Protein AF-D1CFA3-F1 (afdb_monomer)

Radius of gyration: 28.05 Å; Cα contacts (8 Å, |Δi|>4): 969; chains: 1; bounding box: 78×59×92 Å

Foldseek 3Di:
DPDDPPPFDWAWEAEPDVRDIDTFGAQAFCCPTPCVVVSQFDDPVSLPLQPLRRKKFWPPPQAQEDPSNPVNDDPVRVVRRIYRSSPGGGHYYTYMYGPHFQDWAADPNDTARHDQDFQKDKDKDFQAPVVPDDDDDDLDPPVVSVVANTIKIFIGGHSGTDDIDHHDDPQFAKEKFWEDDPQKIWIWMARSVPNDTPDIDMDHRNDPPDAPLNVVQVVQVVSVHGPVSHREYEYAAQPPDDHDPPDDHYHYAADDDDDDDDDDYDHDGSVLLLPLQVVLRCVVPQAWEWEWEDDQWTWIWIDDPRDTAIEIGGHDDDDDDDQADALLRLLVVQLVCVVQVCAAQLRDGDQDGPDQDDPAKGFDHWDDDPPWIWTWIDGPPGTHIHTSVSSQVNLLLQLVQLVVVVVVCVVVVHDLARHAEYEYTEQNRLPHDPLSCVLQNSDSHDPNYHYHGHHVSSSSLSSSVSSHVPSVVSSVVVSVRYDHDPHPPSDPSSVVSSTRGSDPPPPPVPPPPPPPD

Organism: Thermobaculum terrenum (strain ATCC BAA-798 / CCMEE 7001 / YNP1) (NCBI:txid525904)

Structure (mmCIF, N/CA/C/O backbone):
data_AF-D1CFA3-F1
#
_entry.id   AF-D1CFA3-F1
#
loop_
_atom_site.group_PDB
_atom_site.id
_atom_site.type_symbol
_atom_site.label_atom_id
_atom_site.label_alt_id
_atom_site.label_comp_id
_atom_site.label_asym_id
_atom_site.label_entity_id
_atom_site.label_seq_id
_atom_site.pdbx_PDB_ins_code
_atom_site.Cartn_x
_atom_site.Cartn_y
_atom_site.Cartn_z
_atom_site.occupancy
_atom_site.B_iso_or_equiv
_atom_site.auth_seq_id
_atom_site.auth_comp_id
_atom_site.auth_asym_id
_atom_site.auth_atom_id
_atom_site.pdbx_PDB_model_num
ATOM 1 N N . MET A 1 1 ? 4.632 -34.992 -53.139 1.00 36.62 1 MET A N 1
ATOM 2 C CA . MET A 1 1 ? 4.429 -33.531 -53.200 1.00 36.62 1 MET A CA 1
ATOM 3 C C . MET A 1 1 ? 5.164 -32.927 -52.018 1.00 36.62 1 MET A C 1
ATOM 5 O O . MET A 1 1 ? 4.615 -32.868 -50.928 1.00 36.62 1 MET A O 1
ATOM 9 N N . SER A 1 2 ? 6.449 -32.622 -52.198 1.00 39.56 2 SER A N 1
ATOM 10 C CA . SER A 1 2 ? 7.257 -31.912 -51.206 1.00 39.56 2 SER A CA 1
ATOM 11 C C . SER A 1 2 ? 6.774 -30.466 -51.164 1.00 39.56 2 SER A C 1
ATOM 13 O O . SER A 1 2 ? 6.894 -29.757 -52.161 1.00 39.56 2 SER A O 1
ATOM 15 N N . GLY A 1 3 ? 6.152 -30.067 -50.055 1.00 42.03 3 GLY A N 1
ATOM 16 C CA . GLY A 1 3 ? 5.772 -28.680 -49.824 1.00 42.03 3 GLY A CA 1
ATOM 17 C C . GLY A 1 3 ? 7.035 -27.837 -49.722 1.00 42.03 3 GLY A C 1
ATOM 18 O O . GLY A 1 3 ? 7.817 -28.017 -48.794 1.00 42.03 3 GLY A O 1
ATOM 19 N N . GLU A 1 4 ? 7.254 -26.962 -50.697 1.00 44.19 4 GLU A N 1
ATOM 20 C CA . GLU A 1 4 ? 8.269 -25.921 -50.601 1.00 44.19 4 GLU A CA 1
ATOM 21 C C . GLU A 1 4 ? 7.910 -25.023 -49.410 1.00 44.19 4 GLU A C 1
ATOM 23 O O . GLU A 1 4 ? 6.908 -24.303 -49.432 1.00 44.19 4 GLU A O 1
ATOM 28 N N . GLU A 1 5 ? 8.706 -25.095 -48.341 1.00 46.31 5 GLU A N 1
ATOM 29 C CA . GLU A 1 5 ? 8.660 -24.132 -47.245 1.00 46.31 5 GLU A CA 1
ATOM 30 C C . GLU A 1 5 ? 8.962 -22.746 -47.816 1.00 46.31 5 GLU A C 1
ATOM 32 O O . GLU A 1 5 ? 10.101 -22.389 -48.119 1.00 46.31 5 GLU A O 1
ATOM 37 N N . ARG A 1 6 ? 7.904 -21.957 -48.001 1.00 54.38 6 ARG A N 1
ATOM 38 C CA . ARG A 1 6 ? 7.993 -20.569 -48.439 1.00 54.38 6 ARG A CA 1
ATOM 39 C C . ARG A 1 6 ? 8.742 -19.791 -47.353 1.00 54.38 6 ARG A C 1
ATOM 41 O O . ARG A 1 6 ? 8.164 -19.468 -46.318 1.00 54.38 6 ARG A O 1
ATOM 48 N N . GLN A 1 7 ? 10.032 -19.530 -47.568 1.00 58.25 7 GLN A N 1
ATOM 49 C CA . GLN A 1 7 ? 10.861 -18.739 -46.658 1.00 58.25 7 GLN A CA 1
ATOM 50 C C . GLN A 1 7 ? 10.197 -17.373 -46.433 1.00 58.25 7 GLN A C 1
ATOM 52 O O . GLN A 1 7 ? 10.113 -16.547 -47.342 1.00 58.25 7 GLN A O 1
ATOM 57 N N . LEU A 1 8 ? 9.669 -17.156 -45.227 1.00 68.38 8 LEU A N 1
ATOM 58 C CA . LEU A 1 8 ? 9.016 -15.903 -44.863 1.00 68.38 8 LEU A CA 1
ATOM 59 C C . LEU A 1 8 ? 10.064 -14.785 -44.814 1.00 68.38 8 LEU A C 1
ATOM 61 O O . LEU A 1 8 ? 11.110 -14.927 -44.177 1.00 68.38 8 LEU A O 1
ATOM 65 N N . LYS A 1 9 ? 9.765 -13.660 -45.473 1.00 87.25 9 LYS A N 1
ATOM 66 C CA . LYS A 1 9 ? 10.572 -12.435 -45.415 1.00 87.25 9 LYS A CA 1
ATOM 67 C C . LYS A 1 9 ? 10.791 -12.051 -43.947 1.00 87.25 9 LYS A C 1
ATOM 69 O O . LYS A 1 9 ? 9.847 -12.056 -43.162 1.00 87.25 9 LYS A O 1
ATOM 74 N N . LYS A 1 10 ? 12.026 -11.719 -43.570 1.00 89.25 10 LYS A N 1
ATOM 75 C CA . LYS A 1 10 ? 12.347 -11.238 -42.220 1.00 89.25 10 LYS A CA 1
ATOM 76 C C . LYS A 1 10 ? 12.226 -9.718 -42.150 1.00 89.25 10 LYS A C 1
ATOM 78 O O . LYS A 1 10 ? 12.607 -9.030 -43.094 1.00 89.25 10 LYS A O 1
ATOM 83 N N . ILE A 1 11 ? 11.719 -9.219 -41.030 1.00 90.31 11 ILE A N 1
ATOM 84 C CA . ILE A 1 11 ? 11.600 -7.790 -40.715 1.00 90.31 11 ILE A CA 1
ATOM 85 C C . ILE A 1 11 ? 12.188 -7.515 -39.334 1.00 90.31 11 ILE A C 1
ATOM 87 O O . ILE A 1 11 ? 12.175 -8.379 -38.454 1.00 90.31 11 ILE A O 1
ATOM 91 N N . ARG A 1 12 ? 12.719 -6.313 -39.136 1.00 89.19 12 ARG A N 1
ATOM 92 C CA . ARG A 1 12 ? 13.303 -5.871 -37.872 1.00 89.19 12 ARG A CA 1
ATOM 93 C C . ARG A 1 12 ? 12.327 -4.983 -37.124 1.00 89.19 12 ARG A C 1
ATOM 95 O O . ARG A 1 12 ? 11.827 -4.000 -37.661 1.00 89.19 12 ARG A O 1
ATOM 102 N N . ILE A 1 13 ? 12.117 -5.284 -35.849 1.00 88.00 13 ILE A N 1
ATOM 103 C CA . ILE A 1 13 ? 11.236 -4.484 -34.999 1.00 88.00 13 ILE A CA 1
ATOM 104 C C . ILE A 1 13 ? 11.997 -4.036 -33.763 1.00 88.00 13 ILE A C 1
ATOM 106 O O . ILE A 1 13 ? 12.705 -4.833 -33.147 1.00 88.00 13 ILE A O 1
ATOM 110 N N . THR A 1 14 ? 11.865 -2.758 -33.413 1.00 78.12 14 THR A N 1
ATOM 111 C CA . THR A 1 14 ? 12.435 -2.201 -32.181 1.00 78.12 14 THR A CA 1
ATOM 112 C C . THR A 1 14 ? 11.317 -1.945 -31.183 1.00 78.12 14 THR A C 1
ATOM 114 O O . THR A 1 14 ? 10.411 -1.156 -31.458 1.00 78.12 14 THR A O 1
ATOM 117 N N . LEU A 1 15 ? 11.381 -2.605 -30.029 1.00 73.25 15 LEU A N 1
ATOM 118 C CA . LEU A 1 15 ? 10.431 -2.436 -28.941 1.00 73.25 15 LEU A CA 1
ATOM 119 C C . LEU A 1 15 ? 10.899 -1.376 -27.950 1.00 73.25 15 LEU A C 1
ATOM 121 O O . LEU A 1 15 ? 11.995 -1.448 -27.393 1.00 73.25 15 LEU A O 1
ATOM 125 N N . LEU A 1 16 ? 10.026 -0.408 -27.699 1.00 54.22 16 LEU A N 1
ATOM 126 C CA . LEU A 1 16 ? 10.218 0.651 -26.716 1.00 54.22 16 LEU A CA 1
ATOM 127 C C . LEU A 1 16 ? 9.359 0.390 -25.466 1.00 54.22 16 LEU A C 1
ATOM 129 O O . LEU A 1 16 ? 8.252 -0.140 -25.600 1.00 54.22 16 LEU A O 1
ATOM 133 N N . PRO A 1 17 ? 9.823 0.788 -24.262 1.00 42.97 17 PRO A N 1
ATOM 134 C CA . PRO A 1 17 ? 10.970 1.675 -24.002 1.00 42.97 17 PRO A CA 1
ATOM 135 C C . PRO A 1 17 ? 12.338 0.981 -23.891 1.00 42.97 17 PRO A C 1
ATOM 137 O O . PRO A 1 17 ? 13.349 1.666 -23.941 1.00 42.97 17 PRO A O 1
ATOM 140 N N . ALA A 1 18 ? 12.396 -0.349 -23.784 1.00 50.75 18 ALA A N 1
ATOM 141 C CA . ALA A 1 18 ? 13.634 -1.095 -23.515 1.00 50.75 18 ALA A CA 1
ATOM 142 C C . ALA A 1 18 ? 14.645 -1.151 -24.687 1.00 50.75 18 ALA A C 1
ATOM 144 O O . ALA A 1 18 ? 15.667 -1.822 -24.576 1.00 50.75 18 ALA A O 1
ATOM 145 N N . ALA A 1 19 ? 14.343 -0.503 -25.819 1.00 60.84 19 ALA A N 1
ATOM 146 C CA . ALA A 1 19 ? 15.128 -0.509 -27.059 1.00 60.84 19 ALA A CA 1
ATOM 147 C C . ALA A 1 19 ? 15.542 -1.917 -27.547 1.00 60.84 19 ALA A C 1
ATOM 149 O O . ALA A 1 19 ? 16.566 -2.084 -28.214 1.00 60.84 19 ALA A O 1
ATOM 150 N N . GLN A 1 20 ? 14.739 -2.938 -27.233 1.00 72.81 20 GLN A N 1
ATOM 151 C CA . GLN A 1 20 ? 15.007 -4.324 -27.613 1.00 72.81 20 GLN A CA 1
ATOM 152 C C . GLN A 1 20 ? 14.716 -4.529 -29.098 1.00 72.81 20 GLN A C 1
ATOM 154 O O . GLN A 1 20 ? 13.708 -4.044 -29.610 1.00 72.81 20 GLN A O 1
ATOM 159 N N . ARG A 1 21 ? 15.583 -5.261 -29.800 1.00 78.31 21 ARG A N 1
ATOM 160 C CA . ARG A 1 21 ? 15.441 -5.525 -31.236 1.00 78.31 21 ARG A CA 1
ATOM 161 C C . ARG A 1 21 ? 15.120 -6.992 -31.476 1.00 78.31 21 ARG A C 1
ATOM 163 O O . ARG A 1 21 ? 15.821 -7.859 -30.966 1.00 78.31 21 ARG A O 1
ATOM 170 N N . PHE A 1 22 ? 14.112 -7.242 -32.303 1.00 83.56 22 PHE A N 1
ATOM 171 C CA . PHE A 1 22 ? 13.685 -8.579 -32.707 1.00 83.56 22 PHE A CA 1
ATOM 172 C C . PHE A 1 22 ? 13.717 -8.711 -34.231 1.00 83.56 22 PHE A C 1
ATOM 174 O O . PHE A 1 22 ? 13.470 -7.739 -34.952 1.00 83.56 22 PHE A O 1
ATOM 181 N N . ILE A 1 23 ? 14.020 -9.916 -34.720 1.00 89.06 23 ILE A N 1
ATOM 182 C CA . ILE A 1 23 ? 13.959 -10.266 -36.143 1.00 89.06 23 ILE A CA 1
ATOM 183 C C . ILE A 1 23 ? 12.781 -11.216 -36.334 1.00 89.06 23 ILE A C 1
ATOM 185 O O . ILE A 1 23 ? 12.851 -12.390 -35.982 1.00 89.06 23 ILE A O 1
ATOM 189 N N . LEU A 1 24 ? 11.699 -10.698 -36.900 1.00 90.31 24 LEU A N 1
ATOM 190 C CA . LEU A 1 24 ? 10.408 -11.372 -36.964 1.00 90.31 24 LEU A CA 1
ATOM 191 C C . LEU A 1 24 ? 10.074 -11.809 -38.388 1.00 90.31 24 LEU A C 1
ATOM 193 O O . LEU A 1 24 ? 10.681 -11.353 -39.357 1.00 90.31 24 LEU A O 1
ATOM 197 N N . ASN A 1 25 ? 9.111 -12.717 -38.517 1.00 91.12 25 ASN A N 1
ATOM 198 C CA . ASN A 1 25 ? 8.587 -13.105 -39.822 1.00 91.12 25 ASN A CA 1
ATOM 199 C C . ASN A 1 25 ? 7.537 -12.084 -40.274 1.00 91.12 25 ASN A C 1
ATOM 201 O O . ASN A 1 25 ? 6.611 -11.783 -39.517 1.00 91.12 25 ASN A O 1
ATOM 205 N N . ALA A 1 26 ? 7.667 -11.590 -41.503 1.00 89.50 26 ALA A N 1
ATOM 206 C CA . ALA A 1 26 ? 6.670 -10.749 -42.150 1.00 89.50 26 ALA A CA 1
ATOM 207 C C . ALA A 1 26 ? 5.333 -11.491 -42.318 1.00 89.50 26 ALA A C 1
ATOM 209 O O . ALA A 1 26 ? 5.269 -12.721 -42.259 1.00 89.50 26 ALA A O 1
ATOM 210 N N . ASP A 1 27 ? 4.266 -10.720 -42.513 1.00 88.12 27 ASP A N 1
ATOM 211 C CA . ASP A 1 27 ? 2.867 -11.133 -42.683 1.00 88.12 27 ASP A CA 1
ATOM 212 C C . ASP A 1 27 ? 2.236 -11.879 -41.497 1.00 88.12 27 ASP A C 1
ATOM 214 O O . ASP A 1 27 ? 1.050 -12.228 -41.538 1.00 88.12 27 ASP A O 1
ATOM 218 N N . LYS A 1 28 ? 2.992 -12.053 -40.410 1.00 91.56 28 LYS A N 1
ATOM 219 C CA . LYS A 1 28 ? 2.509 -12.499 -39.104 1.00 91.56 28 LYS A CA 1
ATOM 220 C C . LYS A 1 28 ? 2.253 -11.306 -38.184 1.00 91.56 28 LYS A C 1
ATOM 222 O O . LYS A 1 28 ? 2.872 -10.246 -38.301 1.00 91.56 28 LYS A O 1
ATOM 227 N N . THR A 1 29 ? 1.335 -11.489 -37.248 1.00 92.75 29 THR A N 1
ATOM 228 C CA . THR A 1 29 ? 1.079 -10.544 -36.156 1.00 92.75 29 THR A CA 1
ATOM 229 C C . THR A 1 29 ? 2.148 -10.659 -35.073 1.00 92.75 29 THR A C 1
ATOM 231 O O . THR A 1 29 ? 2.892 -11.637 -35.033 1.00 92.75 29 THR A O 1
ATOM 234 N N . LEU A 1 30 ? 2.233 -9.683 -34.164 1.00 88.06 30 LEU A N 1
ATOM 235 C CA . LEU A 1 30 ? 3.216 -9.709 -33.071 1.00 88.06 30 LEU A CA 1
ATOM 236 C C . LEU A 1 30 ? 3.003 -10.888 -32.106 1.00 88.06 30 LEU A C 1
ATOM 238 O O . LEU A 1 30 ? 3.963 -11.370 -31.513 1.00 88.06 30 LEU A O 1
ATOM 242 N N . THR A 1 31 ? 1.763 -11.363 -31.954 1.00 86.62 31 THR A N 1
ATOM 243 C CA . THR A 1 31 ? 1.436 -12.492 -31.065 1.00 86.62 31 THR A CA 1
ATOM 244 C C . THR A 1 31 ? 1.635 -13.860 -31.713 1.00 86.62 31 THR A C 1
ATOM 246 O O . THR A 1 31 ? 1.730 -14.848 -31.001 1.00 86.62 31 THR A O 1
ATOM 249 N N . GLU A 1 32 ? 1.718 -13.932 -33.044 1.00 89.25 32 GLU A N 1
ATOM 250 C CA . GLU A 1 32 ? 2.013 -15.169 -33.791 1.00 89.25 32 GLU A CA 1
ATOM 251 C C . GLU A 1 32 ? 3.520 -15.431 -33.946 1.00 89.25 32 GLU A C 1
ATOM 253 O O . GLU A 1 32 ? 3.928 -16.443 -34.522 1.00 89.25 32 GLU A O 1
ATOM 258 N N . GLN A 1 33 ? 4.359 -14.503 -33.483 1.00 88.75 33 GLN A N 1
ATOM 259 C CA . GLN A 1 33 ? 5.805 -14.686 -33.460 1.00 88.75 33 GLN A CA 1
ATOM 260 C C . GLN A 1 33 ? 6.206 -15.589 -32.294 1.00 88.75 33 GLN A C 1
ATOM 262 O O . GLN A 1 33 ? 5.626 -15.518 -31.207 1.00 88.75 33 GLN A O 1
ATOM 267 N N . GLU A 1 34 ? 7.260 -16.372 -32.497 1.00 82.31 34 GLU A N 1
ATOM 268 C CA . GLU A 1 34 ? 7.859 -17.208 -31.449 1.00 82.31 34 GLU A CA 1
ATOM 269 C C . GLU A 1 34 ? 8.342 -16.353 -30.266 1.00 82.31 34 GLU A C 1
ATOM 271 O O . GLU A 1 34 ? 8.130 -16.705 -29.108 1.00 82.31 34 GLU A O 1
ATOM 276 N N . ASP A 1 35 ? 8.869 -15.159 -30.548 1.00 78.81 35 ASP A N 1
ATOM 277 C CA . ASP A 1 35 ? 9.343 -14.214 -29.535 1.00 78.81 35 ASP A CA 1
ATOM 278 C C . ASP A 1 35 ? 8.220 -13.440 -28.815 1.00 78.81 35 ASP A C 1
ATOM 280 O O . ASP A 1 35 ? 8.512 -12.570 -27.996 1.00 78.81 35 ASP A O 1
ATOM 284 N N . SER A 1 36 ? 6.932 -13.698 -29.089 1.00 73.31 36 SER A N 1
ATOM 285 C CA . SER A 1 36 ? 5.801 -12.932 -28.515 1.00 73.31 36 SER A CA 1
ATOM 286 C C . SER A 1 36 ? 5.832 -12.861 -26.982 1.00 73.31 36 SER A C 1
ATOM 288 O O . SER A 1 36 ? 5.566 -11.810 -26.384 1.00 73.31 36 SER A O 1
ATOM 290 N N . ALA A 1 37 ? 6.251 -13.951 -26.334 1.00 65.69 37 ALA A N 1
ATOM 291 C CA . ALA A 1 37 ? 6.458 -14.007 -24.894 1.00 65.69 37 ALA A CA 1
ATOM 292 C C . ALA A 1 37 ? 7.597 -13.076 -24.432 1.00 65.69 37 ALA A C 1
ATOM 294 O O . ALA A 1 37 ? 7.414 -12.334 -23.460 1.00 65.69 37 ALA A O 1
ATOM 295 N N . ALA A 1 38 ? 8.728 -13.058 -25.140 1.00 67.88 38 ALA A N 1
ATOM 296 C CA . ALA A 1 38 ? 9.870 -12.188 -24.851 1.00 67.88 38 ALA A CA 1
ATOM 297 C C . ALA A 1 38 ? 9.565 -10.707 -25.139 1.00 67.88 38 ALA A C 1
ATOM 299 O O . ALA A 1 38 ? 10.008 -9.829 -24.406 1.00 67.88 38 ALA A O 1
ATOM 300 N N . MET A 1 39 ? 8.727 -10.435 -26.140 1.00 74.44 39 MET A N 1
ATOM 301 C CA . MET A 1 39 ? 8.295 -9.094 -26.545 1.00 74.44 39 MET A CA 1
ATOM 302 C C . MET A 1 39 ? 7.334 -8.409 -25.569 1.00 74.44 39 MET A C 1
ATOM 304 O O . MET A 1 39 ? 6.982 -7.244 -25.751 1.00 74.44 39 MET A O 1
ATOM 308 N N . GLY A 1 40 ? 6.874 -9.107 -24.533 1.00 68.31 40 GLY A N 1
ATOM 309 C CA . GLY A 1 40 ? 6.010 -8.473 -23.549 1.00 68.31 40 GLY A CA 1
ATOM 310 C C . GLY A 1 40 ? 4.558 -8.281 -24.015 1.00 68.31 40 GLY A C 1
ATOM 311 O O . GLY A 1 40 ? 3.848 -7.448 -23.466 1.00 68.31 40 GLY A O 1
ATOM 312 N N . ILE A 1 41 ? 4.080 -9.057 -24.989 1.00 73.44 41 ILE A N 1
ATOM 313 C CA . ILE A 1 41 ? 2.724 -8.901 -25.533 1.00 73.44 41 ILE A CA 1
ATOM 314 C C . ILE A 1 41 ? 1.847 -10.056 -25.046 1.00 73.44 41 ILE A C 1
ATOM 316 O O . ILE A 1 41 ? 2.180 -11.220 -25.251 1.00 73.44 41 ILE A O 1
ATOM 320 N N . GLU A 1 42 ? 0.732 -9.745 -24.382 1.00 65.62 42 GLU A N 1
ATOM 321 C CA . GLU A 1 42 ? -0.241 -10.744 -23.925 1.00 65.62 42 GLU A CA 1
ATOM 322 C C . GLU A 1 42 ? -1.441 -10.830 -24.870 1.00 65.62 42 GLU A C 1
ATOM 324 O O . GLU A 1 42 ? -1.968 -9.820 -25.343 1.00 65.62 42 GLU A O 1
ATOM 329 N N . SER A 1 43 ? -1.899 -12.058 -25.113 1.00 69.12 43 SER A N 1
ATOM 330 C CA . SER A 1 43 ? -3.071 -12.350 -25.938 1.00 69.12 43 SER A CA 1
ATOM 331 C C . SER A 1 43 ? -3.999 -13.321 -25.205 1.00 69.12 43 SER A C 1
ATOM 333 O O . SER A 1 43 ? -4.113 -14.475 -25.591 1.00 69.12 43 SER A O 1
ATOM 335 N N . PRO A 1 44 ? -4.682 -12.885 -24.131 1.00 61.16 44 PRO A N 1
ATOM 336 C CA . PRO A 1 44 ? -5.494 -13.777 -23.293 1.00 61.16 44 PRO A CA 1
ATOM 337 C C . PRO A 1 44 ? -6.737 -14.339 -24.001 1.00 61.16 44 PRO A C 1
ATOM 339 O O . PRO A 1 44 ? -7.436 -15.172 -23.442 1.00 61.16 44 PRO A O 1
ATOM 342 N N . CYS A 1 45 ? -7.045 -13.844 -25.203 1.00 68.38 45 CYS A N 1
ATOM 343 C CA . CYS A 1 45 ? -8.105 -14.367 -26.065 1.00 68.38 45 CYS A CA 1
ATOM 344 C C . CYS A 1 45 ? -7.549 -15.156 -27.263 1.00 68.38 45 CYS A C 1
ATOM 346 O O . CYS A 1 45 ? -8.237 -15.265 -28.275 1.00 68.38 45 CYS A O 1
ATOM 348 N N . ASP A 1 46 ? -6.285 -15.587 -27.198 1.00 76.44 46 ASP A N 1
ATOM 349 C CA . ASP A 1 46 ? -5.579 -16.323 -28.255 1.00 76.44 46 ASP A CA 1
ATOM 350 C C . ASP A 1 46 ? -5.702 -15.672 -29.642 1.00 76.44 46 ASP A C 1
ATOM 352 O O . ASP A 1 46 ? -5.873 -16.312 -30.674 1.00 76.44 46 ASP A O 1
ATOM 356 N N . GLY A 1 47 ? -5.642 -14.340 -29.668 1.00 80.44 47 GLY A N 1
ATOM 357 C CA . GLY A 1 47 ? -5.685 -13.556 -30.896 1.00 80.44 47 GLY A CA 1
ATOM 358 C C . GLY A 1 47 ? -7.074 -13.388 -31.507 1.00 80.44 47 GLY A C 1
ATOM 359 O O . GLY A 1 47 ? -7.182 -12.871 -32.619 1.00 80.44 47 GLY A O 1
ATOM 360 N N . ALA A 1 48 ? -8.153 -13.731 -30.796 1.00 75.81 48 ALA A N 1
ATOM 361 C CA . ALA A 1 48 ? -9.524 -13.515 -31.263 1.00 75.81 48 ALA A CA 1
ATOM 362 C C . ALA A 1 48 ? -9.850 -12.025 -31.493 1.00 75.81 48 ALA A C 1
ATOM 364 O O . ALA A 1 48 ? -10.533 -11.693 -32.462 1.00 75.81 48 ALA A O 1
ATOM 365 N N . GLY A 1 49 ? -9.278 -11.122 -30.688 1.00 72.25 49 GLY A N 1
ATOM 366 C CA . GLY A 1 49 ? -9.335 -9.664 -30.874 1.00 72.25 49 GLY A CA 1
ATOM 367 C C . GLY A 1 49 ? -10.437 -8.941 -30.100 1.00 72.25 49 GLY A C 1
ATOM 368 O O . GLY A 1 49 ? -10.361 -7.725 -29.985 1.00 72.25 49 GLY A O 1
ATOM 369 N N . PHE A 1 50 ? -11.398 -9.661 -29.511 1.00 70.50 50 PHE A N 1
ATOM 370 C CA . PHE A 1 50 ? -12.542 -9.066 -28.802 1.00 70.50 50 PHE A CA 1
ATOM 371 C C . PHE A 1 50 ? -12.211 -8.472 -27.425 1.00 70.50 50 PHE A C 1
ATOM 373 O O . PHE A 1 50 ? -13.019 -7.743 -26.860 1.00 70.50 50 PHE A O 1
ATOM 380 N N . CYS A 1 51 ? -11.062 -8.821 -26.836 1.00 67.94 51 CYS A N 1
ATOM 381 C CA . CYS A 1 51 ? -10.739 -8.420 -25.465 1.00 67.94 51 CYS A CA 1
ATOM 382 C C . CYS A 1 51 ? -10.006 -7.073 -25.365 1.00 67.94 51 CYS A C 1
ATOM 384 O O . CYS A 1 51 ? -9.898 -6.530 -24.270 1.00 67.94 51 CYS A O 1
ATOM 386 N N . GLY A 1 52 ? -9.434 -6.565 -26.463 1.00 67.88 52 GLY A N 1
ATOM 387 C CA . GLY A 1 52 ? -8.699 -5.293 -26.491 1.00 67.88 52 GLY A CA 1
ATOM 388 C C . GLY A 1 52 ? -7.359 -5.247 -25.730 1.00 67.88 52 GLY A C 1
ATOM 389 O O . GLY A 1 52 ? -6.704 -4.207 -25.709 1.00 67.88 52 GLY A O 1
ATOM 390 N N . ARG A 1 53 ? -6.919 -6.348 -25.098 1.00 67.69 53 ARG A N 1
ATOM 391 C CA . ARG A 1 53 ? -5.778 -6.344 -24.153 1.00 67.69 53 ARG A CA 1
ATOM 392 C C . ARG A 1 53 ? -4.394 -6.363 -24.808 1.00 67.69 53 ARG A C 1
ATOM 394 O O . ARG A 1 53 ? -3.439 -5.894 -24.202 1.00 67.69 53 ARG A O 1
ATOM 401 N N . CYS A 1 54 ? -4.283 -6.829 -26.053 1.00 79.75 54 CYS A N 1
ATOM 402 C CA . CYS A 1 54 ? -3.023 -6.901 -26.808 1.00 79.75 54 CYS A CA 1
ATOM 403 C C . CYS A 1 54 ? -2.604 -5.524 -27.391 1.00 79.75 54 CYS A C 1
ATOM 405 O O . CYS A 1 54 ? -2.068 -5.440 -28.491 1.00 79.75 54 CYS A O 1
ATOM 407 N N . ARG A 1 55 ? -2.909 -4.413 -26.711 1.00 84.69 55 ARG A N 1
ATOM 408 C CA . ARG A 1 55 ? -2.712 -3.039 -27.210 1.00 84.69 55 ARG A CA 1
ATOM 409 C C . ARG A 1 55 ? -1.229 -2.741 -27.433 1.00 84.69 55 ARG A C 1
ATOM 411 O O . ARG A 1 55 ? -0.429 -3.027 -26.560 1.00 84.69 55 ARG A O 1
ATOM 418 N N . VAL A 1 56 ? -0.872 -2.101 -28.544 1.00 85.19 56 VAL A N 1
ATOM 419 C CA . VAL A 1 56 ? 0.474 -1.575 -28.851 1.00 85.19 56 VAL A CA 1
ATOM 420 C C . VAL A 1 56 ? 0.365 -0.255 -29.613 1.00 85.19 56 VAL A C 1
ATOM 422 O O . VAL A 1 56 ? -0.705 0.079 -30.124 1.00 85.19 56 VAL A O 1
ATOM 425 N N . ARG A 1 57 ? 1.455 0.513 -29.700 1.00 85.62 57 ARG A N 1
ATOM 426 C CA . ARG A 1 57 ? 1.515 1.738 -30.509 1.00 85.62 57 ARG A CA 1
ATOM 427 C C . ARG A 1 57 ? 2.700 1.714 -31.460 1.00 85.62 57 ARG A C 1
ATOM 429 O O . ARG A 1 57 ? 3.839 1.671 -31.015 1.00 85.62 57 ARG A O 1
ATOM 436 N N . PHE A 1 58 ? 2.433 1.802 -32.751 1.00 84.69 58 PHE A N 1
ATOM 437 C CA . PHE A 1 58 ? 3.457 1.931 -33.781 1.00 84.69 58 PHE A CA 1
ATOM 438 C C . PHE A 1 58 ? 3.869 3.400 -33.920 1.00 84.69 58 PHE A C 1
ATOM 440 O O . PHE A 1 58 ? 3.009 4.281 -33.937 1.00 84.69 58 PHE A O 1
ATOM 447 N N . LEU A 1 59 ? 5.174 3.667 -33.983 1.00 66.69 59 LEU A N 1
ATOM 448 C CA . LEU A 1 59 ? 5.723 5.010 -34.222 1.00 66.69 59 LEU A CA 1
ATOM 449 C C . LEU A 1 59 ? 6.061 5.238 -35.690 1.00 66.69 59 LEU A C 1
ATOM 451 O O . LEU A 1 59 ? 5.969 6.358 -36.178 1.00 66.69 59 LEU A O 1
ATOM 455 N N . GLU A 1 60 ? 6.449 4.166 -36.369 1.00 82.44 60 GLU A N 1
ATOM 456 C CA . GLU A 1 60 ? 6.879 4.147 -37.762 1.00 82.44 60 GLU A CA 1
ATOM 457 C C . GLU A 1 60 ? 6.216 2.960 -38.457 1.00 82.44 60 GLU A C 1
ATOM 459 O O . GLU A 1 60 ? 5.903 1.967 -37.793 1.00 82.44 60 GLU A O 1
ATOM 464 N N . ASN A 1 61 ? 5.985 3.089 -39.769 1.00 89.31 61 ASN A N 1
ATOM 465 C CA . ASN A 1 61 ? 5.402 2.050 -40.627 1.00 89.31 61 ASN A CA 1
ATOM 466 C C . ASN A 1 61 ? 4.146 1.401 -40.014 1.00 89.31 61 ASN A C 1
ATOM 468 O O . ASN A 1 61 ? 4.012 0.187 -39.894 1.00 89.31 61 ASN A O 1
ATOM 472 N N . VAL A 1 62 ? 3.218 2.262 -39.581 1.00 90.12 62 VAL A N 1
ATOM 473 C CA . VAL A 1 62 ? 2.004 1.887 -38.849 1.00 90.12 62 VAL A CA 1
ATOM 474 C C . VAL A 1 62 ? 1.076 1.040 -39.735 1.00 90.12 62 VAL A C 1
ATOM 476 O O . VAL A 1 62 ? 0.567 1.559 -40.732 1.00 90.12 62 VAL A O 1
ATOM 479 N N . PRO A 1 63 ? 0.741 -0.206 -39.346 1.00 92.31 63 PRO A N 1
ATOM 480 C CA . PRO A 1 63 ? -0.220 -1.018 -40.087 1.00 92.31 63 PRO A CA 1
ATOM 481 C C . PRO A 1 63 ? -1.607 -0.357 -40.165 1.00 92.31 63 PRO A C 1
ATOM 483 O O . PRO A 1 63 ? -2.004 0.377 -39.247 1.00 92.31 63 PRO A O 1
ATOM 486 N N . PRO A 1 64 ? -2.408 -0.613 -41.212 1.00 93.56 64 PRO A N 1
ATOM 487 C CA . PRO A 1 64 ? -3.764 -0.080 -41.298 1.00 93.56 64 PRO A CA 1
ATOM 488 C C . PRO A 1 64 ? -4.654 -0.623 -40.160 1.00 93.56 64 PRO A C 1
ATOM 490 O O . PRO A 1 64 ? -4.499 -1.775 -39.753 1.00 93.56 64 PRO A O 1
ATOM 493 N N . PRO A 1 65 ? -5.592 0.180 -39.622 1.00 93.50 65 PRO A N 1
ATOM 494 C CA . PRO A 1 65 ? -6.463 -0.265 -38.540 1.00 93.50 65 PRO A CA 1
ATOM 495 C C . PRO A 1 65 ? -7.511 -1.271 -39.032 1.00 93.50 65 PRO A C 1
ATOM 497 O O . PRO A 1 65 ? -8.189 -1.052 -40.044 1.00 93.50 65 PRO A O 1
ATOM 500 N N . THR A 1 66 ? -7.676 -2.351 -38.276 1.00 92.31 66 THR A N 1
ATOM 501 C CA . THR A 1 66 ? -8.661 -3.418 -38.488 1.00 92.31 66 THR A CA 1
ATOM 502 C C . THR A 1 66 ? -10.040 -3.050 -37.923 1.00 92.31 66 THR A C 1
ATOM 504 O O . THR A 1 66 ? -10.217 -2.019 -37.272 1.00 92.31 66 THR A O 1
ATOM 507 N N . SER A 1 67 ? -11.053 -3.887 -38.174 1.00 90.81 67 SER A N 1
ATOM 508 C CA . SER A 1 67 ? -12.379 -3.736 -37.554 1.00 90.81 67 SER A CA 1
ATOM 509 C C . SER A 1 67 ? -12.327 -3.872 -36.030 1.00 90.81 67 SER A C 1
ATOM 511 O O . SER A 1 67 ? -13.004 -3.118 -35.342 1.00 90.81 67 SER A O 1
ATOM 513 N N . TRP A 1 68 ? -11.483 -4.763 -35.504 1.00 88.69 68 TRP A N 1
ATOM 514 C CA . TRP A 1 68 ? -11.276 -4.927 -34.063 1.00 88.69 68 TRP A CA 1
ATOM 515 C C . TRP A 1 68 ? -10.605 -3.705 -33.433 1.00 88.69 68 TRP A C 1
ATOM 517 O O . TRP A 1 68 ? -11.017 -3.270 -32.364 1.00 88.69 68 TRP A O 1
ATOM 527 N N . ASP A 1 69 ? -9.638 -3.088 -34.117 1.00 84.19 69 ASP A N 1
ATOM 528 C CA . ASP A 1 69 ? -9.014 -1.847 -33.635 1.00 84.19 69 ASP A CA 1
ATOM 529 C C . ASP A 1 69 ? -10.049 -0.727 -33.465 1.00 84.19 69 ASP A C 1
ATOM 531 O O . ASP A 1 69 ? -10.043 -0.018 -32.462 1.00 84.19 69 ASP A O 1
ATOM 535 N N . ARG A 1 70 ? -10.980 -0.607 -34.420 1.00 89.69 70 ARG A N 1
ATOM 536 C CA . ARG A 1 70 ? -12.062 0.390 -34.395 1.00 89.69 70 ARG A CA 1
ATOM 537 C C . ARG A 1 70 ? -13.097 0.168 -33.289 1.00 89.69 70 ARG A C 1
ATOM 539 O O . ARG A 1 70 ? -13.831 1.098 -32.982 1.00 89.69 70 ARG A O 1
ATOM 546 N N . LEU A 1 71 ? -13.164 -1.030 -32.705 1.00 77.75 71 LEU A N 1
ATOM 547 C CA . LEU A 1 71 ? -14.033 -1.318 -31.559 1.00 77.75 71 LEU A CA 1
ATOM 548 C C . LEU A 1 71 ? -13.399 -0.920 -30.219 1.00 77.75 71 LEU A C 1
ATOM 550 O O . LEU A 1 71 ? -14.122 -0.711 -29.251 1.00 77.75 71 LEU A O 1
ATOM 554 N N . HIS A 1 72 ? -12.067 -0.834 -30.153 1.00 73.81 72 HIS A N 1
ATOM 555 C CA . HIS A 1 72 ? -11.332 -0.653 -28.896 1.00 73.81 72 HIS A CA 1
ATOM 556 C C . HIS A 1 72 ? -10.572 0.673 -28.787 1.00 73.81 72 HIS A C 1
ATOM 558 O O . HIS A 1 72 ? -10.169 1.033 -27.682 1.00 73.81 72 HIS A O 1
ATOM 564 N N . PHE A 1 73 ? -10.358 1.382 -29.897 1.00 74.75 73 PHE A N 1
ATOM 565 C CA . PHE A 1 73 ? -9.620 2.642 -29.924 1.00 74.75 73 PHE A CA 1
ATOM 566 C C . PHE A 1 73 ? -10.432 3.758 -30.566 1.00 74.75 73 PHE A C 1
ATOM 568 O O . PHE A 1 73 ? -11.070 3.576 -31.605 1.00 74.75 73 PHE A O 1
ATOM 575 N N . GLU A 1 74 ? -10.332 4.951 -29.988 1.00 77.12 74 GLU A N 1
ATOM 576 C CA . GLU A 1 74 ? -10.913 6.152 -30.575 1.00 77.12 74 GLU A CA 1
ATOM 577 C C . GLU A 1 74 ? -10.149 6.600 -31.832 1.00 77.12 74 GLU A C 1
ATOM 579 O O . GLU A 1 74 ? -8.972 6.291 -32.034 1.00 77.12 74 GLU A O 1
ATOM 584 N N . SER A 1 75 ? -10.781 7.435 -32.663 1.00 84.88 75 SER A N 1
ATOM 585 C CA . SER A 1 75 ? -10.163 7.960 -33.896 1.00 84.88 75 SER A CA 1
ATOM 586 C C . SER A 1 75 ? -8.832 8.692 -33.653 1.00 84.88 75 SER A C 1
ATOM 588 O O . SER A 1 75 ? -7.919 8.616 -34.482 1.00 84.88 75 SER A O 1
ATOM 590 N N . LYS A 1 76 ? -8.688 9.371 -32.505 1.00 66.81 76 LYS A N 1
ATOM 591 C CA . LYS A 1 76 ? -7.431 10.024 -32.101 1.00 66.81 76 LYS A CA 1
ATOM 592 C C . LYS A 1 76 ? -6.336 9.006 -31.783 1.00 66.81 76 LYS A C 1
ATOM 594 O O . LYS A 1 76 ? -5.191 9.196 -32.179 1.00 66.81 76 LYS A O 1
ATOM 599 N N . GLU A 1 77 ? -6.681 7.912 -31.113 1.00 67.06 77 GLU A N 1
ATOM 600 C CA . GLU A 1 77 ? -5.738 6.848 -30.766 1.00 67.06 77 GLU A CA 1
ATOM 601 C C . GLU A 1 77 ? -5.297 6.065 -32.011 1.00 67.06 77 GLU A C 1
ATOM 603 O O . GLU A 1 77 ? -4.108 5.800 -32.195 1.00 67.06 77 GLU A O 1
ATOM 608 N N . LEU A 1 78 ? -6.225 5.764 -32.924 1.00 79.69 78 LEU A N 1
ATOM 609 C CA . LEU A 1 78 ? -5.899 5.123 -34.200 1.00 79.69 78 LEU A CA 1
ATOM 610 C C . LEU A 1 78 ? -4.948 5.981 -35.042 1.00 79.69 78 LEU A C 1
ATOM 612 O O . LEU A 1 78 ? -3.987 5.444 -35.605 1.00 79.69 78 LEU A O 1
ATOM 616 N N . SER A 1 79 ? -5.185 7.296 -35.083 1.00 79.12 79 SER A N 1
ATOM 617 C CA . SER A 1 79 ? -4.305 8.275 -35.735 1.00 79.12 79 SER A CA 1
ATOM 618 C C . SER A 1 79 ? -2.936 8.382 -35.052 1.00 79.12 79 SER A C 1
ATOM 620 O O . SER A 1 79 ? -1.932 8.592 -35.721 1.00 79.12 79 SER A O 1
ATOM 622 N N . ALA A 1 80 ? -2.868 8.172 -33.734 1.00 64.12 80 ALA A N 1
ATOM 623 C CA . ALA A 1 80 ? -1.622 8.148 -32.962 1.00 64.12 80 ALA A CA 1
ATOM 624 C C . ALA A 1 80 ? -0.835 6.821 -33.070 1.00 64.12 80 ALA A C 1
ATOM 626 O O . ALA A 1 80 ? 0.173 6.643 -32.377 1.00 64.12 80 ALA A O 1
ATOM 627 N N . GLY A 1 81 ? -1.297 5.886 -33.908 1.00 81.31 81 GLY A N 1
ATOM 628 C CA . GLY A 1 81 ? -0.618 4.624 -34.207 1.00 81.31 81 GLY A CA 1
ATOM 629 C C . GLY A 1 81 ? -1.002 3.443 -33.313 1.00 81.31 81 GLY A C 1
ATOM 630 O O . GLY A 1 81 ? -0.322 2.417 -33.350 1.00 81.31 81 GLY A O 1
ATOM 631 N N . PHE A 1 82 ? -2.063 3.547 -32.502 1.00 83.75 82 PHE A N 1
ATOM 632 C CA . PHE A 1 82 ? -2.508 2.430 -31.660 1.00 83.75 82 PHE A CA 1
ATOM 633 C C . PHE A 1 82 ? -3.163 1.313 -32.473 1.00 83.75 82 PHE A C 1
ATOM 635 O O . PHE A 1 82 ? -4.026 1.573 -33.313 1.00 83.75 82 PHE A O 1
ATOM 642 N N . ARG A 1 83 ? -2.761 0.068 -32.204 1.00 93.62 83 ARG A N 1
ATOM 643 C CA . ARG A 1 83 ? -3.303 -1.157 -32.805 1.00 93.62 83 ARG A CA 1
ATOM 644 C C . ARG A 1 83 ? -3.340 -2.288 -31.779 1.00 93.62 83 ARG A C 1
ATOM 646 O O . ARG A 1 83 ? -2.632 -2.262 -30.773 1.00 93.62 83 ARG A O 1
ATOM 653 N N . LEU A 1 84 ? -4.132 -3.311 -32.058 1.00 90.56 84 LEU A N 1
ATOM 654 C CA . LEU A 1 84 ? -4.090 -4.607 -31.406 1.00 90.56 84 LEU A CA 1
ATOM 655 C C . LEU A 1 84 ? -2.957 -5.427 -32.022 1.00 90.56 84 LEU A C 1
ATOM 657 O O . LEU A 1 84 ? -3.009 -5.813 -33.189 1.00 90.56 84 LEU A O 1
ATOM 661 N N . ALA A 1 85 ? -1.943 -5.740 -31.222 1.00 91.94 85 ALA A N 1
ATOM 662 C CA . ALA A 1 85 ? -0.774 -6.531 -31.600 1.00 91.94 85 ALA A CA 1
ATOM 663 C C . ALA A 1 85 ? -1.133 -7.889 -32.208 1.00 91.94 85 ALA A C 1
ATOM 665 O O . ALA A 1 85 ? -0.401 -8.406 -33.044 1.00 91.94 85 ALA A O 1
ATOM 666 N N . CYS A 1 86 ? -2.271 -8.438 -31.791 1.00 90.94 86 CYS A N 1
ATOM 667 C CA . CYS A 1 86 ? -2.801 -9.714 -32.231 1.00 90.94 86 CYS A CA 1
ATOM 668 C C . CYS A 1 86 ? -3.604 -9.664 -33.539 1.00 90.94 86 CYS A C 1
ATOM 670 O O . CYS A 1 86 ? -4.014 -10.703 -34.045 1.00 90.94 86 CYS A O 1
ATOM 672 N N . LYS A 1 87 ? -3.842 -8.469 -34.095 1.00 93.62 87 LYS A N 1
ATOM 673 C CA . LYS A 1 87 ? -4.524 -8.269 -35.387 1.00 93.62 87 LYS A CA 1
ATOM 674 C C . LYS A 1 87 ? -3.689 -7.475 -36.393 1.00 93.62 87 LYS A C 1
ATOM 676 O O . LYS A 1 87 ? -3.951 -7.558 -37.591 1.00 93.62 87 LYS A O 1
ATOM 681 N N . ALA A 1 88 ? -2.689 -6.731 -35.928 1.00 92.69 88 ALA A N 1
ATOM 682 C CA . ALA A 1 88 ? -1.784 -5.960 -36.769 1.00 92.69 88 ALA A CA 1
ATOM 683 C C . ALA A 1 88 ? -0.784 -6.879 -37.487 1.00 92.69 88 ALA A C 1
ATOM 685 O O . ALA A 1 88 ? 0.112 -7.432 -36.851 1.00 92.69 88 ALA A O 1
ATOM 686 N N . LYS A 1 89 ? -0.933 -7.032 -38.807 1.00 92.56 89 LYS A N 1
ATOM 687 C CA . LYS A 1 89 ? 0.056 -7.708 -39.659 1.00 92.56 89 LYS A CA 1
ATOM 688 C C . LYS A 1 89 ? 1.201 -6.765 -40.005 1.00 92.56 89 LYS A C 1
ATOM 690 O O . LYS A 1 89 ? 0.975 -5.577 -40.219 1.00 92.56 89 LYS A O 1
ATOM 695 N N . LEU A 1 90 ? 2.407 -7.318 -40.059 1.00 90.12 90 LEU A N 1
ATOM 696 C CA . LEU A 1 90 ? 3.647 -6.568 -40.222 1.00 90.12 90 LEU A CA 1
ATOM 697 C C . LEU A 1 90 ? 4.320 -6.929 -41.547 1.00 90.12 90 LEU A C 1
ATOM 699 O O . LEU A 1 90 ? 4.624 -8.095 -41.771 1.00 90.12 90 LEU A O 1
ATOM 703 N N . ASP A 1 91 ? 4.599 -5.951 -42.401 1.00 90.69 91 ASP A N 1
ATOM 704 C CA . ASP A 1 91 ? 5.216 -6.155 -43.725 1.00 90.69 91 ASP A CA 1
ATOM 705 C C . ASP A 1 91 ? 6.588 -5.464 -43.888 1.00 90.69 91 ASP A C 1
ATOM 707 O O . ASP A 1 91 ? 7.335 -5.714 -44.850 1.00 90.69 91 ASP A O 1
ATOM 711 N N . SER A 1 92 ? 6.932 -4.617 -42.921 1.00 89.81 92 SER A N 1
ATOM 712 C CA . SER A 1 92 ? 8.057 -3.693 -42.939 1.00 89.81 92 SER A CA 1
ATOM 713 C C . SER A 1 92 ? 8.632 -3.489 -41.537 1.00 89.81 92 SER A C 1
ATOM 715 O O . SER A 1 92 ? 7.986 -3.758 -40.520 1.00 89.81 92 SER A O 1
ATOM 717 N N . ASP A 1 93 ? 9.882 -3.031 -41.487 1.00 90.38 93 ASP A N 1
ATOM 718 C CA . ASP A 1 93 ? 10.562 -2.713 -40.234 1.00 90.38 93 ASP A CA 1
ATOM 719 C C . ASP A 1 93 ? 9.793 -1.624 -39.482 1.00 90.38 93 ASP A C 1
ATOM 721 O O . ASP A 1 93 ? 9.279 -0.692 -40.092 1.00 90.38 93 ASP A O 1
ATOM 725 N N . SER A 1 94 ? 9.673 -1.734 -38.163 1.00 87.81 94 SER A N 1
ATOM 726 C CA . SER A 1 94 ? 8.830 -0.819 -37.383 1.00 87.81 94 SER A CA 1
ATOM 727 C C . SER A 1 94 ? 9.395 -0.548 -35.994 1.00 87.81 94 SER A C 1
ATOM 729 O O . SER A 1 94 ? 10.096 -1.375 -35.403 1.00 87.81 94 SER A O 1
ATOM 731 N N . ILE A 1 95 ? 9.029 0.601 -35.429 1.00 78.31 95 ILE A N 1
ATOM 732 C CA . ILE A 1 95 ? 9.260 0.918 -34.018 1.00 78.31 95 ILE A CA 1
ATOM 733 C C . ILE A 1 95 ? 7.929 0.810 -33.285 1.00 78.31 95 ILE A C 1
ATOM 735 O O . ILE A 1 95 ? 6.964 1.499 -33.623 1.00 78.31 95 ILE A O 1
ATOM 739 N N . VAL A 1 96 ? 7.873 -0.056 -32.275 1.00 82.25 96 VAL A N 1
ATOM 740 C CA . VAL A 1 96 ? 6.637 -0.392 -31.567 1.00 82.25 96 VAL A CA 1
ATOM 741 C C . VAL A 1 96 ? 6.808 -0.133 -30.080 1.00 82.25 96 VAL A C 1
ATOM 743 O O . VAL A 1 96 ? 7.709 -0.646 -29.427 1.00 82.25 96 VAL A O 1
ATOM 746 N N . VAL A 1 97 ? 5.908 0.658 -29.514 1.00 71.06 97 VAL A N 1
ATOM 747 C CA . VAL A 1 97 ? 5.756 0.807 -28.071 1.00 71.06 97 VAL A CA 1
ATOM 748 C C . VAL A 1 97 ? 4.795 -0.272 -27.600 1.00 71.06 97 VAL A C 1
ATOM 750 O O . VAL A 1 97 ? 3.599 -0.229 -27.910 1.00 71.06 97 VAL A O 1
ATOM 753 N N . VAL A 1 98 ? 5.310 -1.227 -26.832 1.00 71.94 98 VAL A N 1
ATOM 754 C CA . VAL A 1 98 ? 4.468 -2.194 -26.129 1.00 71.94 98 VAL A CA 1
ATOM 755 C C . VAL A 1 98 ? 4.133 -1.589 -24.767 1.00 71.94 98 VAL A C 1
ATOM 757 O O . VAL A 1 98 ? 5.047 -1.316 -23.987 1.00 71.94 98 VAL A O 1
ATOM 760 N N . PRO A 1 99 ? 2.855 -1.308 -24.453 1.00 59.56 99 PRO A N 1
ATOM 761 C CA . PRO A 1 99 ? 2.471 -0.981 -23.095 1.00 59.56 99 PRO A CA 1
ATOM 762 C C . PRO A 1 99 ? 2.825 -2.184 -22.222 1.00 59.56 99 PRO A C 1
ATOM 764 O O . PRO A 1 99 ? 2.261 -3.259 -22.367 1.00 59.56 99 PRO A O 1
ATOM 767 N N . ASN A 1 100 ? 3.827 -1.970 -21.375 1.00 48.34 100 ASN A N 1
ATOM 768 C CA . ASN A 1 100 ? 4.362 -2.883 -20.373 1.00 48.34 100 ASN A CA 1
ATOM 769 C C . ASN A 1 100 ? 3.377 -3.980 -19.915 1.00 48.34 100 ASN A C 1
ATOM 771 O O . ASN A 1 100 ? 2.322 -3.644 -19.370 1.00 48.34 100 ASN A O 1
ATOM 775 N N . LYS A 1 101 ? 3.765 -5.264 -20.045 1.00 41.97 101 LYS A N 1
ATOM 776 C CA . LYS A 1 101 ? 3.132 -6.389 -19.320 1.00 41.97 101 LYS A CA 1
ATOM 777 C C . LYS A 1 101 ? 2.947 -6.030 -17.849 1.00 41.97 101 LYS A C 1
ATOM 779 O O . LYS A 1 101 ? 3.800 -5.321 -17.314 1.00 41.97 101 LYS A O 1
ATOM 784 N N . PRO A 1 102 ? 1.969 -6.599 -17.129 1.00 44.19 102 PRO A N 1
ATOM 785 C CA . PRO A 1 102 ? 2.150 -6.796 -15.701 1.00 44.19 102 PRO A CA 1
ATOM 786 C C . PRO A 1 102 ? 3.330 -7.763 -15.507 1.00 44.19 102 PRO A C 1
ATOM 788 O O . PRO A 1 102 ? 3.186 -8.981 -15.519 1.00 44.19 102 PRO A O 1
ATOM 791 N N . GLY A 1 103 ? 4.538 -7.222 -15.372 1.00 53.47 103 GLY A N 1
ATOM 792 C CA . GLY A 1 103 ? 5.647 -7.940 -14.755 1.00 53.47 103 GLY A CA 1
ATOM 793 C C . GLY A 1 103 ? 5.329 -8.278 -13.295 1.00 53.47 103 GLY A C 1
ATOM 794 O O . GLY A 1 103 ? 4.188 -8.175 -12.832 1.00 53.47 103 GLY A O 1
ATOM 795 N N . LYS A 1 104 ? 6.351 -8.686 -12.548 1.00 65.25 104 LYS A N 1
ATOM 796 C CA . LYS A 1 104 ? 6.223 -8.891 -11.107 1.00 65.25 104 LYS A CA 1
ATOM 797 C C . LYS A 1 104 ? 7.113 -7.905 -10.375 1.00 65.25 104 LYS A C 1
ATOM 799 O O . LYS A 1 104 ? 8.313 -7.875 -10.622 1.00 65.25 104 LYS A O 1
ATOM 804 N N . VAL A 1 105 ? 6.540 -7.142 -9.450 1.00 72.44 105 VAL A N 1
ATOM 805 C CA . VAL A 1 105 ? 7.308 -6.379 -8.459 1.00 72.44 105 VAL A CA 1
ATOM 806 C C . VAL A 1 105 ? 7.334 -7.187 -7.168 1.00 72.44 105 VAL A C 1
ATOM 808 O O . VAL A 1 105 ? 6.296 -7.693 -6.735 1.00 72.44 105 VAL A O 1
ATOM 811 N N . ARG A 1 106 ? 8.508 -7.312 -6.544 1.00 77.88 106 ARG A N 1
ATOM 812 C CA . ARG A 1 106 ? 8.659 -7.957 -5.237 1.00 77.88 106 ARG A CA 1
ATOM 813 C C . ARG A 1 106 ? 8.852 -6.901 -4.155 1.00 77.88 106 ARG A C 1
ATOM 815 O O . ARG A 1 106 ? 9.802 -6.130 -4.207 1.00 77.88 106 ARG A O 1
ATOM 822 N N . ILE A 1 107 ? 7.965 -6.880 -3.165 1.00 78.56 107 ILE A N 1
ATOM 823 C CA . ILE A 1 107 ? 8.053 -5.992 -1.997 1.00 78.56 107 ILE A CA 1
ATOM 824 C C . ILE A 1 107 ? 7.879 -6.853 -0.749 1.00 78.56 107 ILE A C 1
ATOM 826 O O . ILE A 1 107 ? 6.919 -7.617 -0.662 1.00 78.56 107 ILE A O 1
ATOM 830 N N . GLN A 1 108 ? 8.827 -6.759 0.193 1.00 75.56 108 GLN A N 1
ATOM 831 C CA . GLN A 1 108 ? 8.838 -7.555 1.433 1.00 75.56 108 GLN A CA 1
ATOM 832 C C . GLN A 1 108 ? 8.676 -9.072 1.182 1.00 75.56 108 GLN A C 1
ATOM 834 O O . GLN A 1 108 ? 7.941 -9.764 1.879 1.00 75.56 108 GLN A O 1
ATOM 839 N N . GLY A 1 109 ? 9.314 -9.596 0.129 1.00 73.38 109 GLY A N 1
ATOM 840 C CA . GLY A 1 109 ? 9.249 -11.019 -0.229 1.00 73.38 109 GLY A CA 1
ATOM 841 C C . GLY A 1 109 ? 7.955 -11.478 -0.921 1.00 73.38 109 GLY A C 1
ATOM 842 O O . GLY A 1 109 ? 7.935 -12.587 -1.447 1.00 73.38 109 GLY A O 1
ATOM 843 N N . LYS A 1 110 ? 6.908 -10.641 -1.003 1.00 78.69 110 LYS A N 1
ATOM 844 C CA . LYS A 1 110 ? 5.662 -10.941 -1.735 1.00 78.69 110 LYS A CA 1
ATOM 845 C C . LYS A 1 110 ? 5.731 -10.398 -3.166 1.00 78.69 110 LYS A C 1
ATOM 847 O O . LYS A 1 110 ? 6.222 -9.291 -3.393 1.00 78.69 110 LYS A O 1
ATOM 852 N N . GLU A 1 111 ? 5.259 -11.188 -4.131 1.00 80.31 111 GLU A N 1
ATOM 853 C CA . GLU A 1 111 ? 5.174 -10.804 -5.547 1.00 80.31 111 GLU A CA 1
ATOM 854 C C . GLU A 1 111 ? 3.805 -10.196 -5.875 1.00 80.31 111 GLU A C 1
ATOM 856 O O . GLU A 1 111 ? 2.767 -10.736 -5.490 1.00 80.31 111 GLU A O 1
ATOM 861 N N . TYR A 1 112 ? 3.807 -9.100 -6.632 1.00 76.62 112 TYR A N 1
ATOM 862 C CA . TYR A 1 112 ? 2.613 -8.362 -7.042 1.00 76.62 112 TYR A CA 1
ATOM 863 C C . TYR A 1 112 ? 2.563 -8.218 -8.566 1.00 76.62 112 TYR A C 1
ATOM 865 O O . TYR A 1 112 ? 3.603 -8.052 -9.205 1.00 76.62 112 TYR A O 1
ATOM 873 N N . LYS A 1 113 ? 1.355 -8.261 -9.148 1.00 70.44 113 LYS A N 1
ATOM 874 C CA . LYS A 1 113 ? 1.096 -8.218 -10.603 1.00 70.44 113 LYS A CA 1
ATOM 875 C C . LYS A 1 113 ? 1.258 -6.805 -11.194 1.00 70.44 113 LYS A C 1
ATOM 877 O O . LYS A 1 113 ? 0.315 -6.233 -11.727 1.00 70.44 113 LYS A O 1
ATOM 882 N N . TYR A 1 114 ? 2.452 -6.236 -11.086 1.00 71.25 114 TYR A N 1
ATOM 883 C CA . TYR A 1 114 ? 2.814 -4.926 -11.629 1.00 71.25 114 TYR A CA 1
ATOM 884 C C . TYR A 1 114 ? 4.122 -5.010 -12.397 1.00 71.25 114 TYR A C 1
ATOM 886 O O . TYR A 1 114 ? 5.038 -5.710 -11.974 1.00 71.25 114 TYR A O 1
ATOM 894 N N . ASN A 1 115 ? 4.260 -4.249 -13.489 1.00 72.94 115 ASN A N 1
ATOM 895 C CA . ASN A 1 115 ? 5.521 -4.280 -14.219 1.00 72.94 115 ASN A CA 1
ATOM 896 C C . ASN A 1 115 ? 6.675 -3.748 -13.390 1.00 72.94 115 ASN A C 1
ATOM 898 O O . ASN A 1 115 ? 6.623 -2.594 -12.963 1.00 72.94 115 ASN A O 1
ATOM 902 N N . PHE A 1 116 ? 7.733 -4.542 -13.273 1.00 80.38 116 PHE A N 1
ATOM 903 C CA . PHE A 1 116 ? 9.021 -4.033 -12.849 1.00 80.38 116 PHE A CA 1
ATOM 904 C C . PHE A 1 116 ? 9.599 -3.189 -13.987 1.00 80.38 116 PHE A C 1
ATOM 906 O O . PHE A 1 116 ? 10.085 -3.700 -14.993 1.00 80.38 116 PHE A O 1
ATOM 913 N N . ALA A 1 117 ? 9.423 -1.879 -13.869 1.00 78.31 117 ALA A N 1
ATOM 914 C CA . ALA A 1 117 ? 9.831 -0.898 -14.863 1.00 78.31 117 ALA A CA 1
ATOM 915 C C . ALA A 1 117 ? 10.122 0.428 -14.158 1.00 78.31 117 ALA A C 1
ATOM 917 O O . ALA A 1 117 ? 9.347 1.386 -14.325 1.00 78.31 117 ALA A O 1
ATOM 918 N N . PRO A 1 118 ? 11.185 0.480 -13.335 1.00 77.56 118 PRO A N 1
ATOM 919 C CA . PRO A 1 118 ? 11.593 1.713 -12.690 1.00 77.56 118 PRO A CA 1
ATOM 920 C C . PRO A 1 118 ? 11.906 2.774 -13.743 1.00 77.56 118 PRO A C 1
ATOM 922 O O . PRO A 1 118 ? 12.247 2.477 -14.892 1.00 77.56 118 PRO A O 1
ATOM 925 N N . SER A 1 119 ? 11.710 4.036 -13.364 1.00 69.69 119 SER A N 1
ATOM 926 C CA . SER A 1 119 ? 11.944 5.138 -14.302 1.00 69.69 119 SER A CA 1
ATOM 927 C C . SER A 1 119 ? 13.430 5.398 -14.498 1.00 69.69 119 SER A C 1
ATOM 929 O O . SER A 1 119 ? 13.822 5.748 -15.607 1.00 69.69 119 SER A O 1
ATOM 931 N N . ALA A 1 120 ? 14.235 5.240 -13.442 1.00 69.88 120 ALA A N 1
ATOM 932 C CA . ALA A 1 120 ? 15.682 5.234 -13.576 1.00 69.88 120 ALA A CA 1
ATOM 933 C C . ALA A 1 120 ? 16.169 3.927 -14.189 1.00 69.88 120 ALA A C 1
ATOM 935 O O . ALA A 1 120 ? 15.760 2.845 -13.767 1.00 69.88 120 ALA A O 1
ATOM 936 N N . GLN A 1 121 ? 17.061 4.047 -15.165 1.00 69.00 121 GLN A N 1
ATOM 937 C CA . GLN A 1 121 ? 17.677 2.918 -15.844 1.00 69.00 121 GLN A CA 1
ATOM 938 C C . GLN A 1 121 ? 19.159 3.186 -16.076 1.00 69.00 121 GLN A C 1
ATOM 940 O O . GLN A 1 121 ? 19.579 4.325 -16.295 1.00 69.00 121 GLN A O 1
ATOM 945 N N . LYS A 1 122 ? 19.939 2.106 -16.050 1.00 72.75 122 LYS A N 1
ATOM 946 C CA . LYS A 1 122 ? 21.356 2.089 -16.394 1.00 72.75 122 LYS A CA 1
ATOM 947 C C . LYS A 1 122 ? 21.527 1.249 -17.652 1.00 72.75 122 LYS A C 1
ATOM 949 O O . LYS A 1 122 ? 21.201 0.068 -17.649 1.00 72.75 122 LYS A O 1
ATOM 954 N N . THR A 1 123 ? 22.039 1.852 -18.717 1.00 71.94 123 THR A N 1
ATOM 955 C CA . THR A 1 123 ? 22.260 1.167 -19.997 1.00 71.94 123 THR A CA 1
ATOM 956 C C . THR A 1 123 ? 23.720 1.289 -20.391 1.00 71.94 123 THR A C 1
ATOM 958 O O . THR A 1 123 ? 24.253 2.395 -20.454 1.00 71.94 123 THR A O 1
ATOM 961 N N . VAL A 1 124 ? 24.372 0.163 -20.672 1.00 72.44 124 VAL A N 1
ATOM 962 C CA . VAL A 1 124 ? 25.708 0.161 -21.277 1.00 72.44 124 VAL A CA 1
ATOM 963 C C . VAL A 1 124 ? 25.536 0.146 -22.787 1.00 72.44 124 VAL A C 1
ATOM 965 O O . VAL A 1 124 ? 24.873 -0.737 -23.329 1.00 72.44 124 VAL A O 1
ATOM 968 N N . ILE A 1 125 ? 26.130 1.123 -23.463 1.00 69.38 125 ILE A N 1
ATOM 969 C CA . ILE A 1 125 ? 26.165 1.175 -24.921 1.00 69.38 125 ILE A CA 1
ATOM 970 C C . ILE A 1 125 ? 27.594 0.984 -25.424 1.00 69.38 125 ILE A C 1
ATOM 972 O O . ILE A 1 125 ? 28.559 1.489 -24.842 1.00 69.38 125 ILE A O 1
ATOM 976 N N . HIS A 1 126 ? 27.715 0.280 -26.545 1.00 67.69 126 HIS A N 1
ATOM 977 C CA . HIS A 1 126 ? 28.928 0.263 -27.349 1.00 67.69 126 HIS A CA 1
ATOM 978 C C . HIS A 1 126 ? 28.797 1.340 -28.418 1.00 67.69 126 HIS A C 1
ATOM 980 O O . HIS A 1 126 ? 28.025 1.189 -29.361 1.00 67.69 126 HIS A O 1
ATOM 986 N N . ALA A 1 127 ? 29.514 2.446 -28.243 1.00 59.22 127 ALA A N 1
ATOM 987 C CA . ALA A 1 127 ? 29.532 3.520 -29.224 1.00 59.22 127 ALA A CA 1
ATOM 988 C C . ALA A 1 127 ? 30.511 3.166 -30.351 1.00 59.22 127 ALA A C 1
ATOM 990 O O . ALA A 1 127 ? 31.709 3.010 -30.100 1.00 59.22 127 ALA A O 1
ATOM 991 N N . SER A 1 128 ? 30.018 3.050 -31.587 1.00 54.47 128 SER A N 1
ATOM 992 C CA . SER A 1 128 ? 30.870 2.944 -32.771 1.00 54.47 128 SER A CA 1
ATOM 993 C C . SER A 1 128 ? 30.957 4.299 -33.479 1.00 54.47 128 SER A C 1
ATOM 995 O O . SER A 1 128 ? 29.979 5.039 -33.560 1.00 54.47 128 SER A O 1
ATOM 997 N N . LEU A 1 129 ? 32.133 4.646 -34.014 1.00 50.25 129 LEU A N 1
ATOM 998 C CA . LEU A 1 129 ? 32.330 5.894 -34.773 1.00 50.25 129 LEU A CA 1
ATOM 999 C C . LEU A 1 129 ? 31.433 5.977 -36.026 1.00 50.25 129 LEU A C 1
ATOM 1001 O O . LEU A 1 129 ? 31.189 7.070 -36.525 1.00 50.25 129 LEU A O 1
ATOM 1005 N N . SER A 1 130 ? 30.929 4.841 -36.515 1.00 50.97 130 SER A N 1
ATOM 1006 C CA . SER A 1 130 ? 29.990 4.743 -37.639 1.00 50.97 130 SER A CA 1
ATOM 1007 C C . SER A 1 130 ? 28.565 5.208 -37.319 1.00 50.97 130 SER A C 1
ATOM 1009 O O . SER A 1 130 ? 27.823 5.510 -38.248 1.00 50.97 130 SER A O 1
ATOM 1011 N N . ASP A 1 131 ? 28.188 5.333 -36.042 1.00 46.44 131 ASP A N 1
ATOM 1012 C CA . ASP A 1 131 ? 26.857 5.813 -35.627 1.00 46.44 131 ASP A CA 1
ATOM 1013 C C . ASP A 1 131 ? 26.726 7.356 -35.696 1.00 46.44 131 ASP A C 1
ATOM 1015 O O . ASP A 1 131 ? 25.700 7.921 -35.317 1.00 46.44 131 ASP A O 1
ATOM 1019 N N . ILE A 1 132 ? 27.772 8.053 -36.167 1.00 47.47 132 ILE A N 1
ATOM 1020 C CA . ILE A 1 132 ? 27.910 9.522 -36.196 1.00 47.47 132 ILE A CA 1
ATOM 1021 C C . ILE A 1 132 ? 27.752 10.065 -37.631 1.00 47.47 132 ILE A C 1
ATOM 1023 O O . ILE A 1 132 ? 28.540 10.895 -38.076 1.00 47.47 132 ILE A O 1
ATOM 1027 N N . THR A 1 133 ? 26.768 9.592 -38.398 1.00 39.97 133 THR A N 1
ATOM 1028 C CA . THR A 1 133 ? 26.484 10.180 -39.721 1.00 39.97 133 THR A CA 1
ATOM 1029 C C . THR A 1 133 ? 25.098 10.822 -39.766 1.00 39.97 133 THR A C 1
ATOM 1031 O O . THR A 1 133 ? 24.096 10.156 -39.534 1.00 39.97 133 THR A O 1
ATOM 1034 N N . ASP A 1 134 ? 25.128 12.144 -39.979 1.00 43.62 134 ASP A N 1
ATOM 1035 C CA . ASP A 1 134 ? 24.093 13.079 -40.448 1.00 43.62 134 ASP A CA 1
ATOM 1036 C C . ASP A 1 134 ? 22.619 12.710 -40.211 1.00 43.62 134 ASP A C 1
ATOM 1038 O O . ASP A 1 134 ? 22.015 11.978 -40.987 1.00 43.62 134 ASP A O 1
ATOM 1042 N N . ASP A 1 135 ? 22.036 13.276 -39.148 1.00 39.25 135 ASP A N 1
ATOM 1043 C CA . ASP A 1 135 ? 20.827 14.120 -39.215 1.00 39.25 135 ASP A CA 1
ATOM 1044 C C . ASP A 1 135 ? 20.278 14.368 -37.796 1.00 39.25 135 ASP A C 1
ATOM 1046 O O . ASP A 1 135 ? 19.612 13.523 -37.204 1.00 39.25 135 ASP A O 1
ATOM 1050 N N . ASN A 1 136 ? 20.571 15.548 -37.236 1.00 39.75 136 ASN A N 1
ATOM 1051 C CA . ASN A 1 136 ? 19.810 16.313 -36.226 1.00 39.75 136 ASN A CA 1
ATOM 1052 C C . ASN A 1 136 ? 18.976 15.611 -35.117 1.00 39.75 136 ASN A C 1
ATOM 1054 O O . ASN A 1 136 ? 18.051 16.212 -34.567 1.00 39.75 136 ASN A O 1
ATOM 1058 N N . ARG A 1 137 ? 19.301 14.387 -34.690 1.00 43.19 137 ARG A N 1
ATOM 1059 C CA . ARG A 1 137 ? 18.636 13.700 -33.565 1.00 43.19 137 ARG A CA 1
ATOM 1060 C C . ARG A 1 137 ? 19.631 12.923 -32.708 1.00 43.19 137 ARG A C 1
ATOM 1062 O O . ARG A 1 137 ? 19.526 11.710 -32.556 1.00 43.19 137 ARG A O 1
ATOM 1069 N N . HIS A 1 138 ? 20.602 13.611 -32.117 1.00 44.59 138 HIS A N 1
ATOM 1070 C CA . HIS A 1 138 ? 21.506 12.978 -31.157 1.00 44.59 138 HIS A CA 1
ATOM 1071 C C . HIS A 1 138 ? 21.031 13.209 -29.718 1.00 44.59 138 HIS A C 1
ATOM 1073 O O . HIS A 1 138 ? 20.943 14.339 -29.251 1.00 44.59 138 HIS A O 1
ATOM 1079 N N .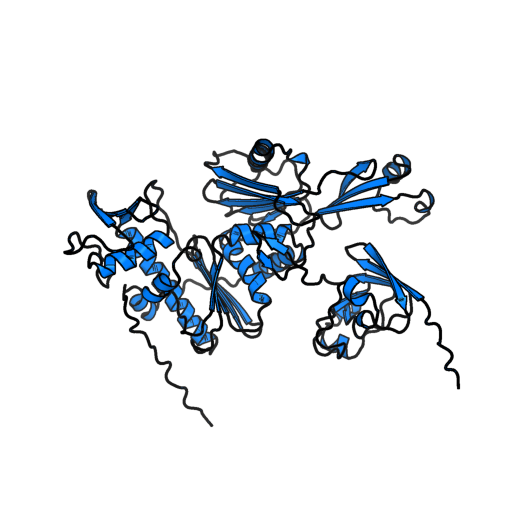 ILE A 1 139 ? 20.757 12.108 -29.010 1.00 45.44 139 ILE A N 1
ATOM 1080 C CA . ILE A 1 139 ? 20.460 12.068 -27.564 1.00 45.44 139 ILE A CA 1
ATOM 1081 C C . ILE A 1 139 ? 21.751 12.260 -26.732 1.00 45.44 139 ILE A C 1
ATOM 1083 O O . ILE A 1 139 ? 21.695 12.543 -25.539 1.00 45.44 139 ILE A O 1
ATOM 1087 N N . LEU A 1 140 ? 22.932 12.148 -27.355 1.00 49.00 140 LEU A N 1
ATOM 1088 C CA . LEU A 1 140 ? 24.237 12.287 -26.707 1.00 49.00 140 LEU A CA 1
ATOM 1089 C C . LEU A 1 140 ? 25.111 13.300 -27.462 1.00 49.00 140 LEU A C 1
ATOM 1091 O O . LEU A 1 140 ? 25.275 13.155 -28.675 1.00 49.00 140 LEU A O 1
ATOM 1095 N N . PRO A 1 141 ? 25.709 14.299 -26.785 1.00 54.88 141 PRO A N 1
ATOM 1096 C CA . PRO A 1 141 ? 26.654 15.215 -27.412 1.00 54.88 141 PRO A CA 1
ATOM 1097 C C . PRO A 1 141 ? 27.812 14.465 -28.087 1.00 54.88 141 PRO A C 1
ATOM 1099 O O . PRO A 1 141 ? 28.409 13.566 -27.490 1.00 54.88 141 PRO A O 1
ATOM 1102 N N . ILE A 1 142 ? 28.180 14.883 -29.303 1.00 50.22 142 ILE A N 1
ATOM 1103 C CA . ILE A 1 142 ? 29.316 14.357 -30.091 1.00 50.22 142 ILE A CA 1
ATOM 1104 C C . ILE A 1 142 ? 30.620 14.317 -29.268 1.00 50.22 142 ILE A C 1
ATOM 1106 O O . ILE A 1 142 ? 31.451 13.424 -29.443 1.00 50.22 142 ILE A O 1
ATOM 1110 N N . THR A 1 143 ? 30.779 15.230 -28.308 1.00 52.56 143 THR A N 1
ATOM 1111 C CA . THR A 1 143 ? 31.889 15.290 -27.344 1.00 52.56 143 THR A CA 1
ATOM 1112 C C . THR A 1 143 ? 31.991 14.056 -26.439 1.00 52.56 143 THR A C 1
ATOM 1114 O O . THR A 1 143 ? 33.093 13.625 -26.114 1.00 52.56 143 THR A O 1
ATOM 1117 N N . ILE A 1 144 ? 30.864 13.453 -26.046 1.00 55.03 144 ILE A N 1
ATOM 1118 C CA . ILE A 1 144 ? 30.845 12.253 -25.193 1.00 55.03 144 ILE A CA 1
ATOM 1119 C C . ILE A 1 144 ? 31.251 11.017 -26.009 1.00 55.03 144 ILE A C 1
ATOM 1121 O O . ILE A 1 144 ? 32.042 10.196 -25.545 1.00 55.03 144 ILE A O 1
ATOM 1125 N N . LEU A 1 145 ? 30.765 10.914 -27.249 1.00 54.31 145 LEU A N 1
ATOM 1126 C CA . LEU A 1 145 ? 31.072 9.799 -28.155 1.00 54.31 145 LEU A CA 1
ATOM 1127 C C . LEU A 1 145 ? 32.538 9.806 -28.621 1.00 54.31 145 LEU A C 1
ATOM 1129 O O . LEU A 1 145 ? 33.152 8.751 -28.767 1.00 54.31 145 LEU A O 1
ATOM 1133 N N . THR A 1 146 ? 33.127 10.989 -28.813 1.00 52.97 146 THR A N 1
ATOM 1134 C CA . THR A 1 146 ? 34.531 11.141 -29.238 1.00 52.97 146 THR A CA 1
ATOM 1135 C C . THR A 1 146 ? 35.542 10.831 -28.127 1.00 52.97 146 THR A C 1
ATOM 1137 O O . THR A 1 146 ? 36.640 10.359 -28.432 1.00 52.97 146 THR A O 1
ATOM 1140 N N . ALA A 1 147 ? 35.177 11.026 -26.853 1.00 54.50 147 ALA A N 1
ATOM 1141 C CA . ALA A 1 147 ? 36.052 10.765 -25.706 1.00 54.50 147 ALA A CA 1
ATOM 1142 C C . ALA A 1 147 ? 36.147 9.273 -25.320 1.00 54.50 147 ALA A C 1
ATOM 1144 O O . ALA A 1 147 ? 37.200 8.818 -24.871 1.00 54.50 147 ALA A O 1
ATOM 1145 N N . TYR A 1 148 ? 35.079 8.490 -25.512 1.00 54.72 148 TYR A N 1
ATOM 1146 C CA . TYR A 1 148 ? 34.970 7.124 -24.981 1.00 54.72 148 TYR A CA 1
ATOM 1147 C C . TYR A 1 148 ? 34.867 6.082 -26.100 1.00 54.72 148 TYR A C 1
ATOM 1149 O O . TYR A 1 148 ? 33.801 5.573 -26.424 1.00 54.72 148 TYR A O 1
ATOM 1157 N N . ARG A 1 149 ? 36.015 5.733 -26.691 1.00 53.81 149 ARG A N 1
ATOM 1158 C CA . ARG A 1 149 ? 36.137 4.889 -27.898 1.00 53.81 149 ARG A CA 1
ATOM 1159 C C . ARG A 1 149 ? 35.715 3.405 -27.781 1.00 53.81 149 ARG A C 1
ATOM 1161 O O . ARG A 1 149 ? 36.127 2.631 -28.642 1.00 53.81 149 ARG A O 1
ATOM 1168 N N . LYS A 1 150 ? 34.959 2.959 -26.765 1.00 65.94 150 LYS A N 1
ATOM 1169 C CA . LYS A 1 150 ? 34.536 1.536 -26.659 1.00 65.94 150 LYS A CA 1
ATOM 1170 C C . LYS A 1 150 ? 33.187 1.310 -25.974 1.00 65.94 150 LYS A C 1
ATOM 1172 O O . LYS A 1 150 ? 32.290 0.723 -26.569 1.00 65.94 150 LYS A O 1
ATOM 1177 N N . GLU A 1 151 ? 33.059 1.738 -24.725 1.00 71.38 151 GLU A N 1
ATOM 1178 C CA . GLU A 1 151 ? 31.892 1.483 -23.876 1.00 71.38 151 GLU A CA 1
ATOM 1179 C C . GLU A 1 151 ? 31.558 2.736 -23.074 1.00 71.38 151 GLU A C 1
ATOM 1181 O O . GLU A 1 151 ? 32.458 3.419 -22.574 1.00 71.38 151 GLU A O 1
ATOM 1186 N N . LEU A 1 152 ? 30.267 3.014 -22.935 1.00 73.50 152 LEU A N 1
ATOM 1187 C CA . LEU A 1 152 ? 29.744 4.129 -22.160 1.00 73.50 152 LEU A CA 1
ATOM 1188 C C . LEU A 1 152 ? 28.521 3.657 -21.376 1.00 73.50 152 LEU A C 1
ATOM 1190 O O . LEU A 1 152 ? 27.614 3.048 -21.942 1.00 73.50 152 LEU A O 1
ATOM 1194 N N . THR A 1 153 ? 28.477 3.962 -20.083 1.00 74.19 153 THR A N 1
ATOM 1195 C CA . THR A 1 153 ? 27.285 3.743 -19.262 1.00 74.19 153 THR A CA 1
ATOM 1196 C C . THR A 1 153 ? 26.455 5.013 -19.215 1.00 74.19 153 THR A C 1
ATOM 1198 O O . THR A 1 153 ? 26.949 6.078 -18.841 1.00 74.19 153 THR A O 1
ATOM 1201 N N . LEU A 1 154 ? 25.180 4.884 -19.554 1.00 71.06 154 LEU A N 1
ATOM 1202 C CA . LEU A 1 154 ? 24.176 5.931 -19.484 1.00 71.06 154 LEU A CA 1
ATOM 1203 C C . LEU A 1 154 ? 23.260 5.671 -18.295 1.00 71.06 154 LEU A C 1
ATOM 1205 O O . LEU A 1 154 ? 22.760 4.559 -18.135 1.00 71.06 154 LEU A O 1
ATOM 1209 N N . TYR A 1 155 ? 23.008 6.705 -17.506 1.00 67.31 155 TYR A N 1
ATOM 1210 C CA . TYR A 1 155 ? 21.940 6.725 -16.520 1.00 67.31 155 TYR A CA 1
ATOM 1211 C C . TYR A 1 155 ? 20.863 7.682 -17.015 1.00 67.31 155 TYR A C 1
ATOM 1213 O O . TYR A 1 155 ? 21.154 8.838 -17.335 1.00 67.31 155 TYR A O 1
ATOM 1221 N N . SER A 1 156 ? 19.627 7.207 -17.074 1.00 61.56 156 SER A N 1
ATOM 1222 C CA . SER A 1 156 ? 18.473 7.991 -17.508 1.00 61.56 156 SER A CA 1
ATOM 1223 C C . SER A 1 156 ? 17.339 7.870 -16.508 1.00 61.56 156 SER A C 1
ATOM 1225 O O . SER A 1 156 ? 17.218 6.840 -15.855 1.00 61.56 156 SER A O 1
ATOM 1227 N N . VAL A 1 157 ? 16.496 8.896 -16.408 1.00 63.88 157 VAL A N 1
ATOM 1228 C CA . VAL A 1 157 ? 15.217 8.855 -15.690 1.00 63.88 157 VAL A CA 1
ATOM 1229 C C . VAL A 1 157 ? 14.117 9.157 -16.701 1.00 63.88 157 VAL A C 1
ATOM 1231 O O . VAL A 1 157 ? 14.018 10.265 -17.217 1.00 63.88 157 VAL A O 1
ATOM 1234 N N . GLY A 1 158 ? 13.292 8.161 -17.025 1.00 62.56 158 GLY A N 1
ATOM 1235 C CA . GLY A 1 158 ? 12.345 8.286 -18.132 1.00 62.56 158 GLY A CA 1
ATOM 1236 C C . GLY A 1 158 ? 13.079 8.476 -19.462 1.00 62.56 158 GLY A C 1
ATOM 1237 O O . GLY A 1 158 ? 13.889 7.632 -19.838 1.00 62.56 158 GLY A O 1
ATOM 1238 N N . SER A 1 159 ? 12.784 9.564 -20.177 1.00 59.03 159 SER A N 1
ATOM 1239 C CA . SER A 1 159 ? 13.474 9.941 -21.420 1.00 59.03 159 SER A CA 1
ATOM 1240 C C . SER A 1 159 ? 14.763 10.730 -21.200 1.00 59.03 159 SER A C 1
ATOM 1242 O O . SER A 1 159 ? 15.518 10.923 -22.152 1.00 59.03 159 SER A O 1
ATOM 1244 N N . ASP A 1 160 ? 15.010 11.200 -19.979 1.00 56.78 160 ASP A N 1
ATOM 1245 C CA . ASP A 1 160 ? 16.009 12.230 -19.729 1.00 56.78 160 ASP A CA 1
ATOM 1246 C C . ASP A 1 160 ? 17.326 11.593 -19.290 1.00 56.78 160 ASP A C 1
ATOM 1248 O O . ASP A 1 160 ? 17.373 10.805 -18.342 1.00 56.78 160 ASP A O 1
ATOM 1252 N N . LEU A 1 161 ? 18.414 11.925 -19.983 1.00 60.16 161 LEU A N 1
ATOM 1253 C CA . LEU A 1 161 ? 19.757 11.486 -19.621 1.00 60.16 161 LEU A CA 1
ATOM 1254 C C . LEU A 1 161 ? 20.265 12.313 -18.435 1.00 60.16 161 LEU A C 1
ATOM 1256 O O . LEU A 1 161 ? 20.398 13.530 -18.537 1.00 60.16 161 LEU A O 1
ATOM 1260 N N . THR A 1 162 ? 20.590 11.654 -17.325 1.00 61.81 162 THR A N 1
ATOM 1261 C CA . THR A 1 162 ? 20.981 12.331 -16.079 1.00 61.81 162 THR A CA 1
ATOM 1262 C C . THR A 1 162 ? 22.478 12.272 -15.817 1.00 61.81 162 THR A C 1
ATOM 1264 O O . THR A 1 162 ? 23.046 13.206 -15.254 1.00 61.81 162 THR A O 1
ATOM 1267 N N . LYS A 1 163 ? 23.139 11.178 -16.210 1.00 68.00 163 LYS A N 1
ATOM 1268 C CA . LYS A 1 163 ? 24.571 10.974 -15.965 1.00 68.00 163 LYS A CA 1
ATOM 1269 C C . LYS A 1 163 ? 25.177 10.027 -16.994 1.00 68.00 163 LYS A C 1
ATOM 1271 O O . LYS A 1 163 ? 24.534 9.078 -17.434 1.00 68.00 163 LYS A O 1
ATOM 1276 N N . THR A 1 164 ? 26.452 10.232 -17.308 1.00 69.06 164 THR A N 1
ATOM 1277 C CA . THR A 1 164 ? 27.260 9.302 -18.107 1.00 69.06 164 THR A CA 1
ATOM 1278 C C . THR A 1 164 ? 28.525 8.895 -17.355 1.00 69.06 164 THR A C 1
ATOM 1280 O O . THR A 1 164 ? 29.135 9.727 -16.683 1.00 69.06 164 THR A O 1
ATOM 1283 N N . GLU A 1 165 ? 28.944 7.636 -17.480 1.00 74.62 165 GLU A N 1
ATOM 1284 C CA . GLU A 1 165 ? 30.211 7.127 -16.941 1.00 74.62 165 GLU A CA 1
ATOM 1285 C C . GLU A 1 165 ? 31.018 6.396 -18.038 1.00 74.62 165 GLU A C 1
ATOM 1287 O O . GLU A 1 165 ? 30.424 5.670 -18.840 1.00 74.62 165 GLU A O 1
ATOM 1292 N N . PRO A 1 166 ? 32.358 6.551 -18.077 1.00 76.31 166 PRO A N 1
ATOM 1293 C CA . PRO A 1 166 ? 33.228 5.750 -18.938 1.00 76.31 166 PRO A CA 1
ATOM 1294 C C . PRO A 1 166 ? 33.057 4.246 -18.709 1.00 76.31 166 PRO A C 1
ATOM 1296 O O . PRO A 1 166 ? 33.098 3.800 -17.561 1.00 76.31 166 PRO A O 1
ATOM 1299 N N . GLY A 1 167 ? 33.019 3.459 -19.786 1.00 77.62 167 GLY A N 1
ATOM 1300 C CA . GLY A 1 167 ? 33.035 1.996 -19.717 1.00 77.62 167 GLY A CA 1
ATOM 1301 C C . GLY A 1 167 ? 31.729 1.383 -19.211 1.00 77.62 167 GLY A C 1
ATOM 1302 O O . GLY A 1 167 ? 30.765 2.094 -18.921 1.00 77.62 167 GLY A O 1
ATOM 1303 N N . ALA A 1 168 ? 31.697 0.055 -19.083 1.00 79.69 168 ALA A N 1
ATOM 1304 C CA . ALA A 1 168 ? 30.632 -0.658 -18.382 1.00 79.69 168 ALA A CA 1
ATOM 1305 C C . ALA A 1 168 ? 30.749 -0.475 -16.855 1.00 79.69 168 ALA A C 1
ATOM 1307 O O . ALA A 1 168 ? 31.610 -1.066 -16.194 1.00 79.69 168 ALA A O 1
ATOM 1308 N N . SER A 1 169 ? 29.875 0.346 -16.272 1.00 79.06 169 SER A N 1
ATOM 1309 C CA . SER A 1 169 ? 29.864 0.601 -14.835 1.00 79.06 169 SER A CA 1
ATOM 1310 C C . SER A 1 169 ? 29.350 -0.614 -14.072 1.00 79.06 169 SER A C 1
ATOM 1312 O O . SER A 1 169 ? 28.268 -1.135 -14.342 1.00 79.06 169 SER A O 1
ATOM 1314 N N . LYS A 1 170 ? 30.111 -1.030 -13.056 1.00 80.06 170 LYS A N 1
ATOM 1315 C CA . LYS A 1 170 ? 29.708 -2.083 -12.109 1.00 80.06 170 LYS A CA 1
ATOM 1316 C C . LYS A 1 170 ? 28.852 -1.556 -10.955 1.00 80.06 170 LYS A C 1
ATOM 1318 O O . LYS A 1 170 ? 28.443 -2.337 -10.102 1.00 80.06 170 LYS A O 1
ATOM 1323 N N . LYS A 1 171 ? 28.621 -0.240 -10.880 1.00 77.69 171 LYS A N 1
ATOM 1324 C CA . LYS A 1 171 ? 27.783 0.347 -9.831 1.00 77.69 171 LYS A CA 1
ATOM 1325 C C . LYS A 1 171 ? 26.332 -0.070 -10.042 1.00 77.69 171 LYS A C 1
ATOM 1327 O O . LYS A 1 171 ? 25.862 -0.094 -11.178 1.00 77.69 171 LYS A O 1
ATOM 1332 N N . GLN A 1 172 ? 25.644 -0.391 -8.953 1.00 79.94 172 GLN A N 1
ATOM 1333 C CA . GLN A 1 172 ? 24.207 -0.664 -8.975 1.00 79.94 172 GLN A CA 1
ATOM 1334 C C . GLN A 1 172 ? 23.442 0.613 -9.310 1.00 79.94 172 GLN A C 1
ATOM 1336 O O . GLN A 1 172 ? 23.812 1.688 -8.832 1.00 79.94 172 GLN A O 1
ATOM 1341 N N . CYS A 1 173 ? 22.378 0.489 -10.100 1.00 78.31 173 CYS A N 1
ATOM 1342 C CA . CYS A 1 173 ? 21.419 1.573 -10.249 1.00 78.31 173 CYS A CA 1
ATOM 1343 C C . CYS A 1 173 ? 20.488 1.567 -9.034 1.00 78.31 173 CYS A C 1
ATOM 1345 O O . CYS A 1 173 ? 19.695 0.645 -8.890 1.00 78.31 173 CYS A O 1
ATOM 1347 N N . GLN A 1 174 ? 20.597 2.541 -8.130 1.00 85.00 174 GLN A N 1
ATOM 1348 C CA . GLN A 1 174 ? 19.844 2.520 -6.870 1.00 85.00 174 GLN A CA 1
ATOM 1349 C C . GLN A 1 174 ? 18.705 3.529 -6.888 1.00 85.00 174 GLN A C 1
ATOM 1351 O O . GLN A 1 174 ? 18.823 4.608 -7.466 1.00 85.00 174 GLN A O 1
ATOM 1356 N N . GLY A 1 175 ? 17.612 3.208 -6.206 1.00 84.31 175 GLY A N 1
ATOM 1357 C CA . GLY A 1 175 ? 16.519 4.138 -5.986 1.00 84.31 175 GLY A CA 1
ATOM 1358 C C . GLY A 1 175 ? 16.043 4.133 -4.549 1.00 84.31 175 GLY A C 1
ATOM 1359 O O . GLY A 1 175 ? 16.210 3.146 -3.837 1.00 84.31 175 GLY A O 1
ATOM 1360 N N . VAL A 1 176 ? 15.444 5.238 -4.117 1.00 86.62 176 VAL A N 1
ATOM 1361 C CA . VAL A 1 176 ? 14.957 5.397 -2.744 1.00 86.62 176 VAL A CA 1
ATOM 1362 C C . VAL A 1 176 ? 13.468 5.698 -2.730 1.00 86.62 176 VAL A C 1
ATOM 1364 O O . VAL A 1 176 ? 13.024 6.673 -3.317 1.00 86.62 176 VAL A O 1
ATOM 1367 N N . ALA A 1 177 ? 12.693 4.892 -2.014 1.00 86.25 177 ALA A N 1
ATOM 1368 C CA . ALA A 1 177 ? 11.333 5.225 -1.623 1.00 86.25 177 ALA A CA 1
ATOM 1369 C C . ALA A 1 177 ? 11.373 5.778 -0.196 1.00 86.25 177 ALA A C 1
ATOM 1371 O O . ALA A 1 177 ? 12.023 5.191 0.667 1.00 86.25 177 ALA A O 1
ATOM 1372 N N . ALA A 1 178 ? 10.691 6.884 0.081 1.00 82.00 178 ALA A N 1
ATOM 1373 C CA . ALA A 1 178 ? 10.617 7.435 1.429 1.00 82.00 178 ALA A CA 1
ATOM 1374 C C . ALA A 1 178 ? 9.203 7.893 1.779 1.00 82.00 178 ALA A C 1
ATOM 1376 O O . ALA A 1 178 ? 8.492 8.431 0.936 1.00 82.00 178 ALA A O 1
ATOM 1377 N N . VAL A 1 179 ? 8.812 7.705 3.036 1.00 79.44 179 VAL A N 1
ATOM 1378 C CA . VAL A 1 179 ? 7.545 8.185 3.597 1.00 79.44 179 VAL A CA 1
ATOM 1379 C C . VAL A 1 179 ? 7.854 9.117 4.760 1.00 79.44 179 VAL A C 1
ATOM 1381 O O . VAL A 1 179 ? 8.585 8.752 5.680 1.00 79.44 179 VAL A O 1
ATOM 1384 N N . VAL A 1 180 ? 7.291 10.321 4.720 1.00 75.19 180 VAL A N 1
ATOM 1385 C CA . VAL A 1 180 ? 7.475 11.377 5.715 1.00 75.19 180 VAL A CA 1
ATOM 1386 C C . VAL A 1 180 ? 6.158 11.630 6.437 1.00 75.19 180 VAL A C 1
ATOM 1388 O O . VAL A 1 180 ? 5.192 12.089 5.824 1.00 75.19 180 VAL A O 1
ATOM 1391 N N . ARG A 1 181 ? 6.131 11.366 7.748 1.00 71.81 181 ARG A N 1
ATOM 1392 C CA . ARG A 1 181 ? 4.936 11.527 8.586 1.00 71.81 181 ARG A CA 1
ATOM 1393 C C . ARG A 1 181 ? 5.295 11.782 10.044 1.00 71.81 181 ARG A C 1
ATOM 1395 O O . ARG A 1 181 ? 6.220 11.170 10.569 1.00 71.81 181 ARG A O 1
ATOM 1402 N N . ASN A 1 182 ? 4.543 12.646 10.729 1.00 68.38 182 ASN A N 1
ATOM 1403 C CA . ASN A 1 182 ? 4.679 12.884 12.177 1.00 68.38 182 ASN A CA 1
ATOM 1404 C C . ASN A 1 182 ? 6.128 13.175 12.630 1.00 68.38 182 ASN A C 1
ATOM 1406 O O . ASN A 1 182 ? 6.596 12.626 13.628 1.00 68.38 182 ASN A O 1
ATOM 1410 N N . ARG A 1 183 ? 6.862 14.013 11.880 1.00 72.12 183 ARG A N 1
ATOM 1411 C CA . ARG A 1 183 ? 8.299 14.298 12.104 1.00 72.12 183 ARG A CA 1
ATOM 1412 C C . ARG A 1 183 ? 9.191 13.049 12.093 1.00 72.12 183 ARG A C 1
ATOM 1414 O O . ARG A 1 183 ? 10.207 12.998 12.782 1.00 72.12 183 ARG A O 1
ATOM 1421 N N . ARG A 1 184 ? 8.817 12.031 11.326 1.00 77.19 184 ARG A N 1
ATOM 1422 C CA . ARG A 1 184 ? 9.630 10.847 11.048 1.00 77.19 184 ARG A CA 1
ATOM 1423 C C . ARG A 1 184 ? 9.735 10.668 9.543 1.00 77.19 184 ARG A C 1
ATOM 1425 O O . ARG A 1 184 ? 8.803 11.005 8.814 1.00 77.19 184 ARG A O 1
ATOM 1432 N N . ILE A 1 185 ? 10.863 10.136 9.097 1.00 80.25 185 ILE A N 1
ATOM 1433 C CA . ILE A 1 185 ? 11.055 9.693 7.720 1.00 80.25 185 ILE A CA 1
ATOM 1434 C C . ILE A 1 185 ? 11.480 8.234 7.744 1.00 80.25 185 ILE A C 1
ATOM 1436 O O . ILE A 1 185 ? 12.471 7.884 8.382 1.00 80.25 185 ILE A O 1
ATOM 1440 N N . SE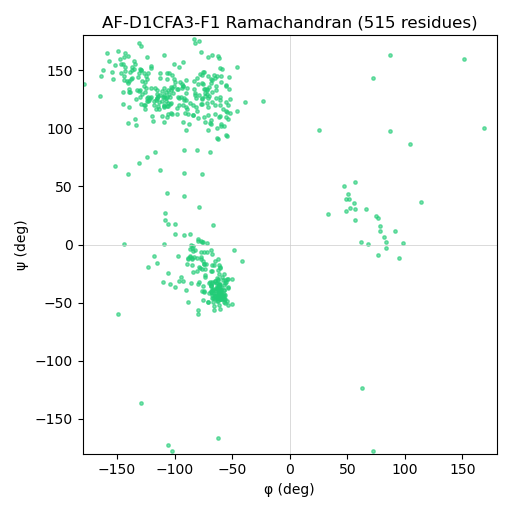R A 1 186 ? 10.718 7.396 7.058 1.00 85.69 186 SER A N 1
ATOM 1441 C CA . SER A 1 186 ? 11.065 6.005 6.790 1.00 85.69 186 SER A CA 1
ATOM 1442 C C . SER A 1 186 ? 11.555 5.899 5.354 1.00 85.69 186 SER A C 1
ATOM 1444 O O . SER A 1 186 ? 10.970 6.505 4.459 1.00 85.69 186 SER A O 1
ATOM 1446 N N . VAL A 1 187 ? 12.657 5.185 5.150 1.00 88.06 187 VAL A N 1
ATOM 1447 C CA . VAL A 1 187 ? 13.411 5.146 3.894 1.00 88.06 187 VAL A CA 1
ATOM 1448 C C . VAL A 1 187 ? 13.656 3.693 3.511 1.00 88.06 187 VAL A C 1
ATOM 1450 O O . VAL A 1 187 ? 14.112 2.915 4.345 1.00 88.06 187 VAL A O 1
ATOM 1453 N N . TRP A 1 188 ? 13.402 3.352 2.250 1.00 91.25 188 TRP A N 1
ATOM 1454 C CA . TRP A 1 188 ? 13.676 2.053 1.639 1.00 91.25 188 TRP A CA 1
ATOM 1455 C C . TRP A 1 188 ? 14.516 2.265 0.383 1.00 91.25 188 TRP A C 1
ATOM 1457 O O . TRP A 1 188 ? 14.056 2.893 -0.571 1.00 91.25 188 TRP A O 1
ATOM 1467 N N . ALA A 1 189 ? 15.735 1.739 0.365 1.00 90.38 189 ALA A N 1
ATOM 1468 C CA . ALA A 1 189 ? 16.576 1.733 -0.823 1.00 90.38 189 ALA A CA 1
ATOM 1469 C C . ALA A 1 189 ? 16.430 0.414 -1.579 1.00 90.38 189 ALA A C 1
ATOM 1471 O O . ALA A 1 189 ? 16.392 -0.658 -0.976 1.00 90.38 189 ALA A O 1
ATOM 1472 N N . HIS A 1 190 ? 16.391 0.502 -2.900 1.00 90.38 190 HIS A N 1
ATOM 1473 C CA . HIS A 1 190 ? 16.226 -0.619 -3.808 1.00 90.38 190 HIS A CA 1
ATOM 1474 C C . HIS A 1 190 ? 17.267 -0.590 -4.920 1.00 90.38 190 HIS A C 1
ATOM 1476 O O . HIS A 1 190 ? 17.648 0.479 -5.395 1.00 90.38 190 HIS A O 1
ATOM 1482 N N . ASP A 1 191 ? 17.675 -1.770 -5.369 1.00 87.75 191 ASP A N 1
ATOM 1483 C CA . ASP A 1 191 ? 18.335 -1.937 -6.657 1.00 87.75 191 ASP A CA 1
ATOM 1484 C C . ASP A 1 191 ? 17.269 -1.860 -7.761 1.00 87.75 191 ASP A C 1
ATOM 1486 O O . ASP A 1 191 ? 16.302 -2.618 -7.766 1.00 87.75 191 ASP A O 1
ATOM 1490 N N . LEU A 1 192 ? 17.413 -0.913 -8.682 1.00 82.38 192 LEU A N 1
ATOM 1491 C CA . LEU A 1 192 ? 16.479 -0.664 -9.780 1.00 82.38 192 LEU A CA 1
ATOM 1492 C C . LEU A 1 192 ? 16.707 -1.597 -10.975 1.00 82.38 192 LEU A C 1
ATOM 1494 O O . LEU A 1 192 ? 15.921 -1.579 -11.917 1.00 82.38 192 LEU A O 1
ATOM 1498 N N . GLU A 1 193 ? 17.743 -2.433 -10.953 1.00 81.56 193 GLU A N 1
ATOM 1499 C CA . GLU A 1 193 ? 17.952 -3.463 -11.975 1.00 81.56 193 GLU A CA 1
ATOM 1500 C C . GLU A 1 193 ? 17.278 -4.785 -11.581 1.00 81.56 193 GLU A C 1
ATOM 1502 O O . GLU A 1 193 ? 16.682 -5.450 -12.428 1.00 81.56 193 GLU A O 1
ATOM 1507 N N . SER A 1 194 ? 17.327 -5.147 -10.295 1.00 80.50 194 SER A N 1
ATOM 1508 C CA . SER A 1 194 ? 16.779 -6.409 -9.768 1.00 80.50 194 SER A CA 1
ATOM 1509 C C . SER A 1 194 ? 15.469 -6.256 -8.984 1.00 80.50 194 SER A C 1
ATOM 1511 O O . SER A 1 194 ? 14.692 -7.205 -8.867 1.00 80.50 194 SER A O 1
ATOM 1513 N N . GLY A 1 195 ? 15.220 -5.073 -8.423 1.00 82.94 195 GLY A N 1
ATOM 1514 C CA . GLY A 1 195 ? 14.125 -4.784 -7.499 1.00 82.94 195 GLY A CA 1
ATOM 1515 C C . GLY A 1 195 ? 14.417 -5.138 -6.041 1.00 82.94 195 GLY A C 1
ATOM 1516 O O . GLY A 1 195 ? 13.577 -4.866 -5.178 1.00 82.94 195 GLY A O 1
ATOM 1517 N N . GLU A 1 196 ? 15.579 -5.722 -5.738 1.00 85.50 196 GLU A N 1
ATOM 1518 C CA . GLU A 1 196 ? 15.932 -6.145 -4.382 1.00 85.50 196 GLU A CA 1
ATOM 1519 C C . GLU A 1 196 ? 16.057 -4.958 -3.418 1.00 85.50 196 GLU A C 1
ATOM 1521 O O . GLU A 1 196 ? 16.505 -3.871 -3.785 1.00 85.50 196 GLU A O 1
ATOM 1526 N N . GLU A 1 197 ? 15.628 -5.158 -2.169 1.00 90.69 197 GLU A N 1
ATOM 1527 C CA . GLU A 1 197 ? 15.792 -4.162 -1.108 1.00 90.69 197 GLU A CA 1
ATOM 1528 C C . GLU A 1 197 ? 17.252 -4.164 -0.636 1.00 90.69 197 GLU A C 1
ATOM 1530 O O . GLU A 1 197 ? 17.783 -5.201 -0.247 1.00 90.69 197 GLU A O 1
ATOM 1535 N N . ILE A 1 198 ? 17.895 -2.997 -0.665 1.00 90.38 198 ILE A N 1
ATOM 1536 C CA . ILE A 1 198 ? 19.289 -2.811 -0.247 1.00 90.38 198 ILE A CA 1
ATOM 1537 C C . ILE A 1 198 ? 19.352 -2.503 1.250 1.00 90.38 198 ILE A C 1
ATOM 1539 O O . ILE A 1 198 ? 20.149 -3.094 1.976 1.00 90.38 198 ILE A O 1
ATOM 1543 N N . PHE A 1 199 ? 18.546 -1.543 1.710 1.00 91.50 199 PHE A N 1
ATOM 1544 C CA . PHE A 1 199 ? 18.436 -1.200 3.125 1.00 91.50 199 PHE A CA 1
ATOM 1545 C C . PHE A 1 199 ? 17.101 -0.524 3.437 1.00 91.50 199 PHE A C 1
ATOM 1547 O O . PHE A 1 199 ? 16.481 0.096 2.571 1.00 91.50 199 PHE A O 1
ATOM 1554 N N . THR A 1 200 ? 16.722 -0.586 4.711 1.00 92.25 200 THR A N 1
ATOM 1555 C CA . THR A 1 200 ? 15.606 0.159 5.291 1.00 92.25 200 THR A CA 1
ATOM 1556 C C . THR A 1 200 ? 16.104 0.930 6.511 1.00 92.25 200 THR A C 1
ATOM 1558 O O . THR A 1 200 ? 16.837 0.374 7.328 1.00 92.25 200 THR A O 1
ATOM 1561 N N . ASP A 1 201 ? 15.699 2.192 6.656 1.00 90.81 201 ASP A N 1
ATOM 1562 C CA . ASP A 1 201 ? 16.011 3.012 7.831 1.00 90.81 201 ASP A CA 1
ATOM 1563 C C . ASP A 1 201 ? 14.818 3.881 8.247 1.00 90.81 201 ASP A C 1
ATOM 1565 O O . ASP A 1 201 ? 13.873 4.104 7.489 1.00 90.81 201 ASP A O 1
ATOM 1569 N N . THR A 1 202 ? 14.836 4.379 9.480 1.00 87.44 202 THR A N 1
ATOM 1570 C CA . THR A 1 202 ? 13.868 5.370 9.956 1.00 87.44 202 THR A CA 1
ATOM 1571 C C . THR A 1 202 ? 14.562 6.418 10.812 1.00 87.44 202 THR A C 1
ATOM 1573 O O . THR A 1 202 ? 15.085 6.116 11.886 1.00 87.44 202 THR A O 1
ATOM 1576 N N . VAL A 1 203 ? 14.506 7.671 10.363 1.00 82.00 203 VAL A N 1
ATOM 1577 C CA . VAL A 1 203 ? 14.993 8.826 11.122 1.00 82.00 203 VAL A CA 1
ATOM 1578 C C . VAL A 1 203 ? 13.827 9.396 11.927 1.00 82.00 203 VAL A C 1
ATOM 1580 O O . VAL A 1 203 ? 12.789 9.775 11.377 1.00 82.00 203 VAL A O 1
ATOM 1583 N N . LYS A 1 204 ? 13.986 9.407 13.252 1.00 77.19 204 LYS A N 1
ATOM 1584 C CA . LYS A 1 204 ? 12.999 9.928 14.205 1.00 77.19 204 LYS A CA 1
ATOM 1585 C C . LYS A 1 204 ? 13.284 11.401 14.515 1.00 77.19 204 LYS A C 1
ATOM 1587 O O . LYS A 1 204 ? 14.418 11.841 14.380 1.00 77.19 204 LYS A O 1
ATOM 1592 N N . GLU A 1 205 ? 12.252 12.120 14.958 1.00 70.00 205 GLU A N 1
ATOM 1593 C CA . GLU A 1 205 ? 12.355 13.474 15.532 1.00 70.00 205 GLU A CA 1
ATOM 1594 C C . GLU A 1 205 ? 13.022 14.505 14.614 1.00 70.00 205 GLU A C 1
ATOM 1596 O O . GLU A 1 205 ? 13.955 15.214 14.988 1.00 70.00 205 GLU A O 1
ATOM 1601 N N . ILE A 1 206 ? 12.494 14.618 13.395 1.00 69.12 206 ILE A N 1
ATOM 1602 C CA . ILE A 1 206 ? 12.924 15.634 12.436 1.00 69.12 206 ILE A CA 1
ATOM 1603 C C . ILE A 1 206 ? 12.735 17.024 13.061 1.00 69.12 206 ILE A C 1
ATOM 1605 O O . ILE A 1 206 ? 11.613 17.447 13.371 1.00 69.12 206 ILE A O 1
ATOM 1609 N N . SER A 1 207 ? 13.851 17.729 13.244 1.00 66.88 207 SER A N 1
ATOM 1610 C CA . SER A 1 207 ? 13.885 19.078 13.801 1.00 66.88 207 SER A CA 1
ATOM 1611 C C . SER A 1 207 ? 13.383 20.098 12.781 1.00 66.88 207 SER A C 1
ATOM 1613 O O . SER A 1 207 ? 13.555 19.948 11.569 1.00 66.88 207 SER A O 1
ATOM 1615 N N . LYS A 1 208 ? 12.756 21.172 13.271 1.00 57.94 208 LYS A N 1
ATOM 1616 C CA . LYS A 1 208 ? 12.252 22.259 12.423 1.00 57.94 208 LYS A CA 1
ATOM 1617 C C . LYS A 1 208 ? 13.431 22.892 11.662 1.00 57.94 208 LYS A C 1
ATOM 1619 O O . LYS A 1 208 ? 14.349 23.396 12.295 1.00 57.94 208 LYS A O 1
ATOM 1624 N N . GLY A 1 209 ? 13.397 22.856 10.327 1.00 58.25 209 GLY A N 1
ATOM 1625 C CA . GLY A 1 209 ? 14.449 23.411 9.458 1.00 58.25 209 GLY A CA 1
ATOM 1626 C C . GLY A 1 209 ? 15.471 22.403 8.914 1.00 58.25 209 GLY A C 1
ATOM 1627 O O . GLY A 1 209 ? 16.374 22.808 8.193 1.00 58.25 209 GLY A O 1
ATOM 1628 N N . GLN A 1 210 ? 15.352 21.105 9.219 1.00 65.38 210 GLN A N 1
ATOM 1629 C CA . GLN A 1 210 ? 16.143 20.083 8.524 1.00 65.38 210 GLN A CA 1
ATOM 1630 C C . GLN A 1 210 ? 15.616 19.860 7.102 1.00 65.38 210 GLN A C 1
ATOM 1632 O O . GLN A 1 210 ? 14.420 19.621 6.917 1.00 65.38 210 GLN A O 1
ATOM 1637 N N . SER A 1 211 ? 16.516 19.883 6.116 1.00 70.00 211 SER A N 1
ATOM 1638 C CA . SER A 1 211 ? 16.170 19.580 4.728 1.00 70.00 211 SER A CA 1
ATOM 1639 C C . SER A 1 211 ? 15.995 18.073 4.515 1.00 70.00 211 SER A C 1
ATOM 1641 O O . SER A 1 211 ? 16.695 17.239 5.100 1.00 70.00 211 SER A O 1
ATOM 1643 N N . LEU A 1 212 ? 15.068 17.711 3.629 1.00 70.56 212 LEU A N 1
ATOM 1644 C CA . LEU A 1 212 ? 14.810 16.327 3.225 1.00 70.56 212 LEU A CA 1
ATOM 1645 C C . LEU A 1 212 ? 16.063 15.647 2.656 1.00 70.56 212 LEU A C 1
ATOM 1647 O O . LEU A 1 212 ? 16.350 14.495 2.977 1.00 70.56 212 LEU A O 1
ATOM 1651 N N . GLN A 1 213 ? 16.849 16.387 1.873 1.00 70.88 213 GLN A N 1
ATOM 1652 C CA . GLN A 1 213 ? 18.130 15.929 1.344 1.00 70.88 213 GLN A CA 1
ATOM 1653 C C . GLN A 1 213 ? 19.115 15.587 2.473 1.00 70.88 213 GLN A C 1
ATOM 1655 O O . GLN A 1 213 ? 19.777 14.551 2.417 1.00 70.88 213 GLN A O 1
ATOM 1660 N N . GLY A 1 214 ? 19.196 16.422 3.516 1.00 74.00 214 GLY A N 1
ATOM 1661 C CA . GLY A 1 214 ? 20.037 16.166 4.686 1.00 74.00 214 GLY A CA 1
ATOM 1662 C C . GLY A 1 214 ? 19.639 14.883 5.418 1.00 74.00 214 GLY A C 1
ATOM 1663 O O . GLY A 1 214 ? 20.505 14.083 5.777 1.00 74.00 214 GLY A O 1
ATOM 1664 N N . LEU A 1 215 ? 18.334 14.641 5.562 1.00 78.25 215 LEU A N 1
ATOM 1665 C CA . LEU A 1 215 ? 17.800 13.423 6.177 1.00 78.25 215 LEU A CA 1
ATOM 1666 C C . LEU A 1 215 ? 18.105 12.171 5.344 1.00 78.25 215 LEU A C 1
ATOM 1668 O O . LEU A 1 215 ? 18.588 11.177 5.886 1.00 78.25 215 LEU A O 1
ATOM 1672 N N . LEU A 1 216 ? 17.887 12.223 4.027 1.00 77.00 216 LEU A N 1
ATOM 1673 C CA . LEU A 1 216 ? 18.215 11.116 3.123 1.00 77.00 216 LEU A CA 1
ATOM 1674 C C . LEU A 1 216 ? 19.721 10.840 3.083 1.00 77.00 216 LEU A C 1
ATOM 1676 O O . LEU A 1 216 ? 20.137 9.682 3.101 1.00 77.00 216 LEU A O 1
ATOM 1680 N N . ARG A 1 217 ? 20.550 11.892 3.079 1.00 80.06 217 ARG A N 1
ATOM 1681 C CA . ARG A 1 217 ? 22.011 11.771 3.145 1.00 80.06 217 ARG A CA 1
ATOM 1682 C C . ARG A 1 217 ? 22.443 11.077 4.434 1.00 80.06 217 ARG A C 1
ATOM 1684 O O . ARG A 1 217 ? 23.273 10.174 4.368 1.00 80.06 217 ARG A O 1
ATOM 1691 N N . ALA A 1 218 ? 21.876 11.463 5.577 1.00 82.44 218 ALA A N 1
ATOM 1692 C CA . ALA A 1 218 ? 22.165 10.831 6.862 1.00 82.44 218 ALA A CA 1
ATOM 1693 C C . ALA A 1 218 ? 21.776 9.342 6.869 1.00 82.44 218 ALA A C 1
ATOM 1695 O O . ALA A 1 218 ? 22.591 8.510 7.272 1.00 82.44 218 ALA A O 1
ATOM 1696 N N . ALA A 1 219 ? 20.589 9.002 6.352 1.00 85.25 219 ALA A N 1
ATOM 1697 C CA . ALA A 1 219 ? 20.140 7.615 6.218 1.00 85.25 219 ALA A CA 1
ATOM 1698 C C . ALA A 1 219 ? 21.084 6.793 5.318 1.00 85.25 219 ALA A C 1
ATOM 1700 O O . ALA A 1 219 ? 21.544 5.726 5.712 1.00 85.25 219 ALA A O 1
ATOM 1701 N N . CYS A 1 220 ? 21.467 7.314 4.146 1.00 82.50 220 CYS A N 1
ATOM 1702 C CA . CYS A 1 220 ? 22.411 6.631 3.253 1.00 82.50 220 CYS A CA 1
ATOM 1703 C C . CYS A 1 220 ? 23.773 6.398 3.926 1.00 82.50 220 CYS A C 1
ATOM 1705 O O . CYS A 1 220 ? 24.307 5.287 3.887 1.00 82.50 220 CYS A O 1
ATOM 1707 N N . LEU A 1 221 ? 24.327 7.428 4.580 1.00 86.69 221 LEU A N 1
ATOM 1708 C CA . LEU A 1 221 ? 25.643 7.354 5.220 1.00 86.69 221 LEU A CA 1
ATOM 1709 C C . LEU A 1 221 ? 25.684 6.318 6.346 1.00 86.69 221 LEU A C 1
ATOM 1711 O O . LEU A 1 221 ? 26.667 5.585 6.455 1.00 86.69 221 LEU A O 1
ATOM 1715 N N . LYS A 1 222 ? 24.609 6.202 7.135 1.00 90.06 222 LYS A N 1
ATOM 1716 C CA . LYS A 1 222 ? 24.478 5.188 8.194 1.00 90.06 222 LYS A CA 1
ATOM 1717 C C . LYS A 1 222 ? 24.605 3.758 7.658 1.00 90.06 222 LYS A C 1
ATOM 1719 O O . LYS A 1 222 ? 25.116 2.887 8.354 1.00 90.06 222 LYS A O 1
ATOM 1724 N N . HIS A 1 223 ? 24.197 3.534 6.411 1.00 90.38 223 HIS A N 1
ATOM 1725 C CA . HIS A 1 223 ? 24.283 2.244 5.724 1.00 90.38 223 HIS A CA 1
ATOM 1726 C C . HIS A 1 223 ? 25.488 2.143 4.768 1.00 90.38 223 HIS A C 1
ATOM 1728 O O . HIS A 1 223 ? 25.524 1.274 3.896 1.00 90.38 223 HIS A O 1
ATOM 1734 N N . GLY A 1 224 ? 26.497 3.014 4.915 1.00 87.44 224 GLY A N 1
ATOM 1735 C CA . GLY A 1 224 ? 27.718 2.974 4.103 1.00 87.44 224 GLY A CA 1
ATOM 1736 C C . GLY A 1 224 ? 27.476 3.284 2.622 1.00 87.44 224 GLY A C 1
ATOM 1737 O O . GLY A 1 224 ? 28.157 2.737 1.751 1.00 87.44 224 GLY A O 1
ATOM 1738 N N . ARG A 1 225 ? 26.476 4.117 2.321 1.00 82.88 225 ARG A N 1
ATOM 1739 C CA . ARG A 1 225 ? 26.105 4.556 0.969 1.00 82.88 225 ARG A CA 1
ATOM 1740 C C . ARG A 1 225 ? 26.204 6.071 0.853 1.00 82.88 225 ARG A C 1
ATOM 1742 O O . ARG A 1 225 ? 26.074 6.793 1.842 1.00 82.88 225 ARG A O 1
ATOM 1749 N N . ARG A 1 226 ? 26.428 6.575 -0.361 1.00 77.62 226 ARG A N 1
ATOM 1750 C CA . ARG A 1 226 ? 26.389 8.016 -0.632 1.00 77.62 226 ARG A CA 1
ATOM 1751 C C . ARG A 1 226 ? 25.075 8.364 -1.308 1.00 77.62 226 ARG A C 1
ATOM 1753 O O . ARG A 1 226 ? 24.589 7.618 -2.146 1.00 77.62 226 ARG A O 1
ATOM 1760 N N . LEU A 1 227 ? 24.544 9.549 -1.011 1.00 72.25 227 LEU A N 1
ATOM 1761 C CA . LEU A 1 227 ? 23.358 10.051 -1.712 1.00 72.25 227 LEU A CA 1
ATOM 1762 C C . LEU A 1 227 ? 23.595 10.162 -3.233 1.00 72.25 227 LEU A C 1
ATOM 1764 O O . LEU A 1 227 ? 22.669 9.986 -4.010 1.00 72.25 227 LEU A O 1
ATOM 1768 N N . SER A 1 228 ? 24.846 10.375 -3.661 1.00 70.44 228 SER A N 1
ATOM 1769 C CA . SER A 1 228 ? 25.256 10.393 -5.075 1.00 70.44 228 SER A CA 1
ATOM 1770 C C . SER A 1 228 ? 25.112 9.054 -5.805 1.00 70.44 228 SER A C 1
ATOM 1772 O O . SER A 1 228 ? 25.255 9.019 -7.027 1.00 70.44 228 SER A O 1
ATOM 1774 N N . ASP A 1 229 ? 24.914 7.959 -5.069 1.00 73.19 229 ASP A N 1
ATOM 1775 C CA . ASP A 1 229 ? 24.703 6.626 -5.638 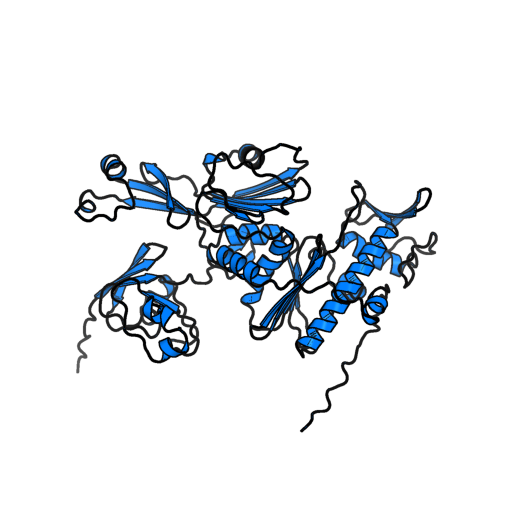1.00 73.19 229 ASP A CA 1
ATOM 1776 C C . ASP A 1 229 ? 23.217 6.380 -5.959 1.00 73.19 229 ASP A C 1
ATOM 1778 O O . ASP A 1 229 ? 22.891 5.405 -6.628 1.00 73.19 229 ASP A O 1
ATOM 1782 N N . ILE A 1 230 ? 22.321 7.269 -5.510 1.00 78.81 230 ILE A N 1
ATOM 1783 C CA . ILE A 1 230 ? 20.879 7.184 -5.746 1.00 78.81 230 ILE A CA 1
ATOM 1784 C C . ILE A 1 230 ? 20.536 7.844 -7.087 1.00 78.81 230 ILE A C 1
ATOM 1786 O O . ILE A 1 230 ? 20.812 9.023 -7.305 1.00 78.81 230 ILE A O 1
ATOM 1790 N N . ASN A 1 231 ? 19.928 7.077 -7.990 1.00 79.12 231 ASN A N 1
ATOM 1791 C CA . ASN A 1 231 ? 19.579 7.484 -9.351 1.00 79.12 231 ASN A CA 1
ATOM 1792 C C . ASN A 1 231 ? 18.141 8.001 -9.495 1.00 79.12 231 ASN A C 1
ATOM 1794 O O . ASN A 1 231 ? 17.882 8.808 -10.385 1.00 79.12 231 ASN A O 1
ATOM 1798 N N . ASP A 1 232 ? 17.218 7.536 -8.653 1.00 80.00 232 ASP A N 1
ATOM 1799 C CA . ASP A 1 232 ? 15.825 7.999 -8.598 1.00 80.00 232 ASP A CA 1
ATOM 1800 C C . ASP A 1 232 ? 15.335 7.937 -7.154 1.00 80.00 232 ASP A C 1
ATOM 1802 O O . ASP A 1 232 ? 15.739 7.073 -6.375 1.00 80.00 232 ASP A O 1
ATOM 1806 N N . ALA A 1 233 ? 14.461 8.854 -6.778 1.00 79.25 233 ALA A N 1
ATOM 1807 C CA . ALA A 1 233 ? 13.888 8.873 -5.448 1.00 79.25 233 ALA A CA 1
ATOM 1808 C C . ALA A 1 233 ? 12.410 9.220 -5.538 1.00 79.25 233 ALA A C 1
ATOM 1810 O O . ALA A 1 233 ? 12.048 10.198 -6.182 1.00 79.25 233 ALA A O 1
ATOM 1811 N N . LEU A 1 234 ? 11.564 8.444 -4.868 1.00 80.69 234 LEU A N 1
ATOM 1812 C CA . LEU A 1 234 ? 10.150 8.733 -4.704 1.00 80.69 234 LEU A CA 1
ATOM 1813 C C . LEU A 1 234 ? 9.849 9.016 -3.237 1.00 80.69 234 LEU A C 1
ATOM 1815 O O . LEU A 1 234 ? 10.070 8.171 -2.371 1.00 80.69 234 LEU A O 1
ATOM 1819 N N . ILE A 1 235 ? 9.303 10.194 -2.964 1.00 76.50 235 ILE A N 1
ATOM 1820 C CA . ILE A 1 235 ? 9.041 10.657 -1.607 1.00 76.50 235 ILE A CA 1
ATOM 1821 C C . ILE A 1 235 ? 7.560 10.956 -1.445 1.00 76.50 235 ILE A C 1
ATOM 1823 O O . ILE A 1 235 ? 6.971 11.731 -2.195 1.00 76.50 235 ILE A O 1
ATOM 1827 N N . VAL A 1 236 ? 6.981 10.341 -0.425 1.00 74.69 236 VAL A N 1
ATOM 1828 C CA . VAL A 1 236 ? 5.586 10.449 -0.024 1.00 74.69 236 VAL A CA 1
ATOM 1829 C C . VAL A 1 236 ? 5.519 11.274 1.249 1.00 74.69 236 VAL A C 1
ATOM 1831 O O . VAL A 1 236 ? 6.191 10.956 2.229 1.00 74.69 236 VAL A O 1
ATOM 1834 N N . THR A 1 237 ? 4.715 12.333 1.262 1.00 70.50 237 THR A N 1
ATOM 1835 C CA . THR A 1 237 ? 4.565 13.194 2.441 1.00 70.50 237 THR A CA 1
ATOM 1836 C C . THR A 1 237 ? 3.106 13.560 2.694 1.00 70.50 237 THR A C 1
ATOM 1838 O O . THR A 1 237 ? 2.296 13.687 1.779 1.00 70.50 237 THR A O 1
ATOM 1841 N N . ASP A 1 238 ? 2.766 13.768 3.964 1.00 61.06 238 ASP A N 1
ATOM 1842 C CA . ASP A 1 238 ? 1.507 14.385 4.396 1.00 61.06 238 ASP A CA 1
ATOM 1843 C C . ASP A 1 238 ? 1.475 15.918 4.202 1.00 61.06 238 ASP A C 1
ATOM 1845 O O . ASP A 1 238 ? 0.494 16.569 4.561 1.00 61.06 238 ASP A O 1
ATOM 1849 N N . GLY A 1 239 ? 2.537 16.502 3.633 1.00 53.91 239 GLY A N 1
ATOM 1850 C CA . GLY A 1 239 ? 2.665 17.933 3.372 1.00 53.91 239 GLY A CA 1
ATOM 1851 C C . GLY A 1 239 ? 3.147 18.750 4.576 1.00 53.91 239 GLY A C 1
ATOM 1852 O O . GLY A 1 239 ? 3.284 19.972 4.455 1.00 53.91 239 GLY A O 1
ATOM 1853 N N . THR A 1 240 ? 3.444 18.117 5.719 1.00 50.28 240 THR A N 1
ATOM 1854 C CA . THR A 1 240 ? 3.868 18.806 6.955 1.00 50.28 240 THR A CA 1
ATOM 1855 C C . THR A 1 240 ? 5.320 19.294 6.929 1.00 50.28 240 THR A C 1
ATOM 1857 O O . THR A 1 240 ? 5.665 20.233 7.650 1.00 50.28 240 THR A O 1
ATOM 1860 N N . LEU A 1 241 ? 6.171 18.722 6.071 1.00 52.34 241 LEU A N 1
ATOM 1861 C CA . LEU A 1 241 ? 7.574 19.111 5.903 1.00 52.34 241 LEU A CA 1
ATOM 1862 C C . LEU A 1 241 ? 7.769 20.002 4.666 1.00 52.34 241 LEU A C 1
ATOM 1864 O O . LEU A 1 241 ? 7.182 19.769 3.611 1.00 52.34 241 LEU A O 1
ATOM 1868 N N . ARG A 1 242 ? 8.569 21.070 4.812 1.00 49.56 242 ARG A N 1
ATOM 1869 C CA . ARG A 1 242 ? 9.056 21.877 3.681 1.00 49.56 242 ARG A CA 1
ATOM 1870 C C . ARG A 1 242 ? 10.234 21.147 3.043 1.00 49.56 242 ARG A C 1
ATOM 1872 O O . ARG A 1 242 ? 11.062 20.587 3.755 1.00 49.56 242 ARG A O 1
ATOM 1879 N N . ILE A 1 243 ? 10.266 21.140 1.719 1.00 52.75 243 ILE A N 1
ATOM 1880 C CA . ILE A 1 243 ? 11.345 20.553 0.936 1.00 52.75 243 ILE A CA 1
ATOM 1881 C C . ILE A 1 243 ? 12.084 21.730 0.322 1.00 52.75 243 ILE A C 1
ATOM 1883 O O . ILE A 1 243 ? 11.461 22.528 -0.374 1.00 52.75 243 ILE A O 1
ATOM 1887 N N . ASP A 1 244 ? 13.364 21.867 0.648 1.00 48.84 244 ASP A N 1
ATOM 1888 C CA . ASP A 1 244 ? 14.219 22.868 0.019 1.00 48.84 244 ASP A CA 1
ATOM 1889 C C . ASP A 1 244 ? 14.578 22.362 -1.388 1.00 48.84 244 ASP A C 1
ATOM 1891 O O . ASP A 1 244 ? 15.013 21.219 -1.541 1.00 48.84 244 ASP A O 1
ATOM 1895 N N . GLU A 1 245 ? 14.323 23.182 -2.412 1.00 48.22 245 GLU A N 1
ATOM 1896 C CA . GLU A 1 245 ? 14.395 22.823 -3.844 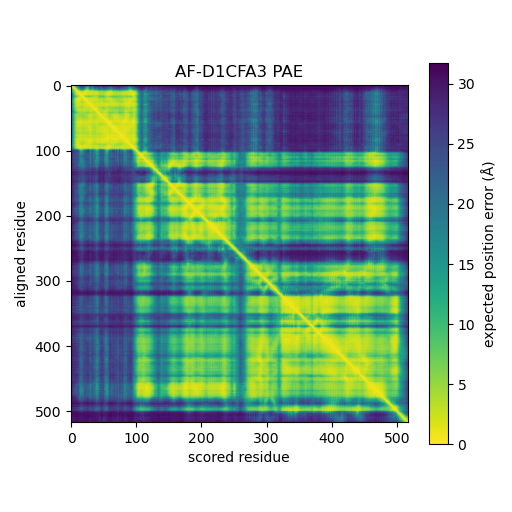1.00 48.22 245 GLU A CA 1
ATOM 1897 C C . GLU A 1 245 ? 15.835 22.720 -4.394 1.00 48.22 245 GLU A C 1
ATOM 1899 O O . GLU A 1 245 ? 16.042 22.451 -5.577 1.00 48.22 245 GLU A O 1
ATOM 1904 N N . GLU A 1 246 ? 16.852 22.917 -3.557 1.00 43.34 246 GLU A N 1
ATOM 1905 C CA . GLU A 1 246 ? 18.239 23.023 -4.004 1.00 43.34 246 GLU A CA 1
ATOM 1906 C C . GLU A 1 246 ? 18.927 21.639 -4.033 1.00 43.34 246 GLU A C 1
ATOM 1908 O O . GLU A 1 246 ? 19.397 21.115 -3.026 1.00 43.34 246 GLU A O 1
ATOM 1913 N N . GLU A 1 247 ? 18.982 21.064 -5.242 1.00 40.06 247 GLU A N 1
ATOM 1914 C CA . GLU A 1 247 ? 19.821 19.937 -5.702 1.00 40.06 247 GLU A CA 1
ATOM 1915 C C . GLU A 1 247 ? 19.322 18.481 -5.500 1.00 40.06 247 GLU A C 1
ATOM 1917 O O . GLU A 1 247 ? 19.574 17.803 -4.493 1.00 40.06 247 GLU A O 1
ATOM 1922 N N . GLY A 1 248 ? 18.736 17.920 -6.570 1.00 41.97 248 GLY A N 1
ATOM 1923 C CA . GLY A 1 248 ? 18.667 16.475 -6.849 1.00 41.97 248 GLY A CA 1
ATOM 1924 C C . GLY A 1 248 ? 17.442 16.040 -7.668 1.00 41.97 248 GLY A C 1
ATOM 1925 O O . GLY A 1 248 ? 16.437 16.742 -7.723 1.00 41.97 248 GLY A O 1
ATOM 1926 N N . ASN A 1 249 ? 17.520 14.863 -8.303 1.00 46.72 249 ASN A N 1
ATOM 1927 C CA . ASN A 1 249 ? 16.395 14.251 -9.025 1.00 46.72 249 ASN A CA 1
ATOM 1928 C C . ASN A 1 249 ? 15.456 13.549 -8.030 1.00 46.72 249 ASN A C 1
ATOM 1930 O O . ASN A 1 249 ? 15.553 12.337 -7.831 1.00 46.72 249 ASN A O 1
ATOM 1934 N N . TYR A 1 250 ? 14.568 14.301 -7.378 1.00 47.94 250 TYR A N 1
ATOM 1935 C CA . TYR A 1 250 ? 13.545 13.740 -6.490 1.00 47.94 250 TYR A CA 1
ATOM 1936 C C . TYR A 1 250 ? 12.166 13.829 -7.139 1.00 47.94 250 TYR A C 1
ATOM 1938 O O . TYR A 1 250 ? 11.740 14.897 -7.572 1.00 47.94 250 TYR A O 1
ATOM 1946 N N . LYS A 1 251 ? 11.423 12.724 -7.131 1.00 49.69 251 LYS A N 1
ATOM 1947 C CA . LYS A 1 251 ? 9.976 12.731 -7.335 1.00 49.69 251 LYS A CA 1
ATOM 1948 C C . LYS A 1 251 ? 9.311 12.879 -5.979 1.00 49.69 251 LYS A C 1
ATOM 1950 O O . LYS A 1 251 ? 9.452 12.023 -5.108 1.00 49.69 251 LYS A O 1
ATOM 1955 N N . ILE A 1 252 ? 8.574 13.963 -5.799 1.00 46.38 252 ILE A N 1
ATOM 1956 C CA . ILE A 1 252 ? 7.852 14.260 -4.564 1.00 46.38 252 ILE A CA 1
ATOM 1957 C C . ILE A 1 252 ? 6.360 14.186 -4.866 1.00 46.38 252 ILE A C 1
ATOM 1959 O O . ILE A 1 252 ? 5.878 14.818 -5.802 1.00 46.38 252 ILE A O 1
ATOM 1963 N N . PHE A 1 253 ? 5.625 13.432 -4.059 1.00 38.59 253 PHE A N 1
ATOM 1964 C CA . PHE A 1 253 ? 4.178 13.286 -4.156 1.00 38.59 253 PHE A CA 1
ATOM 1965 C C . PHE A 1 253 ? 3.510 14.079 -3.015 1.00 38.59 253 PHE A C 1
ATOM 1967 O O . PHE A 1 253 ? 3.782 13.794 -1.846 1.00 38.59 253 PHE A O 1
ATOM 1974 N N . GLY A 1 254 ? 2.664 15.077 -3.338 1.00 35.88 254 GLY A N 1
ATOM 1975 C CA . GLY A 1 254 ? 1.767 15.724 -2.358 1.00 35.88 254 GLY A CA 1
ATOM 1976 C C . GLY A 1 254 ? 1.953 17.213 -1.967 1.00 35.88 254 GLY A C 1
ATOM 1977 O O . GLY A 1 254 ? 1.674 17.535 -0.813 1.00 35.88 254 GLY A O 1
ATOM 1978 N N . ARG A 1 255 ? 2.332 18.162 -2.851 1.00 32.66 255 ARG A N 1
ATOM 1979 C CA . ARG A 1 255 ? 2.205 19.626 -2.568 1.00 32.66 255 ARG A CA 1
ATOM 1980 C C . ARG A 1 255 ? 1.805 20.495 -3.771 1.00 32.66 255 ARG A C 1
ATOM 1982 O O . ARG A 1 255 ? 2.039 20.122 -4.912 1.00 32.66 255 ARG A O 1
ATOM 1989 N N . GLU A 1 256 ? 1.160 21.630 -3.473 1.00 28.06 256 GLU A N 1
ATOM 1990 C CA . GLU A 1 256 ? 0.581 22.603 -4.415 1.00 28.06 256 GLU A CA 1
ATOM 1991 C C . GLU A 1 256 ? 1.619 23.514 -5.103 1.00 28.06 256 GLU A C 1
ATOM 1993 O O . GLU A 1 256 ? 2.475 24.101 -4.446 1.00 28.06 256 GLU A O 1
ATOM 1998 N N . LYS A 1 257 ? 1.376 23.733 -6.403 1.00 24.16 257 LYS A N 1
ATOM 1999 C CA . LYS A 1 257 ? 1.914 24.739 -7.341 1.00 24.16 257 LYS A CA 1
ATOM 2000 C C . LYS A 1 257 ? 3.366 24.609 -7.840 1.00 24.16 257 LYS A C 1
ATOM 2002 O O . LYS A 1 257 ? 4.248 24.180 -7.110 1.00 24.16 257 LYS A O 1
ATOM 2007 N N . PRO A 1 258 ? 3.594 24.972 -9.123 1.00 27.53 258 PRO A N 1
ATOM 2008 C CA . PRO A 1 258 ? 4.714 24.483 -9.911 1.00 27.53 258 PRO A CA 1
ATOM 2009 C C . PRO A 1 258 ? 5.828 25.528 -10.028 1.00 27.53 258 PRO A C 1
ATOM 2011 O O . PRO A 1 258 ? 5.615 26.603 -10.592 1.00 27.53 258 PRO A O 1
ATOM 2014 N N . SER A 1 259 ? 7.028 25.174 -9.573 1.00 23.30 259 SER A N 1
ATOM 2015 C CA . SER A 1 259 ? 8.272 25.838 -9.971 1.00 23.30 259 SER A CA 1
ATOM 2016 C C . SER A 1 259 ? 9.062 24.887 -10.869 1.00 23.30 259 SER A C 1
ATOM 2018 O O . SER A 1 259 ? 9.146 23.687 -10.629 1.00 23.30 259 SER A O 1
ATOM 2020 N N . ILE A 1 260 ? 9.576 25.444 -11.956 1.00 26.56 260 ILE A N 1
ATOM 2021 C CA . ILE A 1 260 ? 10.195 24.795 -13.113 1.00 26.56 260 ILE A CA 1
ATOM 2022 C C . ILE A 1 260 ? 11.331 23.826 -12.727 1.00 26.56 260 ILE A C 1
ATOM 2024 O O . ILE A 1 260 ? 12.424 24.256 -12.385 1.00 26.56 260 ILE A O 1
ATOM 2028 N N . CYS A 1 261 ? 11.070 22.525 -12.868 1.00 22.11 261 CYS A N 1
ATOM 2029 C CA . CYS A 1 261 ? 11.926 21.518 -13.511 1.00 22.11 261 CYS A CA 1
ATOM 2030 C C . CYS A 1 261 ? 11.044 20.283 -13.771 1.00 22.11 261 CYS A C 1
ATOM 2032 O O . CYS A 1 261 ? 10.280 19.868 -12.907 1.00 22.11 261 CYS A O 1
ATOM 2034 N N . GLY A 1 262 ? 11.034 19.789 -15.010 1.00 25.27 262 GLY A N 1
ATOM 2035 C CA . GLY A 1 262 ? 9.929 19.005 -15.569 1.00 25.27 262 GLY A CA 1
ATOM 2036 C C . GLY A 1 262 ? 9.513 17.766 -14.771 1.00 25.27 262 GLY A C 1
ATOM 2037 O O . GLY A 1 262 ? 10.262 16.805 -14.704 1.00 25.27 262 GLY A O 1
ATOM 2038 N N . LEU A 1 263 ? 8.285 17.775 -14.243 1.00 28.34 263 LEU A N 1
ATOM 2039 C CA . LEU A 1 263 ? 7.355 16.641 -14.119 1.00 28.34 263 LEU A CA 1
ATOM 2040 C C . LEU A 1 263 ? 6.057 17.143 -13.467 1.00 28.34 263 LEU A C 1
ATOM 2042 O O . LEU A 1 263 ? 6.084 17.976 -12.570 1.00 28.34 263 LEU A O 1
ATOM 2046 N N . ALA A 1 264 ? 4.916 16.681 -13.978 1.00 24.11 264 ALA A N 1
ATOM 2047 C CA . ALA A 1 264 ? 3.577 17.116 -13.595 1.00 24.11 264 ALA A CA 1
ATOM 2048 C C . ALA A 1 264 ? 3.290 16.860 -12.103 1.00 24.11 264 ALA A C 1
ATOM 2050 O O . ALA A 1 264 ? 3.391 15.732 -11.624 1.00 24.11 264 ALA A O 1
ATOM 2051 N N . ILE A 1 265 ? 2.926 17.929 -11.393 1.00 30.61 265 ILE A N 1
ATOM 2052 C CA . ILE A 1 265 ? 2.682 17.971 -9.949 1.00 30.61 265 ILE A CA 1
ATOM 2053 C C . ILE A 1 265 ? 1.167 17.978 -9.722 1.00 30.61 265 ILE A C 1
ATOM 2055 O O . ILE A 1 265 ? 0.505 18.969 -10.030 1.00 30.61 265 ILE A O 1
ATOM 2059 N N . ALA A 1 266 ? 0.627 16.895 -9.161 1.00 25.47 266 ALA A N 1
ATOM 2060 C CA . ALA A 1 266 ? -0.705 16.867 -8.564 1.00 25.47 266 ALA A CA 1
ATOM 2061 C C . ALA A 1 266 ? -0.556 16.762 -7.039 1.00 25.47 266 ALA A C 1
ATOM 2063 O O . ALA A 1 266 ? 0.072 15.843 -6.510 1.00 25.47 266 ALA A O 1
ATOM 2064 N N . SER A 1 267 ? -1.090 17.749 -6.324 1.00 24.66 267 SER A N 1
ATOM 2065 C CA . SER A 1 267 ? -1.168 17.761 -4.867 1.00 24.66 267 SER A CA 1
ATOM 2066 C C . SER A 1 267 ? -2.373 16.952 -4.404 1.00 24.66 267 SER A C 1
ATOM 2068 O O . SER A 1 267 ? -3.473 17.272 -4.838 1.00 24.66 267 SER A O 1
ATOM 2070 N N . MET A 1 268 ? -2.201 16.010 -3.474 1.00 34.28 268 MET A N 1
ATOM 2071 C CA . MET A 1 268 ? -3.191 15.679 -2.442 1.00 34.28 268 MET A CA 1
ATOM 2072 C C . MET A 1 268 ? -2.527 14.849 -1.326 1.00 34.28 268 MET A C 1
ATOM 2074 O O . MET A 1 268 ? -1.533 14.159 -1.541 1.00 34.28 268 MET A O 1
ATOM 2078 N N . MET A 1 269 ? -2.983 15.078 -0.096 1.00 36.72 269 MET A N 1
ATOM 2079 C CA . MET A 1 269 ? -2.311 14.774 1.175 1.00 36.72 269 MET A CA 1
ATOM 2080 C C . MET A 1 269 ? -2.013 13.273 1.333 1.00 36.72 269 MET A C 1
ATOM 2082 O O . MET A 1 269 ? -2.850 12.454 0.981 1.00 36.72 269 MET A O 1
ATOM 2086 N N . GLY A 1 270 ? -0.888 12.903 1.961 1.00 39.00 270 GLY A N 1
ATOM 2087 C CA . GLY A 1 270 ? -0.443 11.515 2.210 1.00 39.00 270 GLY A CA 1
ATOM 2088 C C . GLY A 1 270 ? -1.452 10.510 2.809 1.00 39.00 270 GLY A C 1
ATOM 2089 O O . GLY A 1 270 ? -1.149 9.325 2.870 1.00 39.00 270 GLY A O 1
ATOM 2090 N N . ALA A 1 271 ? -2.664 10.933 3.183 1.00 42.69 271 ALA A N 1
ATOM 2091 C CA . ALA A 1 271 ? -3.806 10.043 3.405 1.00 42.69 271 ALA A CA 1
ATOM 2092 C C . ALA A 1 271 ? -4.225 9.258 2.141 1.00 42.69 271 ALA A C 1
ATOM 2094 O O . ALA A 1 271 ? -4.781 8.172 2.268 1.00 42.69 271 ALA A O 1
ATOM 2095 N N . ASP A 1 272 ? -3.941 9.773 0.941 1.00 53.94 272 ASP A N 1
ATOM 2096 C CA . ASP A 1 272 ? -4.385 9.164 -0.313 1.00 53.94 272 ASP A CA 1
ATOM 2097 C C . ASP A 1 272 ? -3.507 7.983 -0.749 1.00 53.94 272 ASP A C 1
ATOM 2099 O O . ASP A 1 272 ? -4.046 6.971 -1.185 1.00 53.94 272 ASP A O 1
ATOM 2103 N N . ILE A 1 273 ? -2.192 7.989 -0.491 1.00 51.62 273 ILE A N 1
ATOM 2104 C CA . ILE A 1 273 ? -1.330 6.835 -0.827 1.00 51.62 273 ILE A CA 1
ATOM 2105 C C . ILE A 1 273 ? -1.692 5.588 -0.011 1.00 51.62 273 ILE A C 1
ATOM 2107 O O . ILE A 1 273 ? -1.592 4.477 -0.542 1.00 51.62 273 ILE A O 1
ATOM 2111 N N . GLN A 1 274 ? -2.177 5.747 1.232 1.00 54.34 274 GLN A N 1
ATOM 2112 C CA . GLN A 1 274 ? -2.714 4.618 2.010 1.00 54.34 274 GLN A CA 1
ATOM 2113 C C . GLN A 1 274 ? -3.803 3.871 1.242 1.00 54.34 274 GLN A C 1
ATOM 2115 O O . GLN A 1 274 ? -3.941 2.665 1.413 1.00 54.34 274 GLN A O 1
ATOM 2120 N N . THR A 1 275 ? -4.545 4.561 0.376 1.00 57.44 275 THR A N 1
ATOM 2121 C CA . THR A 1 275 ? -5.540 3.930 -0.487 1.00 57.44 275 THR A CA 1
ATOM 2122 C C . THR A 1 275 ? -5.083 3.680 -1.898 1.00 57.44 275 THR A C 1
ATOM 2124 O O . THR A 1 275 ? -5.452 2.653 -2.446 1.00 57.44 275 THR A O 1
ATOM 2127 N N . ASP A 1 276 ? -4.288 4.559 -2.496 1.00 63.59 276 ASP A N 1
ATOM 2128 C CA . ASP A 1 276 ? -4.017 4.505 -3.927 1.00 63.59 276 ASP A CA 1
ATOM 2129 C C . ASP A 1 276 ? -3.205 3.254 -4.272 1.00 63.59 276 ASP A C 1
ATOM 2131 O O . ASP A 1 276 ? -3.427 2.646 -5.312 1.00 63.59 276 ASP A O 1
ATOM 2135 N N . ALA A 1 277 ? -2.319 2.798 -3.381 1.00 66.31 277 ALA A N 1
ATOM 2136 C CA . ALA A 1 277 ? -1.519 1.603 -3.630 1.00 66.31 277 ALA A CA 1
ATOM 2137 C C . ALA A 1 277 ? -2.269 0.273 -3.485 1.00 66.31 277 ALA A C 1
ATOM 2139 O O . ALA A 1 277 ? -2.189 -0.552 -4.400 1.00 66.31 277 ALA A O 1
ATOM 2140 N N . PRO A 1 278 ? -3.044 0.047 -2.414 1.00 66.88 278 PRO A N 1
ATOM 2141 C CA . PRO A 1 278 ? -3.982 -1.067 -2.390 1.00 66.88 278 PRO A CA 1
ATOM 2142 C C . PRO A 1 278 ? -5.026 -0.967 -3.509 1.00 66.88 278 PRO A C 1
ATOM 2144 O O . PRO A 1 278 ? -5.320 -1.971 -4.142 1.00 66.88 278 PRO A O 1
ATOM 2147 N N . HIS A 1 279 ? -5.528 0.229 -3.824 1.00 67.31 279 HIS A N 1
ATOM 2148 C CA . HIS A 1 279 ? -6.470 0.445 -4.922 1.00 67.31 279 HIS A CA 1
ATOM 2149 C C . HIS A 1 279 ? -5.878 0.030 -6.271 1.00 67.31 279 HIS A C 1
ATOM 2151 O O . HIS A 1 279 ? -6.518 -0.669 -7.043 1.00 67.31 279 HIS A O 1
ATOM 2157 N N . MET A 1 280 ? -4.645 0.440 -6.559 1.00 68.12 280 MET A N 1
ATOM 2158 C CA . MET A 1 280 ? -3.884 0.029 -7.736 1.00 68.12 280 MET A CA 1
ATOM 2159 C C . MET A 1 280 ? -3.873 -1.497 -7.893 1.00 68.12 280 MET A C 1
ATOM 2161 O O . MET A 1 280 ? -4.274 -2.009 -8.936 1.00 68.12 280 MET A O 1
ATOM 2165 N N . LEU A 1 281 ? -3.521 -2.234 -6.836 1.00 67.25 281 LEU A N 1
ATOM 2166 C CA . LEU A 1 281 ? -3.600 -3.699 -6.845 1.00 67.25 281 LEU A CA 1
ATOM 2167 C C . LEU A 1 281 ? -5.022 -4.205 -7.103 1.00 67.25 281 LEU A C 1
ATOM 2169 O O . LEU A 1 281 ? -5.213 -5.125 -7.893 1.00 67.25 281 LEU A O 1
ATOM 2173 N N . MET A 1 282 ? -6.004 -3.594 -6.447 1.00 66.94 282 MET A N 1
ATOM 2174 C CA . MET A 1 282 ? -7.395 -4.025 -6.496 1.00 66.94 282 MET A CA 1
ATOM 2175 C C . MET A 1 282 ? -8.099 -3.707 -7.819 1.00 66.94 282 MET A C 1
ATOM 2177 O O . MET A 1 282 ? -8.973 -4.461 -8.226 1.00 66.94 282 MET A O 1
ATOM 2181 N N . SER A 1 283 ? -7.663 -2.682 -8.553 1.00 63.75 283 SER A N 1
ATOM 2182 C CA . SER A 1 283 ? -8.142 -2.369 -9.909 1.00 63.75 283 SER A CA 1
ATOM 2183 C C . SER A 1 283 ? -7.858 -3.474 -10.939 1.00 63.75 283 SER A C 1
ATOM 2185 O O . SER A 1 283 ? -8.388 -3.453 -12.048 1.00 63.75 283 SER A O 1
ATOM 2187 N N . LEU A 1 284 ? -7.011 -4.449 -10.588 1.00 63.22 284 LEU A N 1
ATOM 2188 C CA . LEU A 1 284 ? -6.737 -5.627 -11.411 1.00 63.22 284 LEU A CA 1
ATOM 2189 C C . LEU A 1 284 ? -7.714 -6.778 -11.129 1.00 63.22 284 LEU A C 1
ATOM 2191 O O . LEU A 1 284 ? -7.719 -7.766 -11.868 1.00 63.22 284 LEU A O 1
ATOM 2195 N N . GLU A 1 285 ? -8.500 -6.685 -10.056 1.00 59.59 285 GLU A N 1
ATOM 2196 C CA . GLU A 1 285 ? -9.404 -7.737 -9.609 1.00 59.59 285 GLU A CA 1
ATOM 2197 C C . GLU A 1 285 ? -10.787 -7.574 -10.267 1.00 59.59 285 GLU A C 1
ATOM 2199 O O . GLU A 1 285 ? -11.359 -6.487 -10.247 1.00 59.59 285 GLU A O 1
ATOM 2204 N N . PRO A 1 286 ? -11.359 -8.639 -10.857 1.00 58.47 286 PRO A N 1
ATOM 2205 C CA . PRO A 1 286 ? -12.584 -8.551 -11.656 1.00 58.47 286 PRO A CA 1
ATOM 2206 C C . PRO A 1 286 ? -13.883 -8.652 -10.836 1.00 58.47 286 PRO A C 1
ATOM 2208 O O . PRO A 1 286 ? -14.948 -8.841 -11.417 1.00 58.47 286 PRO A O 1
ATOM 2211 N N . TYR A 1 287 ? -13.809 -8.614 -9.506 1.00 67.25 287 TYR A N 1
ATOM 2212 C CA . TYR A 1 287 ? -14.938 -8.857 -8.599 1.00 67.25 287 TYR A CA 1
ATOM 2213 C C . TYR A 1 287 ? -15.164 -7.677 -7.645 1.00 67.25 287 TYR A C 1
ATOM 2215 O O . TYR A 1 287 ? -14.243 -6.892 -7.448 1.00 67.25 287 TYR A O 1
ATOM 2223 N N . PRO A 1 288 ? -16.350 -7.550 -7.018 1.00 70.88 288 PRO A N 1
ATOM 2224 C CA . PRO A 1 288 ? -16.649 -6.441 -6.118 1.00 70.88 288 PRO A CA 1
ATOM 2225 C C . PRO A 1 288 ? -15.743 -6.449 -4.886 1.00 70.88 288 PRO A C 1
ATOM 2227 O O . PRO A 1 288 ? -15.594 -7.477 -4.210 1.00 70.88 288 PRO A O 1
ATOM 2230 N N . TRP A 1 289 ? -15.183 -5.290 -4.556 1.00 78.00 289 TRP A N 1
ATOM 2231 C CA . TRP A 1 289 ? -14.360 -5.125 -3.366 1.00 78.00 289 TRP A CA 1
ATOM 2232 C C . TRP A 1 289 ? -14.541 -3.750 -2.721 1.00 78.00 289 TRP A C 1
ATOM 2234 O O . TRP A 1 289 ? -14.902 -2.772 -3.372 1.00 78.00 289 TRP A O 1
ATOM 2244 N N . ILE A 1 290 ? -14.265 -3.688 -1.418 1.00 83.12 290 ILE A N 1
ATOM 2245 C CA . ILE A 1 290 ? -14.216 -2.447 -0.638 1.00 83.12 290 ILE A CA 1
ATOM 2246 C C . ILE A 1 290 ? -12.823 -2.312 -0.033 1.00 83.12 290 ILE A C 1
ATOM 2248 O O . ILE A 1 290 ? -12.298 -3.257 0.544 1.00 83.12 290 ILE A O 1
ATOM 2252 N N . LEU A 1 291 ? -12.231 -1.130 -0.119 1.00 79.19 291 LEU A N 1
ATOM 2253 C CA . LEU A 1 291 ? -11.000 -0.770 0.572 1.00 79.19 291 LEU A CA 1
ATOM 2254 C C . LEU A 1 291 ? -11.324 0.250 1.661 1.00 79.19 291 LEU A C 1
ATOM 2256 O O . LEU A 1 291 ? -11.932 1.287 1.402 1.00 79.19 291 LEU A O 1
ATOM 2260 N N . LEU A 1 292 ? -10.890 -0.050 2.881 1.00 82.31 292 LEU A N 1
ATOM 2261 C CA . LEU A 1 292 ? -11.082 0.771 4.067 1.00 82.31 292 LEU A CA 1
ATOM 2262 C C . LEU A 1 292 ? -9.731 1.254 4.581 1.00 82.31 292 LEU A C 1
ATOM 2264 O O . LEU A 1 292 ? -8.814 0.454 4.776 1.00 82.31 292 LEU A O 1
ATOM 2268 N N . THR A 1 293 ? -9.625 2.543 4.891 1.00 75.25 293 THR A N 1
ATOM 2269 C CA . THR A 1 293 ? -8.475 3.079 5.623 1.00 75.25 293 THR A CA 1
ATOM 2270 C C . THR A 1 293 ? -8.882 4.070 6.708 1.00 75.25 293 THR A C 1
ATOM 2272 O O . THR A 1 293 ? -9.921 4.733 6.629 1.00 75.25 293 THR A O 1
ATOM 2275 N N . VAL A 1 294 ? -8.036 4.159 7.736 1.00 71.44 294 VAL A N 1
ATOM 2276 C CA . VAL A 1 294 ? -8.178 5.075 8.870 1.00 71.44 294 VAL A CA 1
ATOM 2277 C C . VAL A 1 294 ? -6.828 5.735 9.139 1.00 71.44 294 VAL A C 1
ATOM 2279 O O . VAL A 1 294 ? -5.904 5.111 9.666 1.00 71.44 294 VAL A O 1
ATOM 2282 N N . GLY A 1 295 ? -6.731 7.019 8.810 1.00 65.44 295 GLY A N 1
ATOM 2283 C CA . GLY A 1 295 ? -5.634 7.909 9.191 1.00 65.44 295 GLY A CA 1
ATOM 2284 C C . GLY A 1 295 ? -6.181 9.191 9.822 1.00 65.44 295 GLY A C 1
ATOM 2285 O O . GLY A 1 295 ? -7.151 9.153 10.567 1.00 65.44 295 GLY A O 1
ATOM 2286 N N . ASN A 1 296 ? -5.628 10.353 9.455 1.00 56.69 296 ASN A N 1
ATOM 2287 C CA . ASN A 1 296 ? -6.250 11.660 9.757 1.00 56.69 296 ASN A CA 1
ATOM 2288 C C . ASN A 1 296 ? -7.556 11.873 8.955 1.00 56.69 296 ASN A C 1
ATOM 2290 O O . ASN A 1 296 ? -8.235 12.891 9.060 1.00 56.69 296 ASN A O 1
ATOM 2294 N N . ARG A 1 297 ? -7.867 10.933 8.063 1.00 58.38 297 ARG A N 1
ATOM 2295 C CA . ARG A 1 297 ? -9.093 10.850 7.286 1.00 58.38 297 ARG A CA 1
ATOM 2296 C C . ARG A 1 297 ? -9.526 9.391 7.269 1.00 58.38 297 ARG A C 1
ATOM 2298 O O . ARG A 1 297 ? -8.674 8.503 7.213 1.00 58.38 297 ARG A O 1
ATOM 2305 N N . CYS A 1 298 ? -10.829 9.155 7.343 1.00 62.62 298 CYS A N 1
ATOM 2306 C CA . CYS A 1 298 ? -11.397 7.861 6.990 1.00 62.62 298 CYS A CA 1
ATOM 2307 C C . CYS A 1 298 ? -11.705 7.901 5.503 1.00 62.62 298 CYS A C 1
ATOM 2309 O O . CYS A 1 298 ? -12.254 8.886 5.005 1.00 62.62 298 CYS A O 1
ATOM 2311 N N . LEU A 1 299 ? -11.336 6.848 4.797 1.00 63.69 299 LEU A N 1
ATOM 2312 C CA . LEU A 1 299 ? -11.528 6.802 3.365 1.00 63.69 299 LEU A CA 1
ATOM 2313 C C . LEU A 1 299 ? -11.987 5.412 2.966 1.00 63.69 299 LEU A C 1
ATOM 2315 O O . LEU A 1 299 ? -11.464 4.400 3.441 1.00 63.69 299 LEU A O 1
ATOM 2319 N N . LEU A 1 300 ? -13.009 5.412 2.121 1.00 68.62 300 LEU A N 1
ATOM 2320 C CA . LEU A 1 300 ? -13.613 4.219 1.574 1.00 68.62 300 LEU A CA 1
ATOM 2321 C C . LEU A 1 300 ? -13.550 4.319 0.053 1.00 68.62 300 LEU A C 1
ATOM 2323 O O . LEU A 1 300 ? -14.028 5.294 -0.534 1.00 68.62 300 LEU A O 1
ATOM 2327 N N . THR A 1 301 ? -12.939 3.319 -0.575 1.00 65.69 301 THR A N 1
ATOM 2328 C CA . THR A 1 301 ? -12.968 3.158 -2.032 1.00 65.69 301 THR A CA 1
ATOM 2329 C C . THR A 1 301 ? -13.581 1.822 -2.398 1.00 65.69 301 THR A C 1
ATOM 2331 O O . THR A 1 301 ? -13.540 0.864 -1.623 1.00 65.69 301 THR A O 1
ATOM 2334 N N . TRP A 1 302 ? -14.185 1.777 -3.575 1.00 65.50 302 TRP A N 1
ATOM 2335 C CA . TRP A 1 302 ? -14.781 0.572 -4.123 1.00 65.50 302 TRP A CA 1
ATOM 2336 C C . TRP A 1 302 ? -14.756 0.632 -5.647 1.00 65.50 302 TRP A C 1
ATOM 2338 O O . TRP A 1 302 ? -14.736 1.721 -6.233 1.00 65.50 302 TRP A O 1
ATOM 2348 N N . ASP A 1 303 ? -14.769 -0.547 -6.257 1.00 61.44 303 ASP A N 1
ATOM 2349 C CA . ASP A 1 303 ? -14.954 -0.735 -7.691 1.00 61.44 303 ASP A CA 1
ATOM 2350 C C . ASP A 1 303 ? -15.992 -1.838 -7.912 1.00 61.44 303 ASP A C 1
ATOM 2352 O O . ASP A 1 303 ? -15.953 -2.906 -7.289 1.00 61.44 303 ASP A O 1
ATOM 2356 N N . TYR A 1 304 ? -16.940 -1.550 -8.796 1.00 55.44 304 TYR A N 1
ATOM 2357 C CA . TYR A 1 304 ? -17.902 -2.507 -9.312 1.00 55.44 304 TYR A CA 1
ATOM 2358 C C . TYR A 1 304 ? -18.195 -2.191 -10.776 1.00 55.44 304 TYR A C 1
ATOM 2360 O O . TYR A 1 304 ? -18.675 -1.104 -11.100 1.00 55.44 304 TYR A O 1
ATOM 2368 N N . ASN A 1 305 ? -17.940 -3.147 -11.673 1.00 45.84 305 ASN A N 1
ATOM 2369 C CA . ASN A 1 305 ? -18.190 -2.999 -13.112 1.00 45.84 305 ASN A CA 1
ATOM 2370 C C . ASN A 1 305 ? -17.567 -1.728 -13.735 1.00 45.84 305 ASN A C 1
ATOM 2372 O O . ASN A 1 305 ? -18.120 -1.172 -14.684 1.00 45.84 305 ASN A O 1
ATOM 2376 N N . GLY A 1 306 ? -16.426 -1.255 -13.217 1.00 46.50 306 GLY A N 1
ATOM 2377 C CA . GLY A 1 306 ? -15.746 -0.058 -13.718 1.00 46.50 306 GLY A CA 1
ATOM 2378 C C . GLY A 1 306 ? -16.317 1.265 -13.199 1.00 46.50 306 GLY A C 1
ATOM 2379 O O . GLY A 1 306 ? -15.876 2.326 -13.644 1.00 46.50 306 GLY A O 1
ATOM 2380 N N . PHE A 1 307 ? -17.269 1.232 -12.259 1.00 46.03 307 PHE A N 1
ATOM 2381 C CA . PHE A 1 307 ? -17.681 2.406 -11.495 1.00 46.03 307 PHE A CA 1
ATOM 2382 C C . PHE A 1 307 ? -16.796 2.552 -10.261 1.00 46.03 307 PHE A C 1
ATOM 2384 O O . PHE A 1 307 ? -16.962 1.855 -9.262 1.00 46.03 307 PHE A O 1
ATOM 2391 N N . PHE A 1 308 ? -15.864 3.498 -10.346 1.00 55.19 308 PHE A N 1
ATOM 2392 C CA . PHE A 1 308 ? -14.972 3.869 -9.258 1.00 55.19 308 PHE A CA 1
ATOM 2393 C C . PHE A 1 308 ? -15.544 5.043 -8.458 1.00 55.19 308 PHE A C 1
ATOM 2395 O O . PHE A 1 308 ? -15.978 6.045 -9.031 1.00 55.19 308 PHE A O 1
ATOM 2402 N N . ARG A 1 309 ? -15.494 4.955 -7.123 1.00 60.31 309 ARG A N 1
ATOM 2403 C CA . ARG A 1 309 ? -15.736 6.112 -6.251 1.00 60.31 309 ARG A CA 1
ATOM 2404 C C . ARG A 1 309 ? -14.848 6.081 -5.014 1.00 60.31 309 ARG A C 1
ATOM 2406 O O . ARG A 1 309 ? -14.657 5.036 -4.392 1.00 60.31 309 ARG A O 1
ATOM 2413 N N . LYS A 1 310 ? -14.376 7.263 -4.624 1.00 56.94 310 LYS A N 1
ATOM 2414 C CA . LYS A 1 310 ? -13.566 7.511 -3.430 1.00 56.94 310 LYS A CA 1
ATOM 2415 C C . LYS A 1 310 ? -14.313 8.473 -2.513 1.00 56.94 310 LYS A C 1
ATOM 2417 O O . LYS A 1 310 ? -14.401 9.655 -2.813 1.00 56.94 310 LYS A O 1
ATOM 2422 N N . ASP A 1 311 ? -14.858 7.966 -1.412 1.00 57.69 311 ASP A N 1
ATOM 2423 C CA . ASP A 1 311 ? -15.594 8.772 -0.436 1.00 57.69 311 ASP A CA 1
ATOM 2424 C C . ASP A 1 311 ? -14.665 9.129 0.743 1.00 57.69 311 ASP A C 1
ATOM 2426 O O . ASP A 1 311 ? -14.229 8.257 1.501 1.00 57.69 311 ASP A O 1
ATOM 2430 N N . LEU A 1 312 ? -14.329 10.421 0.867 1.00 54.62 312 LEU A N 1
ATOM 2431 C CA . LEU A 1 312 ? -13.338 10.955 1.811 1.00 54.62 312 LEU A CA 1
ATOM 2432 C C . LEU A 1 312 ? -13.988 11.666 3.001 1.00 54.62 312 LEU A C 1
ATOM 2434 O O . LEU A 1 312 ? -14.780 12.590 2.832 1.00 54.62 312 LEU A O 1
ATOM 2438 N N . PHE A 1 313 ? -13.563 11.302 4.212 1.00 59.12 313 PHE A N 1
ATOM 2439 C CA . PHE A 1 313 ? -14.082 11.860 5.457 1.00 59.12 313 PHE A CA 1
ATOM 2440 C C . PHE A 1 313 ? -12.961 12.415 6.321 1.00 59.12 313 PHE A C 1
ATOM 2442 O O . PHE A 1 313 ? -12.061 11.690 6.748 1.00 59.12 313 PHE A O 1
ATOM 2449 N N . ASN A 1 314 ? -13.027 13.715 6.608 1.00 48.06 314 ASN A N 1
ATOM 2450 C CA . ASN A 1 314 ? -12.095 14.357 7.525 1.00 48.06 314 ASN A CA 1
ATOM 2451 C C . ASN A 1 314 ? -12.354 13.887 8.952 1.00 48.06 314 ASN A C 1
ATOM 2453 O O . ASN A 1 314 ? -13.478 13.984 9.446 1.00 48.06 314 ASN A O 1
ATOM 2457 N N . PHE A 1 315 ? -11.300 13.419 9.616 1.00 49.00 315 PHE A N 1
ATOM 2458 C CA . PHE A 1 315 ? -11.369 13.064 11.019 1.00 49.00 315 PHE A CA 1
ATOM 2459 C C . PHE A 1 315 ? -10.172 13.660 11.751 1.00 49.00 315 PHE A C 1
ATOM 2461 O O . PHE A 1 315 ? -9.055 13.157 11.672 1.00 49.00 315 PHE A O 1
ATOM 2468 N N . GLU A 1 316 ? -10.395 14.749 12.480 1.00 42.22 316 GLU A N 1
ATOM 2469 C CA . GLU A 1 316 ? -9.336 15.304 13.315 1.00 42.22 316 GLU A CA 1
ATOM 2470 C C . GLU A 1 316 ? -9.025 14.344 14.466 1.00 42.22 316 GLU A C 1
ATOM 2472 O O . GLU A 1 316 ? -9.886 13.961 15.267 1.00 42.22 316 GLU A O 1
ATOM 2477 N N . HIS A 1 317 ? -7.760 13.947 14.523 1.00 45.19 317 HIS A N 1
ATOM 2478 C CA . HIS A 1 317 ? -7.170 13.262 15.651 1.00 45.19 317 HIS A CA 1
ATOM 2479 C C . HIS A 1 317 ? -6.060 14.145 16.178 1.00 45.19 317 HIS A C 1
ATOM 2481 O O . HIS A 1 317 ? -5.107 14.451 15.465 1.00 45.19 317 HIS A O 1
ATOM 2487 N N . ASP A 1 318 ? -6.205 14.540 17.429 1.00 39.31 318 ASP A N 1
ATOM 2488 C CA . ASP A 1 318 ? -5.118 15.131 18.178 1.00 39.31 318 ASP A CA 1
ATOM 2489 C C . ASP A 1 318 ? -4.614 14.098 19.193 1.00 39.31 318 ASP A C 1
ATOM 2491 O O . ASP A 1 318 ? -5.086 12.964 19.252 1.00 39.31 318 ASP A O 1
ATOM 2495 N N . ILE A 1 319 ? -3.721 14.554 20.049 1.00 39.47 319 ILE A N 1
ATOM 2496 C CA . ILE A 1 319 ? -3.236 13.975 21.291 1.00 39.47 319 ILE A CA 1
ATOM 2497 C C . ILE A 1 319 ? -1.823 13.362 21.178 1.00 39.47 319 ILE A C 1
ATOM 2499 O O . ILE A 1 319 ? -1.620 12.155 21.085 1.00 39.47 319 ILE A O 1
ATOM 2503 N N . ALA A 1 320 ? -0.819 14.217 21.378 1.00 35.34 320 ALA A N 1
ATOM 2504 C CA . ALA A 1 320 ? 0.548 13.864 21.770 1.00 35.34 320 ALA A CA 1
ATOM 2505 C C . ALA A 1 320 ? 0.602 13.377 23.239 1.00 35.34 320 ALA A C 1
ATOM 2507 O O . ALA A 1 320 ? 0.162 14.102 24.116 1.00 35.34 320 ALA A O 1
ATOM 2508 N N . ASP A 1 321 ? 1.007 12.126 23.512 1.00 43.38 321 ASP A N 1
ATOM 2509 C CA . ASP A 1 321 ? 1.511 11.618 24.819 1.00 43.38 321 ASP A CA 1
ATOM 2510 C C . ASP A 1 321 ? 2.261 10.300 24.568 1.00 43.38 321 ASP A C 1
ATOM 2512 O O . ASP A 1 321 ? 1.896 9.545 23.666 1.00 43.38 321 ASP A O 1
ATOM 2516 N N . GLU A 1 322 ? 3.265 10.003 25.394 1.00 47.66 322 GLU A N 1
ATOM 2517 C CA . GLU A 1 322 ? 4.192 8.870 25.234 1.00 47.66 322 GLU A CA 1
ATOM 2518 C C . GLU A 1 322 ? 3.596 7.482 25.550 1.00 47.66 322 GLU A C 1
ATOM 2520 O O . GLU A 1 322 ? 4.105 6.481 25.057 1.00 47.66 322 GLU A O 1
ATOM 2525 N N . LEU A 1 323 ? 2.505 7.396 26.324 1.00 59.84 323 LEU A N 1
ATOM 2526 C CA . LEU A 1 323 ? 1.871 6.130 26.756 1.00 59.84 323 LEU A CA 1
ATOM 2527 C C . LEU A 1 323 ? 0.525 5.843 26.061 1.00 59.84 323 LEU A C 1
ATOM 2529 O O . LEU A 1 323 ? -0.354 5.193 26.639 1.00 59.84 323 LEU A O 1
ATOM 2533 N N . LYS A 1 324 ? 0.322 6.357 24.842 1.00 77.06 324 LYS A N 1
ATOM 2534 C CA . LYS A 1 324 ? -0.946 6.185 24.115 1.00 77.06 324 LYS A CA 1
ATOM 2535 C C . LYS A 1 324 ? -1.043 4.864 23.363 1.00 77.06 324 LYS A C 1
ATOM 2537 O O . LYS A 1 324 ? -0.070 4.467 22.725 1.00 77.06 324 LYS A O 1
ATOM 2542 N N . PRO A 1 325 ? -2.228 4.226 23.362 1.00 82.00 325 PRO A N 1
ATOM 2543 C CA . PRO A 1 325 ? -2.474 3.099 22.485 1.00 82.00 325 PRO A CA 1
ATOM 2544 C C . PRO A 1 325 ? -2.461 3.538 21.021 1.00 82.00 325 PRO A C 1
ATOM 2546 O O . PRO A 1 325 ? -2.953 4.613 20.669 1.00 82.00 325 PRO A O 1
ATOM 2549 N N . THR A 1 326 ? -1.979 2.660 20.148 1.00 80.94 326 THR A N 1
ATOM 2550 C CA . THR A 1 326 ? -2.313 2.716 18.723 1.00 80.94 326 THR A CA 1
ATOM 2551 C C . THR A 1 326 ? -3.817 2.509 18.528 1.00 80.94 326 THR A C 1
ATOM 2553 O O . THR A 1 326 ? -4.509 1.986 19.403 1.00 80.94 326 THR A O 1
ATOM 2556 N N . PHE A 1 327 ? -4.355 2.881 17.364 1.00 80.19 327 PHE A N 1
ATOM 2557 C CA . PHE A 1 327 ? -5.777 2.655 17.092 1.00 80.19 327 PHE A CA 1
ATOM 2558 C C . PHE A 1 327 ? -6.157 1.166 17.157 1.00 80.19 327 PHE A C 1
ATOM 2560 O O . PHE A 1 327 ? -7.175 0.821 17.752 1.00 80.19 327 PHE A O 1
ATOM 2567 N N . ALA A 1 328 ? -5.304 0.280 16.632 1.00 82.06 328 ALA A N 1
ATOM 2568 C CA . ALA A 1 328 ? -5.479 -1.166 16.750 1.00 82.06 328 ALA A CA 1
ATOM 2569 C C . ALA A 1 328 ? -5.515 -1.614 18.223 1.00 82.06 328 ALA A C 1
ATOM 2571 O O . ALA A 1 328 ? -6.443 -2.308 18.630 1.00 82.06 328 ALA A O 1
ATOM 2572 N N . GLN A 1 329 ? -4.576 -1.139 19.053 1.00 86.62 329 GLN A N 1
ATOM 2573 C CA . GLN A 1 329 ? -4.580 -1.413 20.496 1.00 86.62 329 GLN A CA 1
ATOM 2574 C C . GLN A 1 329 ? -5.851 -0.886 21.177 1.00 86.62 329 GLN A C 1
ATOM 2576 O O . GLN A 1 329 ? -6.406 -1.563 22.040 1.00 86.62 329 GLN A O 1
ATOM 2581 N N . ALA A 1 330 ? -6.347 0.290 20.783 1.00 88.31 330 ALA A N 1
ATOM 2582 C CA . ALA A 1 330 ? -7.577 0.857 21.325 1.00 88.31 330 ALA A CA 1
ATOM 2583 C C . ALA A 1 330 ? -8.819 0.028 20.952 1.00 88.31 330 ALA A C 1
ATOM 2585 O O . ALA A 1 330 ? -9.696 -0.137 21.800 1.00 88.31 330 ALA A O 1
ATOM 2586 N N . ILE A 1 331 ? -8.896 -0.520 19.733 1.00 87.31 331 ILE A N 1
ATOM 2587 C CA . ILE A 1 331 ? -9.967 -1.444 19.317 1.00 87.31 331 ILE A CA 1
ATOM 2588 C C . ILE A 1 331 ? -9.956 -2.693 20.199 1.00 87.31 331 ILE A C 1
ATOM 2590 O O . ILE A 1 331 ? -10.967 -2.999 20.832 1.00 87.31 331 ILE A O 1
ATOM 2594 N N . GLU A 1 332 ? -8.814 -3.378 20.277 1.00 87.88 332 GLU A N 1
ATOM 2595 C CA . GLU A 1 332 ? -8.691 -4.629 21.035 1.00 87.88 332 GLU A CA 1
ATOM 2596 C C . GLU A 1 332 ? -8.981 -4.404 22.521 1.00 87.88 332 GLU A C 1
ATOM 2598 O O . GLU A 1 332 ? -9.775 -5.125 23.126 1.00 87.88 332 GLU A O 1
ATOM 2603 N N . ALA A 1 333 ? -8.424 -3.336 23.098 1.00 89.69 333 ALA A N 1
ATOM 2604 C CA . ALA A 1 333 ? -8.693 -2.958 24.477 1.00 89.69 333 ALA A CA 1
ATOM 2605 C C . ALA A 1 333 ? -10.176 -2.641 24.707 1.00 89.69 333 ALA A C 1
ATOM 2607 O O . ALA A 1 333 ? -10.733 -3.047 25.719 1.00 89.69 333 ALA A O 1
ATOM 2608 N N . THR A 1 334 ? -10.843 -1.960 23.773 1.00 90.38 334 THR A N 1
ATOM 2609 C CA . THR A 1 334 ? -12.275 -1.644 23.889 1.00 90.38 334 THR A CA 1
ATOM 2610 C C . THR A 1 334 ? -13.126 -2.915 23.940 1.00 90.38 334 THR A C 1
ATOM 2612 O O . THR A 1 334 ? -14.016 -3.031 24.782 1.00 90.38 334 THR A O 1
ATOM 2615 N N . ILE A 1 335 ? -12.836 -3.894 23.079 1.00 88.62 335 ILE A N 1
ATOM 2616 C CA . ILE A 1 335 ? -13.545 -5.182 23.039 1.00 88.62 335 ILE A CA 1
ATOM 2617 C C . ILE A 1 335 ? -13.278 -5.979 24.315 1.00 88.62 335 ILE A C 1
ATOM 2619 O O . ILE A 1 335 ? -14.201 -6.502 24.939 1.00 88.62 335 ILE A O 1
ATOM 2623 N N . ALA A 1 336 ? -12.016 -6.048 24.725 1.00 88.69 336 ALA A N 1
ATOM 2624 C CA . ALA A 1 336 ? -11.599 -6.766 25.912 1.00 88.69 336 ALA A CA 1
ATOM 2625 C C . ALA A 1 336 ? -12.210 -6.179 27.194 1.00 88.69 336 ALA A C 1
ATOM 2627 O O . ALA A 1 336 ? -12.780 -6.915 27.997 1.00 88.69 336 ALA A O 1
ATOM 2628 N N . LEU A 1 337 ? -12.175 -4.853 27.357 1.00 89.44 337 LEU A N 1
ATOM 2629 C CA . LEU A 1 337 ? -12.797 -4.160 28.487 1.00 89.44 337 LEU A CA 1
ATOM 2630 C C . LEU A 1 337 ? -14.323 -4.317 28.497 1.00 89.44 337 LEU A C 1
ATOM 2632 O O . LEU A 1 337 ? -14.915 -4.411 29.571 1.00 89.44 337 LEU A O 1
ATOM 2636 N N . LYS A 1 338 ? -14.959 -4.396 27.320 1.00 88.50 338 LYS A N 1
ATOM 2637 C CA . LYS A 1 338 ? -16.388 -4.707 27.201 1.00 88.50 338 LYS A CA 1
ATOM 2638 C C . LYS A 1 338 ? -16.716 -6.120 27.698 1.00 88.50 338 LYS A C 1
ATOM 2640 O O . LYS A 1 338 ? -17.748 -6.306 28.329 1.00 88.50 338 LYS A O 1
ATOM 2645 N N . ARG A 1 339 ? -15.845 -7.108 27.457 1.00 87.12 339 ARG A N 1
ATOM 2646 C CA . ARG A 1 339 ? -16.020 -8.499 27.936 1.00 87.12 339 ARG A CA 1
ATOM 2647 C C . ARG A 1 339 ? -15.905 -8.642 29.455 1.00 87.12 339 ARG A C 1
ATOM 2649 O O . ARG A 1 339 ? -16.405 -9.619 29.999 1.00 87.12 339 ARG A O 1
ATOM 2656 N N . ILE A 1 340 ? -15.237 -7.701 30.118 1.00 86.94 340 ILE A N 1
ATOM 2657 C CA . ILE A 1 340 ? -15.107 -7.660 31.579 1.00 86.94 340 ILE A CA 1
ATOM 2658 C C . ILE A 1 340 ? -15.931 -6.536 32.207 1.00 86.94 340 ILE A C 1
ATOM 2660 O O . ILE A 1 340 ? -15.621 -6.114 33.312 1.00 86.94 340 ILE A O 1
ATOM 2664 N N . ASP A 1 341 ? -16.948 -6.017 31.520 1.00 86.19 341 ASP A N 1
ATOM 2665 C CA . ASP A 1 341 ? -17.883 -5.013 32.050 1.00 86.19 341 ASP A CA 1
ATOM 2666 C C . ASP A 1 341 ? -17.234 -3.714 32.578 1.00 86.19 341 ASP A C 1
ATOM 2668 O O . ASP A 1 341 ? -17.848 -2.961 33.330 1.00 86.19 341 ASP A O 1
ATOM 2672 N N . LEU A 1 342 ? -16.005 -3.395 32.148 1.00 89.00 342 LEU A N 1
ATOM 2673 C CA . LEU A 1 342 ? -15.383 -2.085 32.398 1.00 89.00 342 LEU A CA 1
ATOM 2674 C C . LEU A 1 342 ? -15.865 -1.021 31.411 1.00 89.00 342 LEU A C 1
ATOM 2676 O O . LEU A 1 342 ? -15.599 0.162 31.610 1.00 89.00 342 LEU A O 1
ATOM 2680 N N . ILE A 1 343 ? -16.561 -1.434 30.351 1.00 89.75 343 ILE A N 1
ATOM 2681 C CA . ILE A 1 343 ? -17.197 -0.554 29.376 1.00 89.75 343 ILE A CA 1
ATOM 2682 C C . ILE A 1 343 ? -18.647 -1.001 29.153 1.00 89.75 343 ILE A C 1
ATOM 2684 O O . ILE A 1 343 ? -18.908 -2.177 28.903 1.00 89.75 343 ILE A O 1
ATOM 2688 N N . ASP A 1 344 ? -19.602 -0.069 29.191 1.00 89.19 344 ASP A N 1
ATOM 2689 C CA . ASP A 1 344 ? -21.002 -0.356 28.838 1.00 89.19 344 ASP A CA 1
ATOM 2690 C C . ASP A 1 344 ? -21.274 -0.303 27.318 1.00 89.19 344 ASP A C 1
ATOM 2692 O O . ASP A 1 344 ? -20.404 0.011 26.509 1.00 89.19 344 ASP A O 1
ATOM 2696 N N . ASP A 1 345 ? -22.504 -0.610 26.891 1.00 89.00 345 ASP A N 1
ATOM 2697 C CA . ASP A 1 345 ? -22.875 -0.564 25.462 1.00 89.00 345 ASP A CA 1
ATOM 2698 C C . ASP A 1 345 ? -22.765 0.847 24.864 1.00 89.00 345 ASP A C 1
ATOM 2700 O O . ASP A 1 345 ? -22.637 1.005 23.652 1.00 89.00 345 ASP A O 1
ATOM 2704 N N . LYS A 1 346 ? -22.805 1.895 25.694 1.00 89.88 346 LYS A N 1
ATOM 2705 C CA . LYS A 1 346 ? -22.633 3.287 25.264 1.00 89.88 346 LYS A CA 1
ATOM 2706 C C . LYS A 1 346 ? -21.163 3.686 25.205 1.00 89.88 346 LYS A C 1
ATOM 2708 O O . LYS A 1 346 ? -20.878 4.826 24.829 1.00 89.88 346 LYS A O 1
ATOM 2713 N N . GLY A 1 347 ? -20.235 2.793 25.539 1.00 89.44 347 GLY A N 1
ATOM 2714 C CA . GLY A 1 347 ? -18.805 3.057 25.559 1.00 89.44 347 GLY A CA 1
ATOM 2715 C C . GLY A 1 347 ? -18.322 3.832 26.777 1.00 89.44 347 GLY A C 1
ATOM 2716 O O . GLY A 1 347 ? -17.236 4.400 26.711 1.00 89.44 347 GLY A O 1
ATOM 2717 N N . LEU A 1 348 ? -19.110 3.922 27.851 1.00 90.12 348 LEU A N 1
ATOM 2718 C CA . LEU A 1 348 ? -18.694 4.587 29.083 1.00 90.12 348 LEU A CA 1
ATOM 2719 C C . LEU A 1 348 ? -17.777 3.670 29.897 1.00 90.12 348 LEU A C 1
ATOM 2721 O O . LEU A 1 348 ? -18.140 2.525 30.157 1.00 90.12 348 LEU A O 1
ATOM 2725 N N . LEU A 1 349 ? -16.615 4.188 30.300 1.00 88.38 349 LEU A N 1
ATOM 2726 C CA . LEU A 1 349 ? -15.708 3.510 31.223 1.00 88.38 349 LEU A CA 1
ATOM 2727 C C . LEU A 1 349 ? -16.256 3.530 32.648 1.00 88.38 349 LEU A C 1
ATOM 2729 O O . LEU A 1 349 ? -16.630 4.587 33.159 1.00 88.38 349 LEU A O 1
ATOM 2733 N N . HIS A 1 350 ? -16.204 2.376 33.304 1.00 84.75 350 HIS A N 1
ATOM 2734 C CA . HIS A 1 350 ? -16.593 2.207 34.698 1.00 84.75 350 HIS A CA 1
ATOM 2735 C C . HIS A 1 350 ? -15.362 2.027 35.598 1.00 84.75 350 HIS A C 1
ATOM 2737 O O . HIS A 1 350 ? -14.393 1.378 35.202 1.00 84.75 350 HIS A O 1
ATOM 2743 N N . PRO A 1 351 ? -15.370 2.588 36.821 1.00 75.38 351 PRO A N 1
ATOM 2744 C CA . PRO A 1 351 ? -14.230 2.538 37.738 1.00 75.38 351 PRO A CA 1
ATOM 2745 C C . PRO A 1 351 ? -14.070 1.182 38.443 1.00 75.38 351 PRO A C 1
ATOM 2747 O O . PRO A 1 351 ? -13.102 0.974 39.174 1.00 75.38 351 PRO A O 1
ATOM 2750 N N . THR A 1 352 ? -15.011 0.255 38.272 1.00 74.69 352 THR A N 1
ATOM 2751 C CA . THR A 1 352 ? -14.997 -1.047 38.936 1.00 74.69 352 THR A CA 1
ATOM 2752 C C . THR A 1 352 ? -15.481 -2.140 37.995 1.00 74.69 352 THR A C 1
ATOM 2754 O O . THR A 1 352 ? -16.426 -1.959 37.235 1.00 74.69 352 THR A O 1
ATOM 2757 N N . SER A 1 353 ? -14.827 -3.296 38.074 1.00 70.25 353 SER A N 1
ATOM 2758 C CA . SER A 1 353 ? -15.299 -4.540 37.476 1.00 70.25 353 SER A CA 1
ATOM 2759 C C . SER A 1 353 ? -14.943 -5.714 38.387 1.00 70.25 353 SER A C 1
ATOM 2761 O O . SER A 1 353 ? -13.874 -5.682 39.016 1.00 70.25 353 SER A O 1
ATOM 2763 N N . PRO A 1 354 ? -15.807 -6.745 38.460 1.00 64.81 354 PRO A N 1
ATOM 2764 C CA . PRO A 1 354 ? -15.508 -7.984 39.167 1.00 64.81 354 PRO A CA 1
ATOM 2765 C C . PRO A 1 354 ? -14.357 -8.783 38.532 1.00 64.81 354 PRO A C 1
ATOM 2767 O O . PRO A 1 354 ? -13.782 -9.633 39.206 1.00 64.81 354 PRO A O 1
ATOM 2770 N N . ASN A 1 355 ? -13.986 -8.519 37.272 1.00 73.50 355 ASN A N 1
ATOM 2771 C CA . ASN A 1 355 ? -12.949 -9.260 36.561 1.00 73.50 355 ASN A CA 1
ATOM 2772 C C . ASN A 1 355 ? -11.913 -8.308 35.937 1.00 73.50 355 ASN A C 1
ATOM 2774 O O . ASN A 1 355 ? -12.251 -7.451 35.132 1.00 73.50 355 ASN A O 1
ATOM 2778 N N . ARG A 1 356 ? -10.634 -8.434 36.313 1.00 73.19 356 ARG A N 1
ATOM 2779 C CA . ARG A 1 356 ? -9.557 -7.518 35.869 1.00 73.19 356 ARG A CA 1
ATOM 2780 C C . ARG A 1 356 ? -8.561 -8.144 34.895 1.00 73.19 356 ARG A C 1
ATOM 2782 O O . ARG A 1 356 ? -7.608 -7.482 34.482 1.00 73.19 356 ARG A O 1
ATOM 2789 N N . LYS A 1 357 ? -8.754 -9.412 34.532 1.00 75.25 357 LYS A N 1
ATOM 2790 C CA . LYS A 1 357 ? -7.807 -10.143 33.692 1.00 75.25 357 LYS A CA 1
ATOM 2791 C C . LYS A 1 357 ? -8.523 -11.098 32.752 1.00 75.25 357 LYS A C 1
ATOM 2793 O O . LYS A 1 357 ? -9.349 -11.897 33.178 1.00 75.25 357 LYS A O 1
ATOM 2798 N N . ILE A 1 358 ? -8.146 -11.039 31.481 1.00 78.19 358 ILE A N 1
ATOM 2799 C CA . ILE A 1 358 ? -8.493 -12.040 30.469 1.00 78.19 358 ILE A CA 1
ATOM 2800 C C . ILE A 1 358 ? -7.225 -12.446 29.712 1.00 78.19 358 ILE A C 1
ATOM 2802 O O . ILE A 1 358 ? -6.161 -11.874 29.930 1.00 78.19 358 ILE A O 1
ATOM 2806 N N . LEU A 1 359 ? -7.321 -13.447 28.835 1.00 72.94 359 LEU A N 1
ATOM 2807 C CA . LEU A 1 359 ? -6.168 -13.990 28.099 1.00 72.94 359 LEU A CA 1
ATOM 2808 C C . LEU A 1 359 ? -5.388 -12.926 27.305 1.00 72.94 359 LEU A C 1
ATOM 2810 O O . LEU A 1 359 ? -4.178 -13.049 27.135 1.00 72.94 359 LEU A O 1
ATOM 2814 N N . GLU A 1 360 ? -6.086 -11.900 26.818 1.00 76.19 360 GLU A N 1
ATOM 2815 C CA . GLU A 1 360 ? -5.556 -10.906 25.879 1.00 76.19 360 GLU A CA 1
ATOM 2816 C C . GLU A 1 360 ? -4.988 -9.662 26.588 1.00 76.19 360 GLU A C 1
ATOM 2818 O O . GLU A 1 360 ? -4.037 -9.056 26.091 1.00 76.19 360 GLU A O 1
ATOM 2823 N N . ILE A 1 361 ? -5.547 -9.283 27.748 1.00 82.25 361 ILE A N 1
ATOM 2824 C CA . ILE A 1 361 ? -5.169 -8.068 28.484 1.00 82.25 361 ILE A CA 1
ATOM 2825 C C . ILE A 1 361 ? -5.195 -8.256 30.006 1.00 82.25 361 ILE A C 1
ATOM 2827 O O . ILE A 1 361 ? -6.031 -8.970 30.568 1.00 82.25 361 ILE A O 1
ATOM 2831 N N . GLU A 1 362 ? -4.324 -7.516 30.684 1.00 86.06 362 GLU A N 1
ATOM 2832 C CA . GLU A 1 362 ? -4.299 -7.357 32.135 1.00 86.06 362 GLU A CA 1
ATOM 2833 C C . GLU A 1 362 ? -4.543 -5.886 32.502 1.00 86.06 362 GLU A C 1
ATOM 2835 O O . GLU A 1 362 ? -3.818 -4.992 32.059 1.00 86.06 362 GLU A O 1
ATOM 2840 N N . VAL A 1 363 ? -5.571 -5.629 33.315 1.00 85.69 363 VAL A N 1
ATOM 2841 C CA . VAL A 1 363 ? -5.847 -4.297 33.862 1.00 85.69 363 VAL A CA 1
ATOM 2842 C C . VAL A 1 363 ? -4.996 -4.098 35.111 1.00 85.69 363 VAL A C 1
ATOM 2844 O O . VAL A 1 363 ? -5.231 -4.745 36.132 1.00 85.69 363 VAL A O 1
ATOM 2847 N N . LEU A 1 364 ? -4.011 -3.202 35.030 1.00 83.81 364 LEU A N 1
ATOM 2848 C CA . LEU A 1 364 ? -3.065 -2.956 36.121 1.00 83.81 364 LEU A CA 1
ATOM 2849 C C . LEU A 1 364 ? -3.682 -2.065 37.194 1.00 83.81 364 LEU A C 1
ATOM 2851 O O . LEU A 1 364 ? -3.758 -2.438 38.362 1.00 83.81 364 LEU A O 1
ATOM 2855 N N . ASP A 1 365 ? -4.146 -0.891 36.784 1.00 82.81 365 ASP A N 1
ATOM 2856 C CA . ASP A 1 365 ? -4.743 0.101 37.662 1.00 82.81 365 ASP A CA 1
ATOM 2857 C C . ASP A 1 365 ? -5.632 1.077 36.888 1.00 82.81 365 ASP A C 1
ATOM 2859 O O . ASP A 1 365 ? -5.618 1.165 35.656 1.00 82.81 365 ASP A O 1
ATOM 2863 N N . ILE A 1 366 ? -6.453 1.792 37.652 1.00 82.50 366 ILE A N 1
ATOM 2864 C CA . ILE A 1 366 ? -7.388 2.793 37.156 1.00 82.50 366 ILE A CA 1
ATOM 2865 C C . ILE A 1 366 ? -6.877 4.148 37.633 1.00 82.50 366 ILE A C 1
ATOM 2867 O O . ILE A 1 366 ? -6.887 4.451 38.826 1.00 82.50 366 ILE A O 1
ATOM 2871 N N . VAL A 1 367 ? -6.411 4.951 36.684 1.00 80.69 367 VAL A N 1
ATOM 2872 C CA . VAL A 1 367 ? -5.804 6.258 36.914 1.00 80.69 367 VAL A CA 1
ATOM 2873 C C . VAL A 1 367 ? -6.891 7.326 36.839 1.00 80.69 367 VAL A C 1
ATOM 2875 O O . VAL A 1 367 ? -7.597 7.442 35.835 1.00 80.69 367 VAL A O 1
ATOM 2878 N N . HIS A 1 368 ? -7.008 8.114 37.904 1.00 78.12 368 HIS A N 1
ATOM 2879 C CA . HIS A 1 368 ? -7.882 9.279 37.961 1.00 78.12 368 HIS A CA 1
ATOM 2880 C C . HIS A 1 368 ? -7.022 10.538 37.863 1.00 78.12 368 HIS A C 1
ATOM 2882 O O . HIS A 1 368 ? -6.270 10.837 38.785 1.00 78.12 368 HIS A O 1
ATOM 2888 N N . ASN A 1 369 ? -7.156 11.275 36.761 1.00 70.31 369 ASN A N 1
ATOM 2889 C CA . ASN A 1 369 ? -6.709 12.668 36.691 1.00 70.31 369 ASN A CA 1
ATOM 2890 C C . ASN A 1 369 ? -7.939 13.563 36.855 1.00 70.31 369 ASN A C 1
ATOM 2892 O O . ASN A 1 369 ? -9.028 13.117 36.508 1.00 70.31 369 ASN A O 1
ATOM 2896 N N . ASP A 1 370 ? -7.769 14.804 37.323 1.00 57.16 370 ASP A N 1
ATOM 2897 C CA . ASP A 1 370 ? -8.789 15.730 37.869 1.00 57.16 370 ASP A CA 1
ATOM 2898 C C . ASP A 1 370 ? -10.163 15.825 37.158 1.00 57.16 370 ASP A C 1
ATOM 2900 O O . ASP A 1 370 ? -11.106 16.362 37.739 1.00 57.16 370 ASP A O 1
ATOM 2904 N N . LYS A 1 371 ? -10.318 15.308 35.924 1.00 59.25 371 LYS A N 1
ATOM 2905 C CA . LYS A 1 371 ? -11.598 15.142 35.200 1.00 59.25 371 LYS A CA 1
ATOM 2906 C C . LYS A 1 371 ? -11.722 13.885 34.314 1.00 59.25 371 LYS A C 1
ATOM 2908 O O . LYS A 1 371 ? -12.748 13.725 33.661 1.00 59.25 371 LYS A O 1
ATOM 2913 N N . ASN A 1 372 ? -10.713 13.012 34.242 1.00 71.19 372 ASN A N 1
ATOM 2914 C CA . ASN A 1 372 ? -10.653 11.921 33.263 1.00 71.19 372 ASN A CA 1
ATOM 2915 C C . ASN A 1 372 ? -10.265 10.581 33.900 1.00 71.19 372 ASN A C 1
ATOM 2917 O O . ASN A 1 372 ? -9.202 10.449 34.507 1.00 71.19 372 ASN A O 1
ATOM 2921 N N . LEU A 1 373 ? -11.111 9.576 33.669 1.00 82.06 373 LEU A N 1
ATOM 2922 C CA . LEU A 1 373 ? -10.852 8.176 33.987 1.00 82.06 373 LEU A CA 1
ATOM 2923 C C . LEU A 1 373 ? -9.996 7.544 32.880 1.00 82.06 373 LEU A C 1
ATOM 2925 O O . LEU A 1 373 ? -10.363 7.595 31.700 1.00 82.06 373 LEU A O 1
ATOM 2929 N N . SER A 1 374 ? -8.870 6.944 33.261 1.00 86.81 374 SER A N 1
ATOM 2930 C CA . SER A 1 374 ? -8.036 6.137 32.367 1.00 86.81 374 SER A CA 1
ATOM 2931 C C . SER A 1 374 ? -7.718 4.783 32.994 1.00 86.81 374 SER A C 1
ATOM 2933 O O . SER A 1 374 ? -7.628 4.653 34.210 1.00 86.81 374 SER A O 1
ATOM 2935 N N . ILE A 1 375 ? -7.530 3.766 32.164 1.00 87.19 375 ILE A N 1
ATOM 2936 C CA . ILE A 1 375 ? -7.167 2.413 32.571 1.00 87.19 375 ILE A CA 1
ATOM 2937 C C . ILE A 1 375 ? -5.781 2.115 32.024 1.00 87.19 375 ILE A C 1
ATOM 2939 O O . ILE A 1 375 ? -5.542 2.242 30.821 1.00 87.19 375 ILE A O 1
ATOM 2943 N N . ARG A 1 376 ? -4.868 1.700 32.902 1.00 89.69 376 ARG A N 1
ATOM 2944 C CA . ARG A 1 376 ? -3.571 1.184 32.479 1.00 89.69 376 ARG A CA 1
ATOM 2945 C C . ARG A 1 376 ? -3.710 -0.288 32.132 1.00 89.69 376 ARG A C 1
ATOM 2947 O O . ARG A 1 376 ? -4.081 -1.109 32.972 1.00 89.69 376 ARG A O 1
ATOM 2954 N N . ILE A 1 377 ? -3.403 -0.602 30.884 1.00 88.94 377 ILE A N 1
ATOM 2955 C CA . ILE A 1 377 ? -3.570 -1.930 30.308 1.00 88.94 377 ILE A CA 1
ATOM 2956 C C . ILE A 1 377 ? -2.199 -2.462 29.927 1.00 88.94 377 ILE A C 1
ATOM 2958 O O . ILE A 1 377 ? -1.400 -1.752 29.314 1.00 88.94 377 ILE A O 1
ATOM 2962 N N . ARG A 1 378 ? -1.947 -3.721 30.279 1.00 89.56 378 ARG A N 1
ATOM 2963 C CA . ARG A 1 378 ? -0.810 -4.497 29.798 1.00 89.56 378 ARG A CA 1
ATOM 2964 C C . ARG A 1 378 ? -1.302 -5.570 28.836 1.00 89.56 378 ARG A C 1
ATOM 2966 O O . ARG A 1 378 ? -2.209 -6.335 29.153 1.00 89.56 378 ARG A O 1
ATOM 2973 N N . THR A 1 379 ? -0.686 -5.609 27.668 1.00 85.50 379 THR A N 1
ATOM 2974 C CA . THR A 1 379 ? -0.801 -6.688 26.680 1.00 85.50 379 THR A CA 1
ATOM 2975 C C . THR A 1 379 ? 0.449 -7.567 26.760 1.00 85.50 379 THR A C 1
ATOM 2977 O O . THR A 1 379 ? 1.330 -7.328 27.586 1.00 85.50 379 THR A O 1
ATOM 2980 N N . GLN A 1 380 ? 0.561 -8.582 25.903 1.00 82.56 380 GLN A N 1
ATOM 2981 C CA . GLN A 1 380 ? 1.769 -9.413 25.847 1.00 82.56 380 GLN A CA 1
ATOM 2982 C C . GLN A 1 380 ? 3.028 -8.617 25.460 1.00 82.56 380 GLN A C 1
ATOM 2984 O O . GLN A 1 380 ? 4.121 -8.969 25.895 1.00 82.56 380 GLN A O 1
ATOM 2989 N N . THR A 1 381 ? 2.878 -7.558 24.659 1.00 82.38 381 THR A N 1
ATOM 2990 C CA . THR A 1 381 ? 3.995 -6.793 24.082 1.00 82.38 381 THR A CA 1
ATOM 2991 C C . THR A 1 381 ? 4.142 -5.395 24.670 1.00 82.38 381 THR A C 1
ATOM 2993 O O . THR A 1 381 ? 5.257 -4.900 24.789 1.00 82.38 381 THR A O 1
ATOM 2996 N N . ASP A 1 382 ? 3.035 -4.763 25.062 1.00 86.75 382 ASP A N 1
ATOM 2997 C CA . ASP A 1 382 ? 2.985 -3.330 25.355 1.00 86.75 382 ASP A CA 1
ATOM 2998 C C . ASP A 1 382 ? 2.223 -3.010 26.642 1.00 86.75 382 ASP A C 1
ATOM 3000 O O . ASP A 1 382 ? 1.342 -3.755 27.078 1.00 86.75 382 ASP A O 1
ATOM 3004 N N . THR A 1 383 ? 2.510 -1.843 27.219 1.00 89.38 383 THR A N 1
ATOM 3005 C CA . THR A 1 383 ? 1.718 -1.232 28.296 1.00 89.38 383 THR A CA 1
ATOM 3006 C C . THR A 1 383 ? 1.312 0.183 27.889 1.00 89.38 383 THR A C 1
ATOM 3008 O O . THR A 1 383 ? 2.163 0.961 27.467 1.00 89.38 383 THR A O 1
ATOM 3011 N N . PHE A 1 384 ? 0.031 0.530 28.026 1.00 88.81 384 PHE A N 1
ATOM 3012 C CA . PHE A 1 384 ? -0.508 1.834 27.615 1.00 88.81 384 PHE A CA 1
ATOM 3013 C C . PHE A 1 384 ? -1.683 2.293 28.492 1.00 88.81 384 PHE A C 1
ATOM 3015 O O . PHE A 1 384 ? -2.255 1.515 29.259 1.00 88.81 384 PHE A O 1
ATOM 3022 N N . LEU A 1 385 ? -2.050 3.574 28.377 1.00 88.50 385 LEU A N 1
ATOM 3023 C CA . LEU A 1 385 ? -3.198 4.183 29.056 1.00 88.50 385 LEU A CA 1
ATOM 3024 C C . LEU A 1 385 ? -4.371 4.369 28.086 1.00 88.50 385 LEU A C 1
ATOM 3026 O O . LEU A 1 385 ? -4.322 5.197 27.176 1.00 88.50 385 LEU A O 1
ATOM 3030 N N . LEU A 1 386 ? -5.463 3.639 28.309 1.00 88.06 386 LEU A N 1
ATOM 3031 C CA . LEU A 1 386 ? -6.719 3.829 27.584 1.00 88.06 386 LEU A CA 1
ATOM 3032 C C . LEU A 1 386 ? -7.625 4.788 28.362 1.00 88.06 386 LEU A C 1
ATOM 3034 O O . LEU A 1 386 ? -7.774 4.654 29.568 1.00 88.06 386 LEU A O 1
ATOM 3038 N N . SER A 1 387 ? -8.271 5.732 27.685 1.00 87.81 387 SER A N 1
ATOM 3039 C CA . SER A 1 387 ? -9.135 6.734 28.317 1.00 87.81 387 SER A CA 1
ATOM 3040 C C . SER A 1 387 ? -10.488 6.769 27.623 1.00 87.81 387 SER A C 1
ATOM 3042 O O . SER A 1 387 ? -10.667 6.200 26.539 1.00 87.81 387 SER A O 1
ATOM 3044 N N . GLN A 1 388 ? -11.436 7.495 28.213 1.00 88.12 388 GLN A N 1
ATOM 3045 C CA . GLN A 1 388 ? -12.755 7.679 27.614 1.00 88.12 388 GLN A CA 1
ATOM 3046 C C . GLN A 1 388 ? -12.671 8.297 26.210 1.00 88.12 388 GLN A C 1
ATOM 3048 O O . GLN A 1 388 ? -13.457 7.928 25.338 1.00 88.12 388 GLN A O 1
ATOM 3053 N N . ALA A 1 389 ? -11.713 9.199 25.970 1.00 84.12 389 ALA A N 1
ATOM 3054 C CA . ALA A 1 389 ? -11.509 9.830 24.668 1.00 84.12 389 ALA A CA 1
ATOM 3055 C C . ALA A 1 389 ? -11.103 8.810 23.591 1.00 84.12 389 ALA A C 1
ATOM 3057 O O . ALA A 1 389 ? -11.662 8.831 22.495 1.00 84.12 389 ALA A O 1
ATOM 3058 N N . HIS A 1 390 ? -10.214 7.868 23.929 1.00 86.44 390 HIS A N 1
ATOM 3059 C CA . HIS A 1 390 ? -9.794 6.799 23.019 1.00 86.44 390 HIS A CA 1
ATOM 3060 C C . HIS A 1 390 ? -10.974 5.889 22.624 1.00 86.44 390 HIS A C 1
ATOM 3062 O O . HIS A 1 390 ? -11.152 5.572 21.451 1.00 86.44 390 HIS A O 1
ATOM 3068 N N . ILE A 1 391 ? -11.853 5.534 23.568 1.00 88.25 391 ILE A N 1
ATOM 3069 C CA . ILE A 1 391 ? -13.047 4.722 23.263 1.00 88.25 391 ILE A CA 1
ATOM 3070 C C . ILE A 1 391 ? -14.035 5.498 22.388 1.00 88.25 391 ILE A C 1
ATOM 3072 O O . ILE A 1 391 ? -14.570 4.961 21.420 1.00 88.25 391 ILE A O 1
ATOM 3076 N N . ARG A 1 392 ? -14.248 6.790 22.672 1.00 86.00 392 ARG A N 1
ATOM 3077 C CA . ARG A 1 392 ? -15.113 7.650 21.846 1.00 86.00 392 ARG A CA 1
ATOM 3078 C C . ARG A 1 392 ? -14.585 7.766 20.418 1.00 86.00 392 ARG A C 1
ATOM 3080 O O . ARG A 1 392 ? -15.380 7.816 19.483 1.00 86.00 392 ARG A O 1
ATOM 3087 N N . GLN A 1 393 ? -13.267 7.780 20.240 1.00 81.69 393 GLN A N 1
ATOM 3088 C CA . GLN A 1 393 ? -12.628 7.762 18.927 1.00 81.69 393 GLN A CA 1
ATOM 3089 C C . GLN A 1 393 ? -12.939 6.462 18.171 1.00 81.69 393 GLN A C 1
ATOM 3091 O O . GLN A 1 393 ? -13.399 6.523 17.031 1.00 81.69 393 GLN A O 1
ATOM 3096 N N . VAL A 1 394 ? -12.781 5.306 18.826 1.00 86.56 394 VAL A N 1
ATOM 3097 C CA . VAL A 1 394 ? -13.150 3.992 18.272 1.00 86.56 394 VAL A CA 1
ATOM 3098 C C . VAL A 1 394 ? -14.628 3.956 17.865 1.00 86.56 394 VAL A C 1
ATOM 3100 O O . VAL A 1 394 ? -14.941 3.567 16.741 1.00 86.56 394 VAL A O 1
ATOM 3103 N N . GLN A 1 395 ? -15.537 4.435 18.722 1.00 88.00 395 GLN A N 1
ATOM 3104 C CA . GLN A 1 395 ? -16.973 4.488 18.420 1.00 88.00 395 GLN A CA 1
ATOM 3105 C C . GLN A 1 395 ? -17.287 5.364 17.208 1.00 88.00 395 GLN A C 1
ATOM 3107 O O . GLN A 1 395 ? -18.072 4.965 16.354 1.00 88.00 395 GLN A O 1
ATOM 3112 N N . ARG A 1 396 ? -16.679 6.551 17.111 1.00 82.00 396 ARG A N 1
ATOM 3113 C CA . ARG A 1 396 ? -16.909 7.463 15.984 1.00 82.00 396 ARG A CA 1
ATOM 3114 C C . ARG A 1 396 ? -16.447 6.849 14.662 1.00 82.00 396 ARG A C 1
ATOM 3116 O O . ARG A 1 396 ? -17.196 6.904 13.692 1.00 82.00 396 ARG A O 1
ATOM 3123 N N . ILE A 1 397 ? -15.261 6.237 14.635 1.00 79.50 397 ILE A N 1
ATOM 3124 C CA . ILE A 1 397 ? -14.733 5.570 13.435 1.00 79.50 397 ILE A CA 1
ATOM 3125 C C . ILE A 1 397 ? -15.599 4.371 13.059 1.00 79.50 397 ILE A C 1
ATOM 3127 O O . ILE A 1 397 ? -15.967 4.241 11.896 1.00 79.50 397 ILE A O 1
ATOM 3131 N N . LYS A 1 398 ? -15.999 3.547 14.037 1.00 86.12 398 LYS A N 1
ATOM 3132 C CA . LYS A 1 398 ? -16.976 2.475 13.819 1.00 86.12 398 LYS A CA 1
ATOM 3133 C C . LYS A 1 398 ? -18.251 3.015 13.177 1.00 86.12 398 LYS A C 1
ATOM 3135 O O . LYS A 1 398 ? -18.674 2.495 12.151 1.00 86.12 398 LYS A O 1
ATOM 3140 N N . GLY A 1 399 ? -18.839 4.054 13.771 1.00 82.00 399 GLY A N 1
ATOM 3141 C CA . GLY A 1 399 ? -20.075 4.667 13.299 1.00 82.00 399 GLY A CA 1
ATOM 3142 C C . GLY A 1 399 ? -19.985 5.095 11.840 1.00 82.00 399 GLY A C 1
ATOM 3143 O O . GLY A 1 399 ? -20.860 4.762 11.045 1.00 82.00 399 GLY A O 1
ATOM 3144 N N . VAL A 1 400 ? -18.900 5.794 11.497 1.00 78.31 400 VAL A N 1
ATOM 3145 C CA . VAL A 1 400 ? -18.632 6.276 10.138 1.00 78.31 400 VAL A CA 1
ATOM 3146 C C . VAL A 1 400 ? -18.413 5.110 9.175 1.00 78.31 400 VAL A C 1
ATOM 3148 O O . VAL A 1 400 ? -19.140 4.999 8.199 1.00 78.31 400 VAL A O 1
ATOM 3151 N N . LEU A 1 401 ? -17.463 4.211 9.441 1.00 80.75 401 LEU A N 1
ATOM 3152 C CA . LEU A 1 401 ? -17.136 3.130 8.505 1.00 80.75 401 LEU A CA 1
ATOM 3153 C C . LEU A 1 401 ? -18.309 2.174 8.275 1.00 80.75 401 LEU A C 1
ATOM 3155 O O . LEU A 1 401 ? -18.507 1.728 7.146 1.00 80.75 401 LEU A O 1
ATOM 3159 N N . ALA A 1 402 ? -19.082 1.863 9.315 1.00 82.62 402 ALA A N 1
ATOM 3160 C CA . ALA A 1 402 ? -20.250 0.999 9.199 1.00 82.62 402 ALA A CA 1
ATOM 3161 C C . ALA A 1 402 ? -21.356 1.650 8.350 1.00 82.62 402 ALA A C 1
ATOM 3163 O O . ALA A 1 402 ? -21.824 1.035 7.398 1.00 82.62 402 ALA A O 1
ATOM 3164 N N . ASP A 1 403 ? -21.715 2.909 8.637 1.00 79.31 403 ASP A N 1
ATOM 3165 C CA . ASP A 1 403 ? -22.725 3.660 7.869 1.00 79.31 403 ASP A CA 1
ATOM 3166 C C . ASP A 1 403 ? -22.310 3.838 6.399 1.00 79.31 403 ASP A C 1
ATOM 3168 O O . ASP A 1 403 ? -23.139 3.728 5.496 1.00 79.31 403 ASP A O 1
ATOM 3172 N N . LEU A 1 404 ? -21.018 4.056 6.139 1.00 77.00 404 LEU A N 1
ATOM 3173 C CA . LEU A 1 404 ? -20.505 4.179 4.777 1.00 77.00 404 LEU A CA 1
ATOM 3174 C C . LEU A 1 404 ? -20.581 2.875 3.998 1.00 77.00 404 LEU A C 1
ATOM 3176 O O . LEU A 1 404 ? -21.041 2.896 2.862 1.00 77.00 404 LEU A O 1
ATOM 3180 N N . GLN A 1 405 ? -20.171 1.755 4.596 1.00 82.62 405 GLN A N 1
ATOM 3181 C CA . GLN A 1 405 ? -20.317 0.442 3.964 1.00 82.62 405 GLN A CA 1
ATOM 3182 C C . GLN A 1 405 ? -21.790 0.147 3.653 1.00 82.62 405 GLN A C 1
ATOM 3184 O O . GLN A 1 405 ? -22.102 -0.257 2.537 1.00 82.62 405 GLN A O 1
ATOM 3189 N N . ASP A 1 406 ? -22.701 0.415 4.593 1.00 79.62 406 ASP A N 1
ATOM 3190 C CA . ASP A 1 406 ? -24.137 0.168 4.412 1.00 79.62 406 ASP A CA 1
ATOM 3191 C C . ASP A 1 406 ? -24.716 1.014 3.255 1.00 79.62 406 ASP A C 1
ATOM 3193 O O . ASP A 1 406 ? -25.406 0.497 2.369 1.00 79.62 406 ASP A O 1
ATOM 3197 N N . LYS A 1 407 ? -24.387 2.314 3.210 1.00 77.25 407 LYS A N 1
ATOM 3198 C CA . LYS A 1 407 ? -24.792 3.224 2.122 1.00 77.25 407 LYS A CA 1
ATOM 3199 C C . LYS A 1 407 ? -24.209 2.815 0.777 1.00 77.25 407 LYS A C 1
ATOM 3201 O O . LYS A 1 407 ? -24.887 2.940 -0.241 1.00 77.25 407 LYS A O 1
ATOM 3206 N N . LEU A 1 408 ? -22.967 2.348 0.773 1.00 75.75 408 LEU A N 1
ATOM 3207 C CA . LEU A 1 408 ? -22.272 1.919 -0.429 1.00 75.75 408 LEU A CA 1
ATOM 3208 C C . LEU A 1 408 ? -22.916 0.682 -1.041 1.00 75.75 408 LEU A C 1
ATOM 3210 O O . LEU A 1 408 ? -23.282 0.715 -2.209 1.00 75.75 408 LEU A O 1
ATOM 3214 N N . LEU A 1 409 ? -23.102 -0.367 -0.238 1.00 78.12 409 LEU A N 1
ATOM 3215 C CA . LEU A 1 409 ? -23.751 -1.605 -0.666 1.00 78.12 409 LEU A CA 1
ATOM 3216 C C . LEU A 1 409 ? -25.162 -1.320 -1.196 1.00 78.12 409 LEU A C 1
ATOM 3218 O O . LEU A 1 409 ? -25.526 -1.780 -2.273 1.00 78.12 409 LEU A O 1
ATOM 3222 N N . THR A 1 410 ? -25.909 -0.450 -0.505 1.00 79.56 410 THR A N 1
ATOM 3223 C CA . THR A 1 410 ? -27.242 -0.011 -0.948 1.00 79.56 410 THR A CA 1
ATOM 3224 C C . THR A 1 410 ? -27.194 0.734 -2.284 1.00 79.56 410 THR A C 1
ATOM 3226 O O . THR A 1 410 ? -28.002 0.464 -3.167 1.00 79.56 410 THR A O 1
ATOM 3229 N N . LYS A 1 411 ? -26.260 1.681 -2.456 1.00 72.62 411 LYS A N 1
ATOM 3230 C CA . LYS A 1 411 ? -26.122 2.470 -3.692 1.00 72.62 411 LYS A CA 1
ATOM 3231 C C . LYS A 1 411 ? -25.651 1.618 -4.873 1.00 72.62 411 LYS A C 1
ATOM 3233 O O . LYS A 1 411 ? -26.053 1.884 -6.001 1.00 72.62 411 LYS A O 1
ATOM 3238 N N . ALA A 1 412 ? -24.791 0.641 -4.610 1.00 70.19 412 ALA A N 1
ATOM 3239 C CA . ALA A 1 412 ? -24.265 -0.286 -5.603 1.00 70.19 412 ALA A CA 1
ATOM 3240 C C . ALA A 1 412 ? -25.265 -1.388 -5.989 1.00 70.19 412 ALA A C 1
ATOM 3242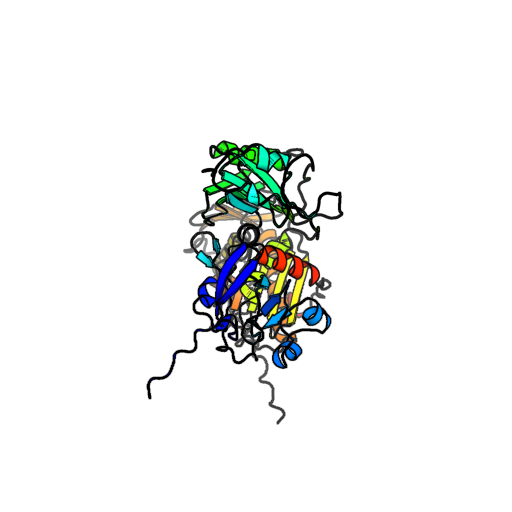 O O . ALA A 1 412 ? -25.020 -2.104 -6.952 1.00 70.19 412 ALA A O 1
ATOM 3243 N N . ASP A 1 413 ? -26.372 -1.512 -5.250 1.00 76.25 413 ASP A N 1
ATOM 3244 C CA . ASP A 1 413 ? -27.323 -2.620 -5.348 1.00 76.25 413 ASP A CA 1
ATOM 3245 C C . ASP A 1 413 ? -26.667 -4.002 -5.159 1.00 76.25 413 ASP A C 1
ATOM 3247 O O . ASP A 1 413 ? -27.052 -4.978 -5.798 1.00 76.25 413 ASP A O 1
ATOM 3251 N N . ILE A 1 414 ? -25.661 -4.064 -4.279 1.00 75.56 414 ILE A N 1
ATOM 3252 C CA . ILE A 1 414 ? -24.882 -5.268 -3.962 1.00 75.56 414 ILE A CA 1
ATOM 3253 C C . ILE A 1 414 ? -25.339 -5.799 -2.605 1.00 75.56 414 ILE A C 1
ATOM 3255 O O . ILE A 1 414 ? -25.329 -5.072 -1.606 1.00 75.56 414 ILE A O 1
ATOM 3259 N N . ASP A 1 415 ? -25.702 -7.079 -2.544 1.00 76.44 415 ASP A N 1
ATOM 3260 C CA . ASP A 1 415 ? -25.963 -7.739 -1.263 1.00 76.44 415 ASP A CA 1
ATOM 3261 C C . ASP A 1 415 ? -24.643 -7.942 -0.496 1.00 76.44 415 ASP A C 1
ATOM 3263 O O . ASP A 1 415 ? -23.599 -8.224 -1.083 1.00 76.44 415 ASP A O 1
ATOM 3267 N N . SER A 1 416 ? -24.645 -7.837 0.835 1.00 72.94 416 SER A N 1
ATOM 3268 C CA . SER A 1 416 ? -23.415 -8.021 1.625 1.00 72.94 416 SER A CA 1
ATOM 3269 C C . SER A 1 416 ? -22.787 -9.416 1.467 1.00 72.94 416 SER A C 1
ATOM 3271 O O . SER A 1 416 ? -21.593 -9.584 1.727 1.00 72.94 416 SER A O 1
ATOM 3273 N N . ASN A 1 417 ? -23.552 -10.410 1.003 1.00 75.25 417 ASN A N 1
ATOM 3274 C CA . ASN A 1 417 ? -23.052 -11.740 0.650 1.00 75.25 417 ASN A CA 1
ATOM 3275 C C . ASN A 1 417 ? -22.364 -11.795 -0.726 1.00 75.25 417 ASN A C 1
ATOM 3277 O O . ASN A 1 417 ? -21.593 -12.716 -0.980 1.00 75.25 417 ASN A O 1
ATOM 3281 N N . GLU A 1 418 ? -22.616 -10.824 -1.606 1.00 74.12 418 GLU A N 1
ATOM 3282 C CA . GLU A 1 418 ? -21.961 -10.691 -2.916 1.00 74.12 418 GLU A CA 1
ATOM 3283 C C . GLU A 1 418 ? -20.623 -9.939 -2.822 1.00 74.12 418 GLU A C 1
ATOM 3285 O O . GLU A 1 418 ? -19.822 -9.960 -3.760 1.00 74.12 418 GLU A O 1
ATOM 3290 N N . LEU A 1 419 ? -20.343 -9.297 -1.681 1.00 77.81 419 LEU A N 1
ATOM 3291 C CA . LEU A 1 419 ? -19.062 -8.652 -1.418 1.00 77.81 419 LEU A CA 1
ATOM 3292 C C . LEU A 1 419 ? -17.951 -9.699 -1.242 1.00 77.81 419 LEU A C 1
ATOM 3294 O O . LEU A 1 419 ? -17.818 -10.333 -0.189 1.00 77.81 419 LEU A O 1
ATOM 3298 N N . VAL A 1 420 ? -17.110 -9.832 -2.269 1.00 77.19 420 VAL A N 1
ATOM 3299 C CA . VAL A 1 420 ? -16.056 -10.854 -2.325 1.00 77.19 420 VAL A CA 1
ATOM 3300 C C . VAL A 1 420 ? -14.863 -10.492 -1.447 1.00 77.19 420 VAL A C 1
ATOM 3302 O O . VAL A 1 420 ? -14.308 -11.370 -0.783 1.00 77.19 420 VAL A O 1
ATOM 3305 N N . LYS A 1 421 ? -14.451 -9.216 -1.422 1.00 82.00 421 LYS A N 1
ATOM 3306 C CA . LYS A 1 421 ? -13.236 -8.804 -0.704 1.00 82.00 421 LYS A CA 1
ATOM 3307 C C . LYS A 1 421 ? -13.368 -7.468 0.027 1.00 82.00 421 LYS A C 1
ATOM 3309 O O . LYS A 1 421 ? -13.876 -6.491 -0.516 1.00 82.00 421 LYS A O 1
ATOM 3314 N N . ILE A 1 422 ? -12.818 -7.417 1.241 1.00 86.69 422 ILE A N 1
ATOM 3315 C CA . ILE A 1 422 ? -12.521 -6.181 1.967 1.00 86.69 422 ILE A CA 1
ATOM 3316 C C . ILE A 1 422 ? -11.011 -6.060 2.153 1.00 86.69 422 ILE A C 1
ATOM 3318 O O . ILE A 1 422 ? -10.353 -6.980 2.639 1.00 86.69 422 ILE A O 1
ATOM 3322 N N . VAL A 1 423 ? -10.465 -4.905 1.802 1.00 84.69 423 VAL A N 1
ATOM 3323 C CA . VAL A 1 423 ? -9.059 -4.569 1.986 1.00 84.69 423 VAL A CA 1
ATOM 3324 C C . VAL A 1 423 ? -8.927 -3.561 3.122 1.00 84.69 423 VAL A C 1
ATOM 3326 O O . VAL A 1 423 ? -9.591 -2.529 3.124 1.00 84.69 423 VAL A O 1
ATOM 3329 N N . LEU A 1 424 ? -8.080 -3.856 4.103 1.00 86.50 424 LEU A N 1
ATOM 3330 C CA . LEU A 1 424 ? -7.823 -3.006 5.265 1.00 86.50 424 LEU A CA 1
ATOM 3331 C C . LEU A 1 424 ? -6.456 -2.355 5.116 1.00 86.50 424 LEU A C 1
ATOM 3333 O O . LEU A 1 424 ? -5.443 -3.036 5.236 1.00 86.50 424 LEU A O 1
ATOM 3337 N N . ALA A 1 425 ? -6.407 -1.051 4.871 1.00 80.94 425 ALA A N 1
ATOM 3338 C CA . ALA A 1 425 ? -5.161 -0.353 4.592 1.00 80.94 425 ALA A CA 1
ATOM 3339 C C . ALA A 1 425 ? -4.751 0.646 5.675 1.00 80.94 425 ALA A C 1
ATOM 3341 O O . ALA A 1 425 ? -5.580 1.318 6.300 1.00 80.94 425 ALA A O 1
ATOM 3342 N N . GLY A 1 426 ? -3.437 0.781 5.838 1.00 75.38 426 GLY A N 1
ATOM 3343 C CA . GLY A 1 426 ? -2.807 1.694 6.781 1.00 75.38 426 GLY A CA 1
ATOM 3344 C C . GLY A 1 426 ? -2.638 1.094 8.177 1.00 75.38 426 GLY A C 1
ATOM 3345 O O . GLY A 1 426 ? -3.298 0.123 8.558 1.00 75.38 426 GLY A O 1
ATOM 3346 N N . ASN A 1 427 ? -1.766 1.722 8.968 1.00 73.12 427 ASN A N 1
ATOM 3347 C CA . ASN A 1 427 ? -1.332 1.225 10.279 1.00 73.12 427 ASN A CA 1
ATOM 3348 C C . ASN A 1 427 ? -2.473 1.091 11.306 1.00 73.12 427 ASN A C 1
ATOM 3350 O O . ASN A 1 427 ? -2.324 0.432 12.330 1.00 73.12 427 ASN A O 1
ATOM 3354 N N . SER A 1 428 ? -3.615 1.733 11.076 1.00 77.00 428 SER A N 1
ATOM 3355 C CA . SER A 1 428 ? -4.749 1.667 11.996 1.00 77.00 428 SER A CA 1
ATOM 3356 C C . SER A 1 428 ? -5.547 0.375 11.815 1.00 77.00 428 SER A C 1
ATOM 3358 O O . SER A 1 428 ? -5.671 -0.407 12.753 1.00 77.00 428 SER A O 1
ATOM 3360 N N . LEU A 1 429 ? -6.085 0.136 10.612 1.00 80.50 429 LEU A N 1
ATOM 3361 C CA . LEU A 1 429 ? -6.922 -1.037 10.335 1.00 80.50 429 LEU A CA 1
ATOM 3362 C C . LEU A 1 429 ? -6.102 -2.271 9.953 1.00 80.50 429 LEU A C 1
ATOM 3364 O O . LEU A 1 429 ? -6.494 -3.380 10.298 1.00 80.50 429 LEU A O 1
ATOM 3368 N N . GLY A 1 430 ? -4.966 -2.100 9.271 1.00 78.75 430 GLY A N 1
ATOM 3369 C CA . GLY A 1 430 ? -4.161 -3.220 8.782 1.00 78.75 430 GLY A CA 1
ATOM 3370 C C . GLY A 1 430 ? -3.493 -4.046 9.889 1.00 78.75 430 GLY A C 1
ATOM 3371 O O . GLY A 1 430 ? -3.198 -5.216 9.660 1.00 78.75 430 GLY A O 1
ATOM 3372 N N . PHE A 1 431 ? -3.298 -3.473 11.084 1.00 81.25 431 PHE A N 1
ATOM 3373 C CA . PHE A 1 431 ? -2.785 -4.180 12.268 1.00 81.25 431 PHE A CA 1
ATOM 3374 C C . PHE A 1 431 ? -3.881 -4.654 13.238 1.00 81.25 431 PHE A C 1
ATOM 3376 O O . PHE A 1 431 ? -3.581 -5.387 14.178 1.00 81.25 431 PHE A O 1
ATOM 3383 N N . ALA A 1 432 ? -5.138 -4.240 13.051 1.00 83.12 432 ALA A N 1
ATOM 3384 C CA . ALA A 1 432 ? -6.235 -4.662 13.920 1.00 83.12 432 ALA A CA 1
ATOM 3385 C C . ALA A 1 432 ? -6.658 -6.107 13.607 1.00 83.12 432 ALA A C 1
ATOM 3387 O O . ALA A 1 432 ? -6.588 -6.552 12.457 1.00 83.12 432 ALA A O 1
ATOM 3388 N N . SER A 1 433 ? -7.122 -6.857 14.615 1.00 86.31 433 SER A N 1
ATOM 3389 C CA . SER A 1 433 ? -7.551 -8.233 14.372 1.00 86.31 433 SER A CA 1
ATOM 3390 C C . SER A 1 433 ? -8.852 -8.255 13.567 1.00 86.31 433 SER A C 1
ATOM 3392 O O . SER A 1 433 ? -9.809 -7.535 13.858 1.00 86.31 433 SER A O 1
ATOM 3394 N N . GLN A 1 434 ? -8.924 -9.121 12.551 1.00 88.06 434 GLN A N 1
ATOM 3395 C CA . GLN A 1 434 ? -10.132 -9.245 11.726 1.00 88.06 434 GLN A CA 1
ATOM 3396 C C . GLN A 1 434 ? -11.350 -9.636 12.568 1.00 88.06 434 GLN A C 1
ATOM 3398 O O . GLN A 1 434 ? -12.449 -9.126 12.355 1.00 88.06 434 GLN A O 1
ATOM 3403 N N . LYS A 1 435 ? -11.142 -10.515 13.558 1.00 84.75 435 LYS A N 1
ATOM 3404 C CA . LYS A 1 435 ? -12.171 -10.890 14.525 1.00 84.75 435 LYS A CA 1
ATOM 3405 C C . LYS A 1 435 ? -12.612 -9.684 15.348 1.00 84.75 435 LYS A C 1
ATOM 3407 O O . LYS A 1 435 ? -13.806 -9.444 15.428 1.00 84.75 435 LYS A O 1
ATOM 3412 N N . GLY A 1 436 ? -11.685 -8.899 15.894 1.00 84.81 436 GLY A N 1
ATOM 3413 C CA . GLY A 1 436 ? -12.020 -7.721 16.687 1.00 84.81 436 GLY A CA 1
ATOM 3414 C C . GLY A 1 436 ? -12.795 -6.676 15.885 1.00 84.81 436 GLY A C 1
ATOM 3415 O O . GLY A 1 436 ? -13.816 -6.162 16.337 1.00 84.81 436 GLY A O 1
ATOM 3416 N N . LEU A 1 437 ? -12.389 -6.428 14.640 1.00 88.31 437 LEU A N 1
ATOM 3417 C CA . LEU A 1 437 ? -13.103 -5.524 13.741 1.00 88.31 437 LEU A CA 1
ATOM 3418 C C . LEU A 1 437 ? -14.532 -6.006 13.410 1.00 88.31 437 LEU A C 1
ATOM 3420 O O . LEU A 1 437 ? -15.443 -5.180 13.309 1.00 88.31 437 LEU A O 1
ATOM 3424 N N . LYS A 1 438 ? -14.745 -7.323 13.268 1.00 87.19 438 LYS A N 1
ATOM 3425 C CA . LYS A 1 438 ? -16.079 -7.931 13.099 1.00 87.19 438 LYS A CA 1
ATOM 3426 C C . LYS A 1 438 ? -16.903 -7.869 14.388 1.00 87.19 438 LYS A C 1
ATOM 3428 O O . LYS A 1 438 ? -18.031 -7.387 14.347 1.00 87.19 438 LYS A O 1
ATOM 3433 N N . ASP A 1 439 ? -16.335 -8.289 15.518 1.00 84.62 439 ASP A N 1
ATOM 3434 C CA . ASP A 1 439 ? -16.971 -8.293 16.845 1.00 84.62 439 ASP A CA 1
ATOM 3435 C C . ASP A 1 439 ? -17.434 -6.885 17.235 1.00 84.62 439 ASP A C 1
ATOM 3437 O O . ASP A 1 439 ? -18.515 -6.705 17.789 1.00 84.62 439 ASP A O 1
ATOM 3441 N N . LEU A 1 440 ? -16.626 -5.872 16.915 1.00 86.31 440 LEU A N 1
ATOM 3442 C CA . LEU A 1 440 ? -16.960 -4.479 17.166 1.00 86.31 440 LEU A CA 1
ATOM 3443 C C . LEU A 1 440 ? -17.966 -3.927 16.148 1.00 86.31 440 LEU A C 1
ATOM 3445 O O . LEU A 1 440 ? -18.522 -2.863 16.386 1.00 86.31 440 LEU A O 1
ATOM 3449 N N . GLY A 1 441 ? -18.232 -4.615 15.038 1.00 84.81 441 GLY A N 1
ATOM 3450 C CA . GLY A 1 441 ? -19.146 -4.173 13.984 1.00 84.81 441 GLY A CA 1
ATOM 3451 C C . GLY A 1 441 ? -18.582 -3.066 13.092 1.00 84.81 441 GLY A C 1
ATOM 3452 O O . GLY A 1 441 ? -19.360 -2.298 12.531 1.00 84.81 441 GLY A O 1
ATOM 3453 N N . ILE A 1 442 ? -17.252 -2.958 12.986 1.00 86.81 442 ILE A N 1
ATOM 3454 C CA . ILE A 1 442 ? -16.584 -2.074 12.020 1.00 86.81 442 ILE A CA 1
ATOM 3455 C C . ILE A 1 442 ? -16.684 -2.663 10.608 1.00 86.81 442 ILE A C 1
ATOM 3457 O O . ILE A 1 442 ? -16.900 -1.915 9.660 1.00 86.81 442 ILE A O 1
ATOM 3461 N N . LEU A 1 443 ? -16.539 -3.985 10.451 1.00 88.12 443 LEU A N 1
ATOM 3462 C CA . LEU A 1 443 ? -16.589 -4.647 9.140 1.00 88.12 443 LEU A CA 1
ATOM 3463 C C . LEU A 1 443 ? -17.969 -5.223 8.845 1.00 88.12 443 LEU A C 1
ATOM 3465 O O . LEU A 1 443 ? -18.482 -6.040 9.611 1.00 88.12 443 LEU A O 1
ATOM 3469 N N . ARG A 1 444 ? -18.528 -4.857 7.687 1.00 83.31 444 ARG A N 1
ATOM 3470 C CA . ARG A 1 444 ? -19.750 -5.442 7.119 1.00 83.31 444 ARG A CA 1
ATOM 3471 C C . ARG A 1 444 ? -19.396 -6.605 6.187 1.00 83.31 444 ARG A C 1
ATOM 3473 O O . ARG A 1 444 ? -19.633 -6.554 4.988 1.00 83.31 444 ARG A O 1
ATOM 3480 N N . ALA A 1 445 ? -18.769 -7.635 6.751 1.00 81.19 445 ALA A N 1
ATOM 3481 C CA . ALA A 1 445 ? -18.316 -8.817 6.019 1.00 81.19 445 ALA A CA 1
ATOM 3482 C C . ALA A 1 445 ? -19.247 -10.013 6.261 1.00 81.19 445 ALA A C 1
ATOM 3484 O O . ALA A 1 445 ? -19.578 -10.302 7.414 1.00 81.19 445 ALA A O 1
ATOM 3485 N N . SER A 1 446 ? -19.598 -10.740 5.199 1.00 81.62 446 SER A N 1
ATOM 3486 C CA . SER A 1 446 ? -20.239 -12.056 5.309 1.00 81.62 446 SER A CA 1
ATOM 3487 C C . SER A 1 446 ? -19.198 -13.144 5.636 1.00 81.62 446 SER A C 1
ATOM 3489 O O . SER A 1 446 ? -17.993 -12.873 5.701 1.00 81.62 446 SER A O 1
ATOM 3491 N N . GLU A 1 447 ? -19.632 -14.387 5.877 1.00 78.12 447 GLU A N 1
ATOM 3492 C CA . GLU A 1 447 ? -18.708 -15.510 6.128 1.00 78.12 447 GLU A CA 1
ATOM 3493 C C . GLU A 1 447 ? -17.787 -15.803 4.931 1.00 78.12 447 GLU A C 1
ATOM 3495 O O . GLU A 1 447 ? -16.650 -16.224 5.137 1.00 78.12 447 GLU A O 1
ATOM 3500 N N . GLY A 1 448 ? -18.240 -15.532 3.701 1.00 78.56 448 GLY A N 1
ATOM 3501 C CA . GLY A 1 448 ? -17.470 -15.755 2.472 1.00 78.56 448 GLY A CA 1
ATOM 3502 C C . GLY A 1 448 ? -16.547 -14.602 2.065 1.00 78.56 448 GLY A C 1
ATOM 3503 O O . GLY A 1 448 ? -15.722 -14.774 1.170 1.00 78.56 448 GLY A O 1
ATOM 3504 N N . THR A 1 449 ? -16.660 -13.432 2.702 1.00 83.12 449 THR A N 1
ATOM 3505 C CA . THR A 1 449 ? -15.865 -12.252 2.341 1.00 83.12 449 THR A CA 1
ATOM 3506 C C . THR A 1 449 ? -14.399 -12.425 2.752 1.00 83.12 449 THR A C 1
ATOM 3508 O O . THR A 1 449 ? -14.075 -12.561 3.936 1.00 83.12 449 THR A O 1
ATOM 3511 N N . VAL A 1 450 ? -13.492 -12.343 1.776 1.00 85.69 450 VAL A N 1
ATOM 3512 C CA . VAL A 1 450 ? -12.040 -12.362 1.996 1.00 85.69 450 VAL A CA 1
ATOM 3513 C C . VAL A 1 450 ? -11.598 -11.028 2.590 1.00 85.69 450 VAL A C 1
ATOM 3515 O O . VAL A 1 450 ? -11.877 -9.975 2.025 1.00 85.69 450 VAL A O 1
ATOM 3518 N N . ILE A 1 451 ? -10.872 -11.056 3.707 1.00 87.62 451 ILE A N 1
ATOM 3519 C CA . ILE A 1 451 ? -10.303 -9.848 4.317 1.00 87.62 451 ILE A CA 1
ATOM 3520 C C . ILE A 1 451 ? -8.786 -9.868 4.138 1.00 87.62 451 ILE A C 1
ATOM 3522 O O . ILE A 1 451 ? -8.112 -10.765 4.646 1.00 87.62 451 ILE A O 1
ATOM 3526 N N . GLU A 1 452 ? -8.249 -8.873 3.432 1.00 85.31 452 GLU A N 1
ATOM 3527 C CA . GLU A 1 452 ? -6.809 -8.712 3.203 1.00 85.31 452 GLU A CA 1
ATOM 3528 C C . GLU A 1 452 ? -6.300 -7.435 3.881 1.00 85.31 452 GLU A C 1
ATOM 3530 O O . GLU A 1 452 ? -6.846 -6.353 3.675 1.00 85.31 452 GLU A O 1
ATOM 3535 N N . SER A 1 453 ? -5.246 -7.548 4.690 1.00 84.06 453 SER A N 1
ATOM 3536 C CA . SER A 1 453 ? -4.665 -6.413 5.414 1.00 84.06 453 SER A CA 1
ATOM 3537 C C . SER A 1 453 ? -3.378 -5.915 4.753 1.00 84.06 453 SER A C 1
ATOM 3539 O O . SER A 1 453 ? -2.473 -6.696 4.471 1.00 84.06 453 SER A O 1
ATOM 3541 N N . PHE A 1 454 ? -3.277 -4.597 4.584 1.00 79.81 454 PHE A N 1
ATOM 3542 C CA . PHE A 1 454 ? -2.117 -3.850 4.095 1.00 79.81 454 PHE A CA 1
ATOM 3543 C C . PHE A 1 454 ? -1.714 -2.788 5.132 1.00 79.81 454 PHE A C 1
ATOM 3545 O O . PHE A 1 454 ? -2.006 -1.602 4.944 1.00 79.81 454 PHE A O 1
ATOM 3552 N N . PRO A 1 455 ? -1.077 -3.185 6.250 1.00 74.81 455 PRO A N 1
ATOM 3553 C CA . PRO A 1 455 ? -0.695 -2.255 7.312 1.00 74.81 455 PRO A CA 1
ATOM 3554 C C . PRO A 1 455 ? 0.193 -1.119 6.791 1.00 74.81 455 PRO A C 1
ATOM 3556 O O . PRO A 1 455 ? -0.163 0.044 6.933 1.00 74.81 455 PRO A O 1
ATOM 3559 N N . ASP A 1 456 ? 1.257 -1.439 6.058 1.00 77.38 456 ASP A N 1
ATOM 3560 C CA . ASP A 1 456 ? 2.213 -0.449 5.549 1.00 77.38 456 ASP A CA 1
ATOM 3561 C C . ASP A 1 456 ? 1.860 0.056 4.137 1.00 77.38 456 ASP A C 1
ATOM 3563 O O . ASP A 1 456 ? 2.732 0.198 3.280 1.00 77.38 456 ASP A O 1
ATOM 3567 N N . ALA A 1 457 ? 0.577 0.312 3.857 1.00 77.81 457 ALA A N 1
ATOM 3568 C CA . ALA A 1 457 ? 0.100 0.681 2.517 1.00 77.81 457 ALA A CA 1
ATOM 3569 C C . ALA A 1 457 ? 0.840 1.889 1.899 1.00 77.81 457 ALA A C 1
ATOM 3571 O O . ALA A 1 457 ? 1.127 1.887 0.703 1.00 77.81 457 ALA A O 1
ATOM 3572 N N . GLU A 1 458 ? 1.213 2.882 2.716 1.00 76.06 458 GLU A N 1
ATOM 3573 C CA . GLU A 1 458 ? 2.034 4.032 2.304 1.00 76.06 458 GLU A CA 1
ATOM 3574 C C . GLU A 1 458 ? 3.420 3.620 1.802 1.00 76.06 458 GLU A C 1
ATOM 3576 O O . GLU A 1 458 ? 3.832 3.987 0.699 1.00 76.06 458 GLU A O 1
ATOM 3581 N N . ALA A 1 459 ? 4.133 2.834 2.610 1.00 79.88 459 ALA A N 1
ATOM 3582 C CA . ALA A 1 459 ? 5.463 2.340 2.280 1.00 79.88 459 ALA A CA 1
ATOM 3583 C C . ALA A 1 459 ? 5.416 1.426 1.056 1.00 79.88 459 ALA A C 1
ATOM 3585 O O 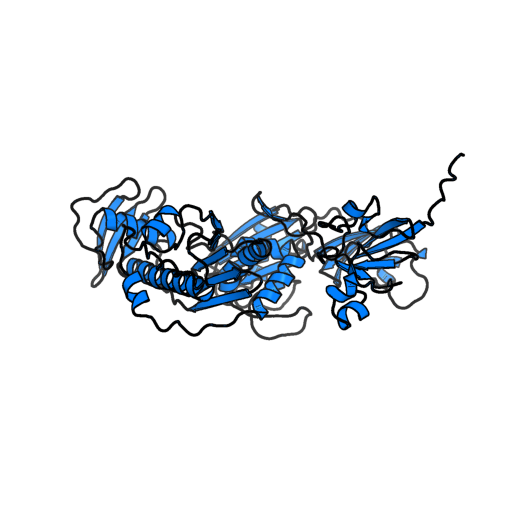. ALA A 1 459 ? 6.235 1.547 0.144 1.00 79.88 459 ALA A O 1
ATOM 3586 N N . PHE A 1 460 ? 4.426 0.534 1.020 1.00 83.31 460 PHE A N 1
ATOM 3587 C CA . PHE A 1 460 ? 4.164 -0.342 -0.109 1.00 83.31 460 PHE A CA 1
ATOM 3588 C C . PHE A 1 460 ? 3.945 0.468 -1.391 1.00 83.31 460 PHE A C 1
ATOM 3590 O O . PHE A 1 460 ? 4.603 0.207 -2.395 1.00 83.31 460 PHE A O 1
ATOM 3597 N N . GLY A 1 461 ? 3.087 1.489 -1.345 1.00 79.94 461 GLY A N 1
ATOM 3598 C CA . GLY A 1 461 ? 2.809 2.366 -2.476 1.00 79.94 461 GLY A CA 1
ATOM 3599 C C . GLY A 1 461 ? 4.023 3.123 -2.978 1.00 79.94 461 GLY A C 1
ATOM 3600 O O . GLY A 1 461 ? 4.286 3.122 -4.180 1.00 79.94 461 GLY A O 1
ATOM 3601 N N . ALA A 1 462 ? 4.799 3.708 -2.064 1.00 81.69 462 ALA A N 1
ATOM 3602 C CA . ALA A 1 462 ? 6.032 4.405 -2.408 1.00 81.69 462 ALA A CA 1
ATOM 3603 C C . ALA A 1 462 ? 7.010 3.477 -3.152 1.00 81.69 462 ALA A C 1
ATOM 3605 O O . ALA A 1 462 ? 7.545 3.811 -4.209 1.00 81.69 462 ALA A O 1
ATOM 3606 N N . ARG A 1 463 ? 7.201 2.259 -2.641 1.00 87.62 463 ARG A N 1
ATOM 3607 C CA . ARG A 1 463 ? 8.083 1.264 -3.261 1.00 87.62 463 ARG A CA 1
ATOM 3608 C C . ARG A 1 463 ? 7.533 0.784 -4.602 1.00 87.62 463 ARG A C 1
ATOM 3610 O O . ARG A 1 463 ? 8.277 0.718 -5.574 1.00 87.62 463 ARG A O 1
ATOM 3617 N N . LEU A 1 464 ? 6.234 0.504 -4.689 1.00 83.88 464 LEU A N 1
ATOM 3618 C CA . LEU A 1 464 ? 5.599 0.042 -5.922 1.00 83.88 464 LEU A CA 1
ATOM 3619 C C . LEU A 1 464 ? 5.737 1.075 -7.047 1.00 83.88 464 LEU A C 1
ATOM 3621 O O . LEU A 1 464 ? 6.098 0.719 -8.165 1.00 83.88 464 LEU A O 1
ATOM 3625 N N . MET A 1 465 ? 5.500 2.351 -6.748 1.00 82.25 465 MET A N 1
ATOM 3626 C CA . MET A 1 465 ? 5.630 3.448 -7.708 1.00 82.25 465 MET A CA 1
A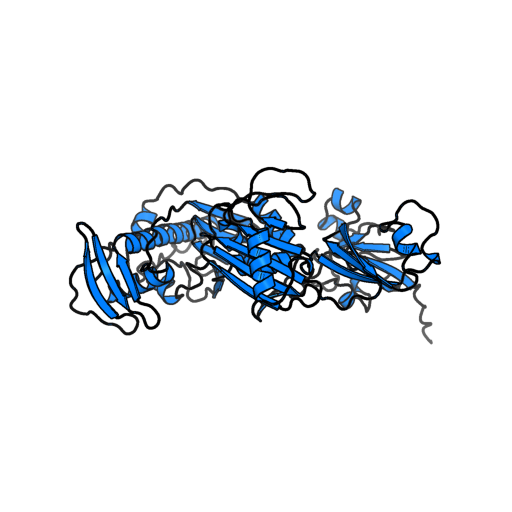TOM 3627 C C . MET A 1 465 ? 7.086 3.738 -8.101 1.00 82.25 465 MET A C 1
ATOM 3629 O O . MET A 1 465 ? 7.341 4.095 -9.250 1.00 82.25 465 MET A O 1
ATOM 3633 N N . LEU A 1 466 ? 8.046 3.552 -7.188 1.00 83.56 466 LEU A N 1
ATOM 3634 C CA . LEU A 1 466 ? 9.474 3.641 -7.508 1.00 83.56 466 LEU A CA 1
ATOM 3635 C C . LEU A 1 466 ? 9.888 2.542 -8.500 1.00 83.56 466 LEU A C 1
ATOM 3637 O O . LEU A 1 466 ? 10.553 2.815 -9.498 1.00 83.56 466 LEU A O 1
ATOM 3641 N N . LEU A 1 467 ? 9.466 1.302 -8.237 1.00 85.69 467 LEU A N 1
ATOM 3642 C CA . LEU A 1 467 ? 9.838 0.119 -9.023 1.00 85.69 467 LEU A CA 1
ATOM 3643 C C . LEU A 1 467 ? 8.976 -0.060 -10.284 1.00 85.69 467 LEU A C 1
ATOM 3645 O O . LEU A 1 467 ? 9.294 -0.879 -11.147 1.00 85.69 467 LEU A O 1
ATOM 3649 N N . SER A 1 468 ? 7.888 0.701 -10.418 1.00 81.25 468 SER A N 1
ATOM 3650 C CA . SER A 1 468 ? 6.968 0.628 -11.549 1.00 81.25 468 SER A CA 1
ATOM 3651 C C . SER A 1 468 ? 6.485 2.007 -11.985 1.00 81.25 468 SER A C 1
ATOM 3653 O O . SER A 1 468 ? 5.554 2.586 -11.425 1.00 81.25 468 SER A O 1
ATOM 3655 N N . SER A 1 469 ? 7.033 2.487 -13.100 1.00 74.56 469 SER A N 1
ATOM 3656 C CA . SER A 1 469 ? 6.535 3.676 -13.803 1.00 74.56 469 SER A CA 1
ATOM 3657 C C . SER A 1 469 ? 5.061 3.558 -14.209 1.00 74.56 469 SER A C 1
ATOM 3659 O O . SER A 1 469 ? 4.385 4.576 -14.360 1.00 74.56 469 SER A O 1
ATOM 3661 N N . ARG A 1 470 ? 4.540 2.331 -14.379 1.00 73.31 470 ARG A N 1
ATOM 3662 C CA . ARG A 1 470 ? 3.111 2.105 -14.615 1.00 73.31 470 ARG A CA 1
ATOM 3663 C C . ARG A 1 470 ? 2.298 2.375 -13.353 1.00 73.31 470 ARG A C 1
ATOM 3665 O O . ARG A 1 470 ? 1.354 3.150 -13.444 1.00 73.31 470 ARG A O 1
ATOM 3672 N N . ALA A 1 471 ? 2.700 1.816 -12.210 1.00 74.06 471 ALA A N 1
ATOM 3673 C CA . ALA A 1 471 ? 2.050 2.105 -10.932 1.00 74.06 471 ALA A CA 1
ATOM 3674 C C . ALA A 1 471 ? 2.078 3.607 -10.624 1.00 74.06 471 ALA A C 1
ATOM 3676 O O . ALA A 1 471 ? 1.054 4.186 -10.299 1.00 74.06 471 ALA A O 1
ATOM 3677 N N . TYR A 1 472 ? 3.213 4.278 -10.839 1.00 74.19 472 TYR A N 1
ATOM 3678 C CA . TYR A 1 472 ? 3.297 5.732 -10.669 1.00 74.19 472 TYR A CA 1
ATOM 3679 C C . TYR A 1 472 ? 2.268 6.499 -11.526 1.00 74.19 472 TYR A C 1
ATOM 3681 O O . TYR A 1 472 ? 1.605 7.414 -11.045 1.00 74.19 472 TYR A O 1
ATOM 3689 N N . LYS A 1 473 ? 2.082 6.104 -12.793 1.00 70.31 473 LYS A N 1
ATOM 3690 C CA . LYS A 1 473 ? 1.070 6.711 -13.677 1.00 70.31 473 LYS A CA 1
ATOM 3691 C C . LYS A 1 473 ? -0.361 6.391 -13.250 1.00 70.31 473 LYS A C 1
ATOM 3693 O O . LYS A 1 473 ? -1.216 7.264 -13.353 1.00 70.31 473 LYS A O 1
ATOM 3698 N N . ASP A 1 474 ? -0.627 5.162 -12.817 1.00 68.44 474 ASP A N 1
ATOM 3699 C CA . ASP A 1 474 ? -1.955 4.755 -12.354 1.00 68.44 474 ASP A CA 1
ATOM 3700 C C . ASP A 1 474 ? -2.332 5.497 -11.064 1.00 68.44 474 ASP A C 1
ATOM 3702 O O . ASP A 1 474 ? -3.434 6.030 -10.984 1.00 68.44 474 ASP A O 1
ATOM 3706 N N . ALA A 1 475 ? -1.397 5.650 -10.120 1.00 70.00 475 ALA A N 1
ATOM 3707 C CA . ALA A 1 475 ? -1.586 6.469 -8.924 1.00 70.00 475 ALA A CA 1
ATOM 3708 C C . ALA A 1 475 ? -1.943 7.925 -9.270 1.00 70.00 475 ALA A C 1
ATOM 3710 O O . ALA A 1 475 ? -2.917 8.458 -8.747 1.00 70.00 475 ALA A O 1
ATOM 3711 N N . ASN A 1 476 ? -1.222 8.548 -10.211 1.00 65.94 476 ASN A N 1
ATOM 3712 C CA . ASN A 1 476 ? -1.533 9.912 -10.656 1.00 65.94 476 ASN A CA 1
ATOM 3713 C C . ASN A 1 476 ? -2.930 10.033 -11.287 1.00 65.94 476 ASN A C 1
ATOM 3715 O O . ASN A 1 476 ? -3.608 11.028 -11.064 1.00 65.94 476 ASN A O 1
ATOM 3719 N N . ARG A 1 477 ? -3.393 9.025 -12.037 1.00 64.56 477 ARG A N 1
ATOM 3720 C CA . ARG A 1 477 ? -4.758 9.022 -12.596 1.00 64.56 477 ARG A CA 1
ATOM 3721 C C . ARG A 1 477 ? -5.823 8.902 -11.515 1.00 64.56 477 ARG A C 1
ATOM 3723 O O . ARG A 1 477 ? -6.855 9.553 -11.611 1.00 64.56 477 ARG A O 1
ATOM 3730 N N . LEU A 1 478 ? -5.578 8.090 -10.487 1.00 63.47 478 LEU A N 1
ATOM 3731 C CA . LEU A 1 478 ? -6.512 7.946 -9.369 1.00 63.47 478 LEU A CA 1
ATOM 3732 C C . LEU A 1 478 ? -6.721 9.276 -8.635 1.00 63.47 478 LEU A C 1
ATOM 3734 O O . LEU A 1 478 ? -7.850 9.575 -8.242 1.00 63.47 478 LEU A O 1
ATOM 3738 N N . LEU A 1 479 ? -5.681 10.113 -8.532 1.00 57.81 479 LEU A N 1
ATOM 3739 C CA . LEU A 1 479 ? -5.803 11.464 -7.974 1.00 57.81 479 LEU A CA 1
ATOM 3740 C C . LEU A 1 479 ? -6.767 12.364 -8.761 1.00 57.81 479 LEU A C 1
ATOM 3742 O O . LEU A 1 479 ? -7.458 13.183 -8.162 1.00 57.81 479 LEU A O 1
ATOM 3746 N N . GLU A 1 480 ? -6.848 12.211 -10.084 1.00 54.78 480 GLU A N 1
ATOM 3747 C CA . GLU A 1 480 ? -7.732 13.019 -10.939 1.00 54.78 480 GLU A CA 1
ATOM 3748 C C . GLU A 1 480 ? -9.214 12.622 -10.804 1.00 54.78 480 GLU A C 1
ATOM 3750 O O . GLU A 1 480 ? -10.100 13.388 -11.174 1.00 54.78 480 GLU A O 1
ATOM 3755 N N . THR A 1 481 ? -9.498 11.439 -10.252 1.00 54.78 481 THR A N 1
ATOM 3756 C CA . THR A 1 481 ? -10.848 10.845 -10.178 1.00 54.78 481 THR A CA 1
ATOM 3757 C C . THR A 1 481 ? -11.552 11.024 -8.826 1.00 54.78 481 THR A C 1
ATOM 3759 O O . THR A 1 48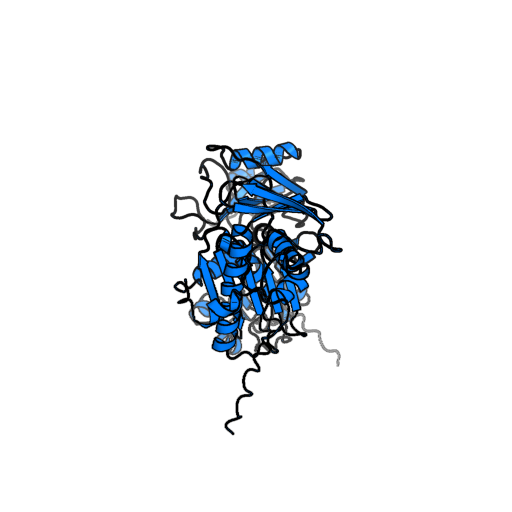1 ? -12.591 10.413 -8.575 1.00 54.78 481 THR A O 1
ATOM 3762 N N . ILE A 1 482 ? -10.997 11.840 -7.925 1.00 53.78 482 ILE A N 1
ATOM 3763 C CA . ILE A 1 482 ? -11.514 11.992 -6.559 1.00 53.78 482 ILE A CA 1
ATOM 3764 C C . ILE A 1 482 ? -12.665 13.002 -6.521 1.00 53.78 482 ILE A C 1
ATOM 3766 O O . ILE A 1 482 ? -12.456 14.209 -6.629 1.00 53.78 482 ILE A O 1
ATOM 3770 N N . GLU A 1 483 ? -13.879 12.522 -6.255 1.00 49.44 483 GLU A N 1
ATOM 3771 C CA . GLU A 1 483 ? -14.994 13.376 -5.843 1.00 49.44 483 GLU A CA 1
ATOM 3772 C C . GLU A 1 483 ? -15.038 13.476 -4.315 1.00 49.44 483 GLU A C 1
ATOM 3774 O O . GLU A 1 483 ? -15.329 12.508 -3.615 1.00 49.44 483 GLU A O 1
ATOM 3779 N N . ALA A 1 484 ? -14.773 14.665 -3.771 1.00 49.91 484 ALA A N 1
ATOM 3780 C CA . ALA A 1 484 ? -14.963 14.912 -2.348 1.00 49.91 484 ALA A CA 1
ATOM 3781 C C . ALA A 1 484 ? -16.462 14.881 -2.012 1.00 49.91 484 ALA A C 1
ATOM 3783 O O . ALA A 1 484 ? -17.193 15.836 -2.279 1.00 49.91 484 ALA A O 1
ATOM 3784 N N . THR A 1 485 ? -16.931 13.790 -1.408 1.00 49.00 485 THR A N 1
ATOM 3785 C CA . THR A 1 485 ? -18.302 13.729 -0.898 1.00 49.00 485 THR A CA 1
ATOM 3786 C C . THR A 1 485 ? -18.419 14.630 0.338 1.00 49.00 485 THR A C 1
ATOM 3788 O O . THR A 1 485 ? -17.631 14.483 1.277 1.00 49.00 485 THR A O 1
ATOM 3791 N N . PRO A 1 486 ? -19.381 15.576 0.374 1.00 46.69 486 PRO A N 1
ATOM 3792 C CA . PRO A 1 486 ? -19.661 16.360 1.569 1.00 46.69 486 PRO A CA 1
ATOM 3793 C C . PRO A 1 486 ? -19.893 15.431 2.759 1.00 46.69 486 PRO A C 1
ATOM 3795 O O . PRO A 1 486 ? -20.476 14.359 2.592 1.00 46.69 486 PRO A O 1
ATOM 3798 N N . ASN A 1 487 ? -19.443 15.855 3.944 1.00 50.69 487 ASN A N 1
ATOM 3799 C CA . ASN A 1 487 ? -19.607 15.128 5.205 1.00 50.69 487 ASN A CA 1
ATOM 3800 C C . ASN A 1 487 ? -21.006 14.483 5.236 1.00 50.69 487 ASN A C 1
ATOM 3802 O O . ASN A 1 487 ? -21.985 15.216 5.037 1.00 50.69 487 ASN A O 1
ATOM 3806 N N . PRO A 1 488 ? -21.131 13.149 5.392 1.00 49.81 488 PRO A N 1
ATOM 3807 C CA . PRO A 1 488 ? -22.426 12.520 5.282 1.00 49.81 488 PRO A CA 1
ATOM 3808 C C . PRO A 1 488 ? -23.263 13.159 6.380 1.00 49.81 488 PRO A C 1
ATOM 3810 O O . PRO A 1 488 ? -22.824 13.215 7.531 1.00 49.81 488 PRO A O 1
ATOM 3813 N N . MET A 1 489 ? -24.433 13.700 6.033 1.00 46.16 489 MET A N 1
ATOM 3814 C CA . MET A 1 489 ? -25.370 14.116 7.068 1.00 46.16 489 MET A CA 1
ATOM 3815 C C . MET A 1 489 ? -25.537 12.908 7.985 1.00 46.16 489 MET A C 1
ATOM 3817 O O . MET A 1 489 ? -25.976 11.851 7.523 1.00 46.16 489 MET A O 1
ATOM 3821 N N . LEU A 1 490 ? -25.055 13.046 9.225 1.00 56.06 490 LEU A N 1
ATOM 3822 C CA . LEU A 1 490 ? -25.012 11.979 10.214 1.00 56.06 490 LEU A CA 1
ATOM 3823 C C . LEU A 1 490 ? -26.452 11.493 10.377 1.00 56.06 490 LEU A C 1
ATOM 3825 O O . LEU A 1 490 ? -27.296 12.186 10.947 1.00 56.06 490 LEU A O 1
ATOM 3829 N N . SER A 1 491 ? -26.752 10.357 9.753 1.00 58.53 491 SER A N 1
ATOM 3830 C CA . SER A 1 491 ? -28.088 9.779 9.690 1.00 58.53 491 SER A CA 1
ATOM 3831 C C . SER A 1 491 ? -28.493 9.314 11.090 1.00 58.53 491 SER A C 1
ATOM 3833 O O . SER A 1 491 ? -27.653 9.123 11.974 1.00 58.53 491 SER A O 1
ATOM 3835 N N . ARG A 1 492 ? -29.790 9.071 11.313 1.00 59.22 492 ARG A N 1
ATOM 3836 C CA . ARG A 1 492 ? -30.220 8.345 12.523 1.00 59.22 492 ARG A CA 1
ATOM 3837 C C . ARG A 1 492 ? -29.530 6.976 12.632 1.00 59.22 492 ARG A C 1
ATOM 3839 O O . ARG A 1 492 ? -29.233 6.540 13.742 1.00 59.22 492 ARG A O 1
ATOM 3846 N N . ASP A 1 493 ? -29.208 6.361 11.497 1.00 64.12 493 ASP A N 1
ATOM 3847 C CA . ASP A 1 493 ? -28.548 5.057 11.419 1.00 64.12 493 ASP A CA 1
ATOM 3848 C C . ASP A 1 493 ? -27.099 5.113 11.934 1.00 64.12 493 ASP A C 1
ATOM 3850 O O . ASP A 1 493 ? -26.671 4.220 12.668 1.00 64.12 493 ASP A O 1
ATOM 3854 N N . TRP A 1 494 ? -26.375 6.215 11.698 1.00 72.38 494 TRP A N 1
ATOM 3855 C CA . TRP A 1 494 ? -25.031 6.435 12.249 1.00 72.38 494 TRP A CA 1
ATOM 3856 C C . TRP A 1 494 ? -24.993 6.386 13.782 1.00 72.38 494 TRP A C 1
ATOM 3858 O O . TRP A 1 494 ? -24.108 5.755 14.362 1.00 72.38 494 TRP A O 1
ATOM 3868 N N . ALA A 1 495 ? -25.967 7.008 14.457 1.00 75.75 495 ALA A N 1
ATOM 3869 C CA . ALA A 1 495 ? -26.014 7.032 15.920 1.00 75.75 495 ALA A CA 1
ATOM 3870 C C . ALA A 1 495 ? -26.175 5.621 16.511 1.00 75.75 495 ALA A C 1
ATOM 3872 O O . ALA A 1 495 ? -25.613 5.318 17.565 1.00 75.75 495 ALA A O 1
ATOM 3873 N N . SER A 1 496 ? -26.894 4.741 15.808 1.00 80.06 496 SER A N 1
ATOM 3874 C CA . SER A 1 496 ? -27.055 3.341 16.205 1.00 80.06 496 SER A CA 1
ATOM 3875 C C . SER A 1 496 ? -25.740 2.554 16.097 1.00 80.06 496 SER A C 1
ATOM 3877 O O . SER A 1 496 ? -25.444 1.713 16.947 1.00 80.06 496 SER A O 1
ATOM 3879 N N . ASN A 1 497 ? -24.888 2.907 15.129 1.00 83.50 497 ASN A N 1
ATOM 3880 C CA . ASN A 1 497 ? -23.576 2.295 14.935 1.00 83.50 497 ASN A CA 1
ATOM 3881 C C . ASN A 1 497 ? -22.530 2.736 15.983 1.00 83.50 497 ASN A C 1
ATOM 3883 O O . ASN A 1 497 ? -21.440 2.171 16.012 1.00 83.50 497 ASN A O 1
ATOM 3887 N N . LEU A 1 498 ? -22.826 3.691 16.877 1.00 85.81 498 LEU A N 1
ATOM 3888 C CA . LEU A 1 498 ? -21.897 4.097 17.946 1.00 85.81 498 LEU A CA 1
ATOM 3889 C C . LEU A 1 498 ? -21.859 3.126 19.135 1.00 85.81 498 LEU A C 1
ATOM 3891 O O . LEU A 1 498 ? -20.906 3.154 19.917 1.00 85.81 498 LEU A O 1
ATOM 3895 N N . TYR A 1 499 ? -22.879 2.287 19.310 1.00 87.00 499 TYR A N 1
ATOM 3896 C CA . TYR A 1 499 ? -22.953 1.367 20.446 1.00 87.00 499 TYR A CA 1
ATOM 3897 C C . TYR A 1 499 ? -21.892 0.268 20.353 1.00 87.00 499 TYR A C 1
ATOM 3899 O O . TYR A 1 499 ? -21.611 -0.247 19.276 1.00 87.00 499 TYR A O 1
ATOM 3907 N N . ILE A 1 500 ? -21.311 -0.131 21.479 1.00 83.81 500 ILE A N 1
ATOM 3908 C CA . ILE A 1 500 ? -20.318 -1.206 21.571 1.00 83.81 500 ILE A CA 1
ATOM 3909 C C . ILE A 1 500 ? -21.055 -2.516 21.850 1.00 83.81 500 ILE A C 1
ATOM 3911 O O . ILE A 1 500 ? -21.167 -2.959 22.988 1.00 83.81 500 ILE A O 1
ATOM 3915 N N . SER A 1 501 ? -21.602 -3.121 20.801 1.00 69.56 501 SER A N 1
ATOM 3916 C CA . SER A 1 501 ? -22.255 -4.429 20.868 1.00 69.56 501 SER A CA 1
ATOM 3917 C C . SER A 1 501 ? -21.286 -5.520 20.411 1.00 69.56 501 SER A C 1
ATOM 3919 O O . SER A 1 501 ? -20.895 -5.516 19.249 1.00 69.56 501 SER A O 1
ATOM 3921 N N . THR A 1 502 ? -20.940 -6.466 21.288 1.00 51.53 502 THR A N 1
ATOM 3922 C CA . THR A 1 502 ? -20.140 -7.667 20.953 1.00 51.53 502 THR A CA 1
ATOM 3923 C C . THR A 1 502 ? -20.982 -8.811 20.381 1.00 51.53 502 THR A C 1
ATOM 3925 O O . THR A 1 502 ? -20.457 -9.864 20.031 1.00 51.53 502 THR A O 1
ATOM 3928 N N . GLN A 1 503 ? -22.297 -8.616 20.274 1.00 42.72 503 GLN A N 1
ATOM 3929 C CA . GLN A 1 503 ? -23.198 -9.511 19.562 1.00 42.72 503 GLN A CA 1
ATOM 3930 C C . GLN A 1 503 ? -23.697 -8.810 18.304 1.00 42.72 503 GLN A C 1
ATOM 3932 O O . GLN A 1 503 ? -24.297 -7.736 18.380 1.00 42.72 503 GLN A O 1
ATOM 3937 N N . SER A 1 504 ? -23.470 -9.443 17.154 1.00 35.28 504 SER A N 1
ATOM 3938 C CA . SER A 1 504 ? -24.152 -9.128 15.903 1.00 35.28 504 SER A CA 1
ATOM 3939 C C . SER A 1 504 ? -25.668 -9.192 16.124 1.00 35.28 504 SER A C 1
ATOM 3941 O O . SER A 1 504 ? -26.281 -10.252 16.051 1.00 35.28 504 SER A O 1
ATOM 3943 N N . LYS A 1 505 ? -26.294 -8.054 16.434 1.00 34.34 505 LYS A N 1
ATOM 3944 C CA . LYS A 1 505 ? -27.748 -7.875 16.301 1.00 34.34 505 LYS A CA 1
ATOM 3945 C C . LYS A 1 505 ? -28.144 -7.294 14.946 1.00 34.34 505 LYS A C 1
ATOM 3947 O O . LYS A 1 505 ? -29.322 -7.044 14.726 1.00 34.34 505 LYS A O 1
ATOM 3952 N N . ASN A 1 506 ? -27.197 -7.175 14.016 1.00 35.56 506 ASN A N 1
ATOM 3953 C CA . ASN A 1 506 ? -27.467 -6.756 12.649 1.00 35.56 506 ASN A CA 1
ATOM 3954 C C . ASN A 1 506 ? -27.218 -7.907 11.673 1.00 35.56 506 ASN A C 1
ATOM 3956 O O . ASN A 1 506 ? -26.437 -7.791 10.736 1.00 35.56 506 ASN A O 1
ATOM 3960 N N . SER A 1 507 ? -28.007 -8.976 11.802 1.00 33.81 507 SER A N 1
ATOM 3961 C CA . SER A 1 507 ? -28.662 -9.464 10.593 1.00 33.81 507 SER A CA 1
ATOM 3962 C C . SER A 1 507 ? -29.704 -8.407 10.215 1.00 33.81 507 SER A C 1
ATOM 3964 O O . SER A 1 507 ? -30.896 -8.558 10.502 1.00 33.81 507 SER A O 1
ATOM 3966 N N . HIS A 1 508 ? -29.278 -7.309 9.585 1.00 37.25 508 HIS A N 1
ATOM 3967 C CA . HIS A 1 508 ? -30.181 -6.679 8.639 1.00 37.25 508 HIS A CA 1
ATOM 3968 C C . HIS A 1 508 ? -30.390 -7.741 7.566 1.00 37.25 508 HIS A C 1
ATOM 3970 O O . HIS A 1 508 ? -29.600 -7.876 6.641 1.00 37.25 508 HIS A O 1
ATOM 3976 N N . LYS A 1 509 ? -31.425 -8.569 7.755 1.00 32.50 509 LYS A N 1
ATOM 3977 C CA . LYS A 1 509 ? -32.081 -9.236 6.645 1.00 32.50 509 LYS A CA 1
ATOM 3978 C C . LYS A 1 509 ? -32.486 -8.088 5.731 1.00 32.50 509 LYS A C 1
ATOM 3980 O O . LYS A 1 509 ? -33.508 -7.447 5.982 1.00 32.50 509 LYS A O 1
ATOM 3985 N N . LEU A 1 510 ? -31.645 -7.771 4.747 1.00 35.97 510 LEU A N 1
ATOM 3986 C CA . LEU A 1 510 ? -32.087 -7.082 3.549 1.00 35.97 510 LEU A CA 1
ATOM 3987 C C . LEU A 1 510 ? -33.356 -7.830 3.149 1.00 35.97 510 LEU A C 1
ATOM 3989 O O . LEU A 1 510 ? -33.333 -9.055 2.992 1.00 35.97 510 LEU A O 1
ATOM 3993 N N . LYS A 1 511 ? -34.502 -7.141 3.195 1.00 29.39 511 LYS A N 1
ATOM 3994 C CA . LYS A 1 511 ? -35.774 -7.767 2.834 1.00 29.39 511 LYS A CA 1
ATOM 3995 C C . LYS A 1 511 ? -35.547 -8.399 1.459 1.00 29.39 511 LYS A C 1
ATOM 3997 O O . LYS A 1 511 ? -35.080 -7.675 0.578 1.00 29.39 511 LYS A O 1
ATOM 4002 N N . PRO A 1 512 ? -35.811 -9.704 1.274 1.00 29.08 512 PRO A N 1
ATOM 4003 C CA . PRO A 1 512 ? -35.647 -10.314 -0.033 1.00 29.08 512 PRO A CA 1
ATOM 4004 C C . PRO A 1 512 ? -36.484 -9.494 -1.009 1.00 29.08 512 PRO A C 1
ATOM 4006 O O . PRO A 1 512 ? -37.672 -9.273 -0.760 1.00 29.08 512 PRO A O 1
ATOM 4009 N N . LYS A 1 513 ? -35.841 -8.969 -2.060 1.00 36.56 513 LYS A N 1
ATOM 4010 C CA . LYS A 1 513 ? -36.545 -8.270 -3.131 1.00 36.56 513 LYS A CA 1
ATOM 4011 C C . LYS A 1 513 ? -37.630 -9.214 -3.636 1.00 36.56 513 LYS A C 1
ATOM 4013 O O . LYS A 1 513 ? -37.326 -10.321 -4.084 1.00 36.56 513 LYS A O 1
ATOM 4018 N N . GLU A 1 514 ? -38.885 -8.788 -3.542 1.00 34.53 514 GLU A N 1
ATOM 4019 C CA . GLU A 1 514 ? -39.944 -9.392 -4.337 1.00 34.53 514 GLU A CA 1
ATOM 4020 C C . GLU A 1 514 ? -39.484 -9.298 -5.790 1.00 34.53 514 GLU A C 1
ATOM 4022 O O . GLU A 1 514 ? -39.268 -8.204 -6.316 1.00 34.53 514 GLU A O 1
ATOM 4027 N N . LYS A 1 515 ? -39.231 -10.453 -6.412 1.00 32.25 515 LYS A N 1
ATOM 4028 C CA . LYS A 1 515 ? -39.013 -10.526 -7.852 1.00 32.25 515 LYS A CA 1
ATOM 4029 C C . LYS A 1 515 ? -40.281 -9.994 -8.506 1.00 32.25 515 LYS A C 1
ATOM 4031 O O . LYS A 1 515 ? -41.291 -10.692 -8.537 1.00 32.25 515 LYS A O 1
ATOM 4036 N N . VAL A 1 516 ? -40.228 -8.761 -8.996 1.00 36.19 516 VAL A N 1
ATOM 4037 C CA . VAL A 1 516 ? -41.186 -8.292 -9.991 1.00 36.19 516 VAL A CA 1
ATOM 4038 C C . VAL A 1 516 ? -40.859 -9.085 -11.254 1.00 36.19 516 VAL A C 1
ATOM 4040 O O . VAL A 1 516 ? -39.768 -8.942 -11.806 1.00 36.19 516 VAL A O 1
ATOM 4043 N N . LEU A 1 517 ? -41.752 -10.028 -11.565 1.00 32.53 517 LEU A N 1
ATOM 4044 C CA . LEU A 1 517 ? -41.726 -10.903 -12.738 1.00 32.53 517 LEU A CA 1
ATOM 4045 C C . LEU A 1 517 ? -41.731 -10.113 -14.046 1.00 32.53 517 LEU A C 1
ATOM 4047 O O . LEU A 1 517 ? -42.427 -9.072 -14.095 1.00 32.53 517 LEU A O 1
#

pLDDT: mean 70.61, std 17.13, range [22.11, 93.62]

Solvent-accessible surface area (backbone atoms only — not comparable to full-atom values): 29450 Å² total; per-residue (Å²): 134,84,79,77,80,75,80,63,56,75,28,48,37,36,36,36,90,82,68,45,74,47,83,41,58,38,74,37,25,54,60,76,38,90,55,16,73,81,65,42,60,57,54,97,63,80,47,71,54,87,79,61,72,28,46,29,30,29,79,38,80,59,56,80,84,51,77,56,34,63,76,69,42,54,76,69,43,47,74,64,26,45,39,37,32,47,72,39,51,35,86,61,56,32,38,33,36,49,63,75,43,69,35,64,36,59,58,95,89,45,78,38,86,36,34,62,41,34,44,37,48,74,46,74,42,74,57,56,84,81,78,72,68,90,75,102,74,73,96,60,62,68,71,60,59,72,73,37,84,52,29,36,21,39,32,27,48,68,93,44,80,76,48,76,44,82,31,77,67,88,69,73,50,24,29,35,21,29,42,39,53,95,47,27,39,39,38,39,33,27,33,52,84,80,51,48,78,74,50,76,50,70,52,71,74,60,56,93,88,62,43,57,66,58,53,51,36,52,54,29,47,78,72,79,39,58,58,87,53,51,63,34,31,28,37,41,26,57,56,85,71,73,71,72,88,82,85,77,75,66,47,75,50,18,58,81,82,89,75,96,70,97,70,93,79,68,54,61,49,42,72,49,40,27,45,42,34,56,44,58,62,50,74,74,51,99,62,40,37,41,38,41,34,46,65,68,34,40,38,42,38,40,43,53,97,85,52,70,51,44,47,52,38,88,37,95,74,84,81,92,65,95,48,58,58,52,62,26,53,45,50,52,48,50,56,53,34,40,77,36,55,28,25,48,51,81,48,49,72,48,99,61,54,99,48,57,67,57,100,72,42,38,57,77,51,77,47,76,51,103,88,46,64,28,37,34,38,34,46,95,88,50,69,29,50,49,36,52,66,56,45,51,51,50,26,51,52,25,11,50,50,31,46,49,51,54,53,46,32,61,75,69,73,46,55,57,80,64,39,48,33,41,36,24,17,17,69,31,47,24,67,33,55,70,64,53,37,43,40,56,48,38,50,86,65,38,95,80,33,43,78,48,66,35,30,60,15,46,60,52,28,31,43,46,30,45,42,6,45,63,50,39,52,51,44,58,52,54,66,76,61,62,54,81,47,72,78,71,77,81,44,79,67,29,64,64,44,36,41,54,44,77,60,88,80,71,76,71,69,71,73,78,76,77,79,81,126

InterPro domains:
  IPR001041 2Fe-2S ferredoxin-type iron-sulfur binding domain [PF00111] (24-89)
  IPR001041 2Fe-2S ferredoxin-type iron-sulfur binding domain [cd00207] (11-93)
  IPR012675 Beta-grasp domain superfamily [G3DSA:3.10.20.30] (8-102)
  IPR036010 2Fe-2S ferredoxin-like superfamily [SSF54292] (11-100)
  IPR052911 Corrinoid activation enzyme [PTHR42895] (341-483)

Nearest PDB structures (foldseek):
  3zyy-assembly1_X  TM=5.657E-01  e=2.160E-21  Carboxydothermus hydrogenoformans
  4c1n-assembly2_K  TM=6.485E-01  e=1.025E-15  Carboxydothermus hydrogenoformans
  3bex-assembly2_C  TM=5.084E-01  e=9.715E-06  unclassified
  8a1v-assembly1_F  TM=4.318E-01  e=2.402E-05  Vibrio cholerae
  4dq8-assembly1_A  TM=4.112E-01  e=3.695E-03  Mycobacterium marinum M

Mean predicted aligned error: 16.15 Å

Secondary structure (DSSP, 8-state):
-------PPEEEEEEETTTEEEEEETTSBTTSSGGGTTTT---TTTT-STT--SEEEESSSPPPPPHHHHHHS-HHHHHTTEEETTT-B--S-EEEE-------EEETTEEESS--B-SEEEEEE---GGG--SSS--SS-HHHHHH-SS-EEEEEETTEEEEEEESS--S--EEEEEEEETTEEEEEEEETTT--EEEEEEE--PPTT--HHHHHHHHHHHTT--GGGEEEEEEEE-S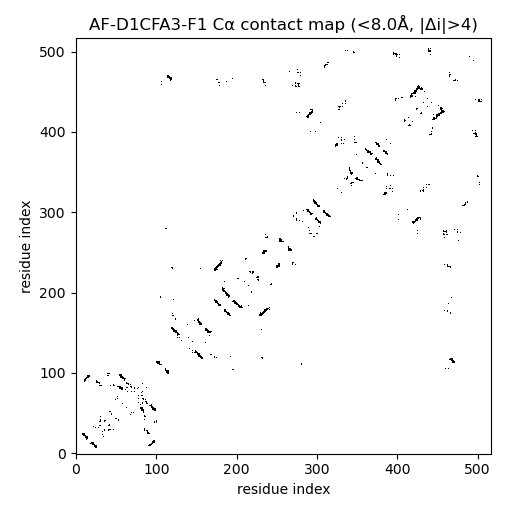-S----SS--EEEES--S--SSSS------TTTHHHHHHHHHHTT--S-EEEEEESSEEEEEEEETTEEEEEEEE-------TTPPPHHHHHHHHHHHHHTTSB-TT--B-S--S--B-SS-EEEEEEEETTEEEEEEE-SS-EEEEEHHHHHHHHHHHHHHHHHHHHHHHHHT--TTT--EEEEEHHHHTTS-HHHHHHTT-----TT-EEEEETTHHHHHHHHHHHBHHHHHHHHHHHHT----------HHHHHTTS--SS-------PPP----

Sequence (517 aa):
MSGEERQLKKIRITLLPAAQRFILNADKTLTEQEDSAAMGIESPCDGAGFCGRCRVRFLENVPPPTSWDRLHFESKELSAGFRLACKAKLDSDSIVVVPNKPGKVRIQGKEYKYNFAPSAQKTVIHASLSDITDDNRHILPITILTAYRKELTLYSVGSDLTKTEPGASKKQCQGVAAVVRNRRISVWAHDLESGEEIFTDTVKEISKGQSLQGLLRAACLKHGRRLSDINDALIVTDGTLRIDEEEGNYKIFGREKPSICGLAIASMMGADIQTDAPHMLMSLEPYPWILLTVGNRCLLTWDYNGFFRKDLFNFEHDIADELKPTFAQAIEATIALKRIDLIDDKGLLHPTSPNRKILEIEVLDIVHNDKNLSIRIRTQTDTFLLSQAHIRQVQRIKGVLADLQDKLLTKADIDSNELVKIVLAGNSLGFASQKGLKDLGILRASEGTVIESFPDAEAFGARLMLLSSRAYKDANRLLETIEATPNPMLSRDWASNLYISTQSKNSHKLKPKEKVL